Protein AF-A0A3D0Y9D5-F1 (afdb_monomer_lite)

pLDDT: mean 80.43, std 12.63, range [35.88, 97.75]

Structure (mmCIF, N/CA/C/O backbone):
data_AF-A0A3D0Y9D5-F1
#
_entry.id   AF-A0A3D0Y9D5-F1
#
loop_
_atom_site.group_PDB
_atom_site.id
_atom_site.type_symbol
_atom_site.label_atom_id
_atom_site.label_alt_id
_atom_site.label_comp_id
_atom_site.label_asym_id
_atom_site.label_entity_id
_atom_site.label_seq_id
_atom_site.pdbx_PDB_ins_code
_atom_site.Cartn_x
_atom_site.Cartn_y
_atom_site.Cartn_z
_atom_site.occupancy
_atom_site.B_iso_or_equiv
_atom_site.auth_seq_id
_atom_site.auth_comp_id
_atom_site.auth_asym_id
_atom_site.auth_atom_id
_atom_site.pdbx_PDB_model_num
ATOM 1 N N . MET A 1 1 ? -2.405 -14.821 7.554 1.00 61.19 1 MET A N 1
ATOM 2 C CA . MET A 1 1 ? -2.633 -13.452 8.042 1.00 61.19 1 MET A CA 1
ATOM 3 C C . MET A 1 1 ? -1.833 -12.542 7.145 1.00 61.19 1 MET A C 1
ATOM 5 O O . MET A 1 1 ? -0.647 -12.807 6.952 1.00 61.19 1 MET A O 1
ATOM 9 N N . ASN A 1 2 ? -2.494 -11.563 6.541 1.00 72.38 2 ASN A N 1
ATOM 10 C CA . ASN A 1 2 ? -1.853 -10.652 5.603 1.00 72.38 2 ASN A CA 1
ATOM 11 C C . ASN A 1 2 ? -0.729 -9.841 6.253 1.00 72.38 2 ASN A C 1
ATOM 13 O O . ASN A 1 2 ? -0.790 -9.491 7.434 1.00 72.38 2 ASN A O 1
ATOM 17 N N . LYS A 1 3 ? 0.293 -9.534 5.451 1.00 83.44 3 LYS A N 1
ATOM 18 C CA . LYS A 1 3 ? 1.450 -8.750 5.887 1.00 83.44 3 LYS A CA 1
ATOM 19 C C . LYS A 1 3 ? 1.113 -7.270 5.871 1.00 83.44 3 LYS A C 1
ATOM 21 O O . LYS A 1 3 ? 0.382 -6.814 4.993 1.00 83.44 3 LYS A O 1
ATOM 26 N N . ILE A 1 4 ? 1.690 -6.511 6.795 1.00 84.00 4 ILE A N 1
ATOM 27 C CA . ILE A 1 4 ? 1.497 -5.061 6.862 1.00 84.00 4 ILE A CA 1
ATOM 28 C C . ILE A 1 4 ? 2.842 -4.362 6.732 1.00 84.00 4 ILE A C 1
ATOM 30 O O . ILE A 1 4 ? 3.836 -4.794 7.312 1.00 84.00 4 ILE A O 1
ATOM 34 N N . SER A 1 5 ? 2.875 -3.271 5.983 1.00 83.88 5 SER A N 1
ATOM 35 C CA . SER A 1 5 ? 4.024 -2.382 5.890 1.00 83.88 5 SER A CA 1
ATOM 36 C C . SER A 1 5 ? 3.621 -0.932 6.063 1.00 83.88 5 SER A C 1
ATOM 38 O O . SER A 1 5 ? 2.440 -0.583 6.149 1.00 83.88 5 SER A O 1
ATOM 40 N N . ILE A 1 6 ? 4.642 -0.090 6.102 1.00 75.69 6 ILE A N 1
ATOM 41 C CA . ILE A 1 6 ? 4.500 1.347 6.158 1.00 75.69 6 ILE A CA 1
ATOM 42 C C . ILE A 1 6 ? 5.331 1.997 5.056 1.00 75.69 6 ILE A C 1
ATOM 44 O O . ILE A 1 6 ? 6.464 1.590 4.779 1.00 75.69 6 ILE A O 1
ATOM 48 N N . ASP A 1 7 ? 4.766 3.037 4.452 1.00 73.75 7 ASP A N 1
ATOM 49 C CA . ASP A 1 7 ? 5.549 3.974 3.669 1.00 73.75 7 ASP A CA 1
ATOM 50 C C . ASP A 1 7 ? 6.234 4.975 4.594 1.00 73.75 7 ASP A C 1
ATOM 52 O O . ASP A 1 7 ? 5.586 5.856 5.162 1.00 73.75 7 ASP A O 1
ATOM 56 N N . LEU A 1 8 ? 7.540 4.811 4.771 1.00 64.62 8 LEU A N 1
ATOM 57 C CA . LEU A 1 8 ? 8.370 5.766 5.485 1.00 64.62 8 LEU A CA 1
ATOM 58 C C . LEU A 1 8 ? 9.284 6.424 4.474 1.00 64.62 8 LEU A C 1
ATOM 60 O O . LEU A 1 8 ? 10.188 5.791 3.938 1.00 64.62 8 LEU A O 1
ATOM 64 N N . ASP A 1 9 ? 9.055 7.710 4.233 1.00 63.91 9 ASP A N 1
ATOM 65 C CA . ASP A 1 9 ? 10.006 8.505 3.471 1.00 63.91 9 ASP A CA 1
ATOM 66 C C . ASP A 1 9 ? 11.384 8.392 4.143 1.00 63.91 9 ASP A C 1
ATOM 68 O O . ASP A 1 9 ? 11.515 8.633 5.348 1.00 63.91 9 ASP A O 1
ATOM 72 N N . ALA A 1 10 ? 12.407 8.021 3.366 1.00 59.31 10 ALA A N 1
ATOM 73 C CA . ALA A 1 10 ? 13.776 7.833 3.844 1.00 59.31 10 ALA A CA 1
ATOM 74 C C . ALA A 1 10 ? 14.308 9.072 4.589 1.00 59.31 10 ALA A C 1
ATOM 76 O O . ALA A 1 10 ? 15.161 8.942 5.467 1.00 59.31 10 ALA A O 1
ATOM 77 N N . VAL A 1 11 ? 13.738 10.251 4.303 1.00 65.44 11 VAL A N 1
ATOM 78 C CA . VAL A 1 11 ? 13.968 11.506 5.033 1.00 65.44 11 VAL A CA 1
ATOM 79 C C . VAL A 1 11 ? 13.821 11.352 6.552 1.00 65.44 11 VAL A C 1
ATOM 81 O O . VAL A 1 11 ? 14.583 11.977 7.286 1.00 65.44 11 VAL A O 1
ATOM 84 N N . ARG A 1 12 ? 12.913 10.494 7.046 1.00 75.81 12 ARG A N 1
ATOM 85 C CA . ARG A 1 12 ? 12.735 10.222 8.487 1.00 75.81 12 ARG A CA 1
ATOM 86 C C . ARG A 1 12 ? 14.034 9.787 9.160 1.00 75.81 12 ARG A C 1
ATOM 88 O O . ARG A 1 12 ? 14.280 10.149 10.307 1.00 75.81 12 ARG A O 1
ATOM 95 N N . PHE A 1 13 ? 14.827 8.987 8.457 1.00 81.94 13 PHE A N 1
ATOM 96 C CA . PHE A 1 13 ? 16.034 8.373 8.994 1.00 81.94 13 PHE A CA 1
ATOM 97 C C . PHE A 1 13 ? 17.273 9.252 8.793 1.00 81.94 13 PHE A C 1
ATOM 99 O O . PHE A 1 13 ? 18.352 8.927 9.289 1.00 81.94 13 PHE A O 1
ATOM 106 N N . TYR A 1 14 ? 17.157 10.375 8.079 1.00 80.25 14 TYR A N 1
ATOM 107 C CA . TYR A 1 14 ? 18.282 11.284 7.901 1.00 80.25 14 TYR A CA 1
ATOM 108 C C . TYR A 1 14 ? 18.743 11.836 9.251 1.00 80.25 14 TYR A C 1
ATOM 110 O O . TYR A 1 14 ? 17.948 12.281 10.076 1.00 80.25 14 TYR A O 1
ATOM 118 N N . ASN A 1 15 ? 20.061 11.827 9.456 1.00 82.19 15 ASN A N 1
ATOM 119 C CA . ASN A 1 15 ? 20.746 12.243 10.685 1.00 82.19 15 ASN A CA 1
ATOM 120 C C . ASN A 1 15 ? 20.554 11.333 11.911 1.00 82.19 15 ASN A C 1
ATOM 122 O O . ASN A 1 15 ? 21.072 11.670 12.975 1.00 82.19 15 ASN A O 1
ATOM 126 N N . MET A 1 16 ? 19.876 10.187 11.788 1.00 89.19 16 MET A N 1
ATOM 127 C CA . MET A 1 16 ? 19.892 9.174 12.846 1.00 89.19 16 MET A CA 1
ATOM 128 C C . MET A 1 16 ? 21.245 8.453 12.893 1.00 89.19 16 MET A C 1
ATOM 130 O O . MET A 1 16 ? 21.864 8.197 11.855 1.00 89.19 16 MET A O 1
ATOM 134 N N . THR A 1 17 ? 21.702 8.091 14.092 1.00 90.31 17 THR A N 1
ATOM 135 C CA . THR A 1 17 ? 22.794 7.117 14.237 1.00 90.31 17 THR A CA 1
ATOM 136 C C . THR A 1 17 ? 22.298 5.709 13.902 1.00 90.31 17 THR A C 1
ATOM 138 O O . THR A 1 17 ? 21.092 5.461 13.845 1.00 90.31 17 THR A O 1
ATOM 141 N N . LEU A 1 18 ? 23.220 4.765 13.694 1.00 91.50 18 LEU A N 1
ATOM 142 C CA . LEU A 1 18 ? 22.857 3.368 13.446 1.00 91.50 18 LEU A CA 1
ATOM 143 C C . LEU A 1 18 ? 22.045 2.779 14.610 1.00 91.50 18 LEU A C 1
ATOM 145 O O . LEU A 1 18 ? 21.086 2.053 14.377 1.00 91.50 18 LEU A O 1
ATOM 149 N N . GLU A 1 19 ? 22.396 3.122 15.851 1.00 92.94 19 GLU A N 1
ATOM 150 C CA . GLU A 1 19 ? 21.678 2.672 17.047 1.00 92.94 19 GLU A CA 1
ATOM 151 C C . GLU A 1 19 ? 20.239 3.198 17.068 1.00 92.94 19 GLU A C 1
ATOM 153 O O . GLU A 1 19 ? 19.315 2.432 17.316 1.00 92.94 19 GLU A O 1
ATOM 158 N N . GLN A 1 20 ? 20.041 4.478 16.733 1.00 92.69 20 GLN A N 1
ATOM 159 C CA . GLN A 1 20 ? 18.707 5.081 16.660 1.00 92.69 20 GLN A CA 1
ATOM 160 C C . GLN A 1 20 ? 17.857 4.460 15.546 1.00 92.69 20 GLN A C 1
ATOM 162 O O . GLN A 1 20 ? 16.670 4.216 15.743 1.00 92.69 20 GLN A O 1
ATOM 167 N N . MET A 1 21 ? 18.456 4.181 14.382 1.00 91.88 21 MET A N 1
ATOM 168 C CA . MET A 1 21 ? 17.764 3.474 13.300 1.00 91.88 21 MET A CA 1
ATOM 169 C C . MET A 1 21 ? 17.385 2.049 13.717 1.00 91.88 21 MET A C 1
ATOM 171 O O . MET A 1 21 ? 16.284 1.601 13.421 1.00 91.88 21 MET A O 1
ATOM 175 N N . ASP A 1 22 ? 18.273 1.325 14.401 1.00 92.62 22 ASP A N 1
ATOM 176 C CA . ASP A 1 22 ? 17.994 -0.041 14.847 1.00 92.62 22 ASP A CA 1
ATOM 177 C C . ASP A 1 22 ? 16.881 -0.100 15.904 1.00 92.62 22 ASP A C 1
ATOM 179 O O . ASP A 1 22 ? 16.018 -0.971 15.820 1.00 92.62 22 ASP A O 1
ATOM 183 N N . GLU A 1 23 ? 16.850 0.837 16.858 1.00 91.94 23 GLU A N 1
ATOM 184 C CA . GLU A 1 23 ? 15.741 0.976 17.817 1.00 91.94 23 GLU A CA 1
ATOM 185 C C . GLU A 1 23 ? 14.406 1.234 17.104 1.00 91.94 23 GLU A C 1
ATOM 187 O O . GLU A 1 23 ? 13.425 0.537 17.346 1.00 91.94 23 GLU A O 1
ATOM 192 N N . GLU A 1 24 ? 14.388 2.156 16.144 1.00 88.44 24 GLU A N 1
ATOM 193 C CA . GLU A 1 24 ? 13.197 2.489 15.359 1.00 88.44 24 GLU A CA 1
ATOM 194 C C . GLU A 1 24 ? 12.692 1.280 14.534 1.00 88.44 24 GLU A C 1
ATOM 196 O O . GLU A 1 24 ? 11.493 1.007 14.474 1.00 88.44 24 GLU A O 1
ATOM 201 N N . PHE A 1 25 ? 13.595 0.481 13.955 1.00 90.06 25 PHE A N 1
ATOM 202 C CA . PHE A 1 25 ? 13.233 -0.756 13.248 1.00 90.06 25 PHE A CA 1
ATOM 203 C C . PHE A 1 25 ? 12.709 -1.854 14.188 1.00 90.06 25 PHE A C 1
ATOM 205 O O . PHE A 1 25 ? 11.802 -2.604 13.806 1.00 90.06 25 PHE A O 1
ATOM 212 N N . LYS A 1 26 ? 13.254 -1.959 15.407 1.00 90.38 26 LYS A N 1
ATOM 213 C CA . LYS A 1 26 ? 12.746 -2.876 16.439 1.00 90.38 26 LYS A CA 1
ATOM 214 C C . LYS A 1 26 ? 11.330 -2.503 16.845 1.00 90.38 26 LYS A C 1
ATOM 216 O O . LYS A 1 26 ? 10.463 -3.374 16.816 1.00 90.38 26 LYS A O 1
ATOM 221 N N . ASP A 1 27 ? 11.077 -1.224 17.109 1.00 86.81 27 ASP A N 1
ATOM 222 C CA . ASP A 1 27 ? 9.739 -0.725 17.430 1.00 86.81 27 ASP A CA 1
ATOM 223 C C . ASP A 1 27 ? 8.761 -1.070 16.299 1.00 86.81 27 ASP A C 1
ATOM 225 O O . ASP A 1 27 ? 7.722 -1.693 16.527 1.00 86.81 27 ASP A O 1
ATOM 229 N N . MET A 1 28 ? 9.118 -0.790 15.041 1.00 86.81 28 MET A N 1
ATOM 230 C CA . MET A 1 28 ? 8.295 -1.172 13.885 1.00 86.81 28 MET A CA 1
ATOM 231 C C . MET A 1 28 ? 7.966 -2.668 13.862 1.00 86.81 28 MET A C 1
ATOM 233 O O . MET A 1 28 ? 6.814 -3.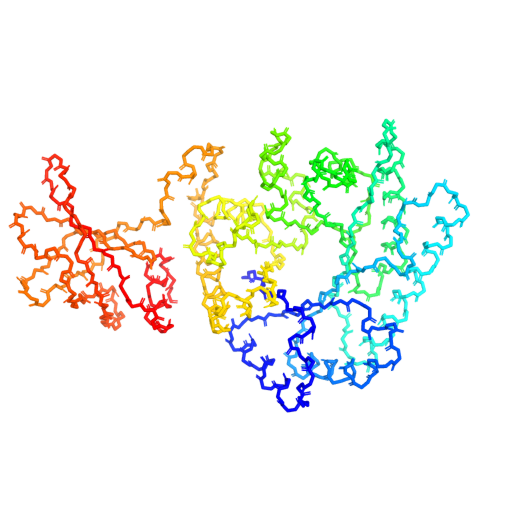051 13.621 1.00 86.81 28 MET A O 1
ATOM 237 N N . LYS A 1 29 ? 8.952 -3.527 14.144 1.00 87.06 29 LYS A N 1
ATOM 238 C CA . LYS A 1 29 ? 8.751 -4.976 14.239 1.00 87.06 29 LYS A CA 1
ATOM 239 C C . LYS A 1 29 ? 7.830 -5.377 15.384 1.00 87.06 29 LYS A C 1
ATOM 241 O O . LYS A 1 29 ? 6.987 -6.248 15.174 1.00 87.06 29 LYS A O 1
ATOM 246 N N . GLU A 1 30 ? 7.936 -4.750 16.551 1.00 85.88 30 GLU A N 1
ATOM 247 C CA . GLU A 1 30 ? 7.027 -4.986 17.681 1.00 85.88 30 GLU A CA 1
ATOM 248 C C . GLU A 1 30 ? 5.582 -4.606 17.332 1.00 85.88 30 GLU A C 1
ATOM 250 O O . GLU A 1 30 ? 4.637 -5.332 17.650 1.00 85.88 30 GLU A O 1
ATOM 255 N N . TYR A 1 31 ? 5.403 -3.539 16.551 1.00 80.94 31 TYR A N 1
ATOM 256 C CA . TYR A 1 31 ? 4.114 -3.166 15.968 1.00 80.94 31 TYR A CA 1
ATOM 257 C C . TYR A 1 31 ? 3.710 -4.031 14.764 1.00 80.94 31 TYR A C 1
ATOM 259 O O . TYR A 1 31 ? 2.635 -3.836 14.195 1.00 80.94 31 TYR A O 1
ATOM 267 N N . GLY A 1 32 ? 4.496 -5.057 14.419 1.00 83.12 32 GLY A N 1
ATOM 268 C CA . GLY A 1 32 ? 4.284 -6.036 13.349 1.00 83.12 32 GLY A CA 1
ATOM 269 C C . GLY A 1 32 ? 4.258 -5.443 11.947 1.00 83.12 32 GLY A C 1
ATOM 270 O O . GLY A 1 32 ? 3.496 -5.907 11.103 1.00 83.12 32 GLY A O 1
ATOM 271 N N . ILE A 1 33 ? 5.067 -4.413 11.723 1.00 87.06 33 ILE A N 1
ATOM 272 C CA . ILE A 1 33 ? 5.428 -3.931 10.395 1.00 87.06 33 ILE A CA 1
ATOM 273 C C . ILE A 1 33 ? 6.462 -4.904 9.820 1.00 87.06 33 ILE A C 1
ATOM 275 O O . ILE A 1 33 ? 7.449 -5.248 10.468 1.00 87.06 33 ILE A O 1
ATOM 279 N N . GLU A 1 34 ? 6.242 -5.380 8.599 1.00 88.38 34 GLU A N 1
ATOM 280 C CA . GLU A 1 34 ? 7.064 -6.419 7.976 1.00 88.38 34 GLU A CA 1
ATOM 281 C C . GLU A 1 34 ? 7.972 -5.914 6.860 1.00 88.38 34 GLU A C 1
ATOM 283 O O . GLU A 1 34 ? 8.940 -6.602 6.534 1.00 88.38 34 GLU A O 1
ATOM 288 N N . ALA A 1 35 ? 7.703 -4.732 6.302 1.00 88.81 35 ALA A N 1
ATOM 289 C CA . ALA A 1 35 ? 8.523 -4.127 5.260 1.00 88.81 35 ALA A CA 1
ATOM 290 C C . ALA A 1 35 ? 8.686 -2.625 5.440 1.00 88.81 35 ALA A C 1
ATOM 292 O O . ALA A 1 35 ? 7.814 -1.963 6.007 1.00 88.81 35 ALA A O 1
ATOM 293 N N . ILE A 1 36 ? 9.778 -2.116 4.876 1.00 85.06 36 ILE A N 1
ATOM 294 C CA . ILE A 1 36 ? 10.056 -0.688 4.751 1.00 85.06 36 ILE A CA 1
ATOM 295 C C . ILE A 1 36 ? 9.993 -0.301 3.280 1.00 85.06 36 ILE A C 1
ATOM 297 O O . ILE A 1 36 ? 10.557 -0.988 2.419 1.00 85.06 36 ILE A O 1
ATOM 301 N N . ASN A 1 37 ? 9.311 0.806 3.008 1.00 85.62 37 ASN A N 1
ATOM 302 C CA . ASN A 1 37 ? 9.331 1.460 1.711 1.00 85.62 37 ASN A CA 1
ATOM 303 C C . ASN A 1 37 ? 10.470 2.483 1.652 1.00 85.62 37 ASN A C 1
ATOM 305 O O . ASN A 1 37 ? 10.699 3.194 2.624 1.00 85.62 37 ASN A O 1
ATOM 309 N N . MET A 1 38 ? 11.202 2.542 0.544 1.00 84.25 38 MET A N 1
ATOM 310 C CA . MET A 1 38 ? 12.313 3.473 0.366 1.00 84.25 38 MET A CA 1
ATOM 311 C C . MET A 1 38 ? 12.394 3.965 -1.072 1.00 84.25 38 MET A C 1
ATOM 313 O O . MET A 1 38 ? 12.057 3.259 -2.021 1.00 84.25 38 MET A O 1
ATOM 317 N N . GLU A 1 39 ? 12.927 5.167 -1.247 1.00 83.94 39 GLU A N 1
ATOM 318 C CA . GLU A 1 39 ? 13.279 5.689 -2.562 1.00 83.94 39 GLU A CA 1
ATOM 319 C C . GLU A 1 39 ? 14.531 4.982 -3.075 1.00 83.94 39 GLU A C 1
ATOM 321 O O . GLU A 1 39 ? 15.591 5.016 -2.448 1.00 83.94 39 GLU A O 1
ATOM 326 N N . TYR A 1 40 ? 14.455 4.385 -4.260 1.00 82.94 40 TYR A N 1
ATOM 327 C CA . TYR A 1 40 ? 15.586 3.638 -4.811 1.00 82.94 40 TYR A CA 1
ATOM 328 C C . TYR A 1 40 ? 16.805 4.517 -5.183 1.00 82.94 40 TYR A C 1
ATOM 330 O O . TYR A 1 40 ? 17.883 3.993 -5.459 1.00 82.94 40 TYR A O 1
ATOM 338 N N . ASN A 1 41 ? 16.666 5.851 -5.132 1.00 79.38 41 ASN A N 1
ATOM 339 C CA . ASN A 1 41 ? 17.735 6.815 -5.398 1.00 79.38 41 ASN A CA 1
ATOM 340 C C . ASN A 1 41 ? 18.874 6.701 -4.380 1.00 79.38 41 ASN A C 1
ATOM 342 O O . ASN A 1 41 ? 20.018 6.992 -4.714 1.00 79.38 41 ASN A O 1
ATOM 346 N N . MET A 1 42 ? 18.592 6.195 -3.175 1.00 84.00 42 MET A N 1
ATOM 347 C CA . MET A 1 42 ? 19.625 5.904 -2.177 1.00 84.00 42 MET A CA 1
ATOM 348 C C . MET A 1 42 ? 20.656 4.861 -2.645 1.00 84.00 42 MET A C 1
ATOM 350 O O . MET A 1 42 ? 21.715 4.734 -2.044 1.00 84.00 42 MET A O 1
ATOM 354 N N . PHE A 1 43 ? 20.346 4.091 -3.695 1.00 85.00 43 PHE A N 1
ATOM 355 C CA . PHE A 1 43 ? 21.256 3.113 -4.301 1.00 85.00 43 PHE A CA 1
ATOM 356 C C . PHE A 1 43 ? 22.049 3.683 -5.487 1.00 85.00 43 PHE A C 1
ATOM 358 O O . PHE A 1 43 ? 22.854 2.962 -6.075 1.00 85.00 43 PHE A O 1
ATOM 365 N N . LEU A 1 44 ? 21.798 4.938 -5.861 1.00 81.50 44 LEU A N 1
ATOM 366 C CA . LEU A 1 44 ? 22.451 5.631 -6.973 1.00 81.50 44 LEU A CA 1
ATOM 367 C C . LEU A 1 44 ? 23.417 6.710 -6.494 1.00 81.50 44 LEU A C 1
ATOM 369 O O . LEU A 1 44 ? 24.400 6.986 -7.173 1.00 81.50 44 LEU A O 1
ATOM 373 N N . ASP A 1 45 ? 23.093 7.346 -5.371 1.00 82.62 45 ASP A N 1
ATOM 374 C CA . ASP A 1 45 ? 23.826 8.488 -4.845 1.00 82.62 45 ASP A CA 1
ATOM 375 C C . ASP A 1 45 ? 24.999 8.036 -3.963 1.00 82.62 45 ASP A C 1
ATOM 377 O O . ASP A 1 45 ? 24.803 7.437 -2.902 1.00 82.62 45 ASP A O 1
ATOM 381 N N . GLU A 1 46 ? 26.223 8.332 -4.402 1.00 84.00 46 GLU A N 1
ATOM 382 C CA . GLU A 1 46 ? 27.449 8.018 -3.661 1.00 84.00 46 GLU A CA 1
ATOM 383 C C . GLU A 1 46 ? 27.532 8.782 -2.328 1.00 84.00 46 GLU A C 1
ATOM 385 O O . GLU A 1 46 ? 28.125 8.281 -1.370 1.00 84.00 46 GLU A O 1
ATOM 390 N N . GLU A 1 47 ? 26.898 9.956 -2.213 1.00 86.69 47 GLU A N 1
ATOM 391 C CA . GLU A 1 47 ? 26.859 10.719 -0.958 1.00 86.69 47 GLU A CA 1
ATOM 392 C C . GLU A 1 47 ? 26.018 10.009 0.115 1.00 86.69 47 GLU A C 1
ATOM 394 O O . GLU A 1 47 ? 26.234 10.196 1.316 1.00 86.69 47 GLU A O 1
ATOM 399 N N . LEU A 1 48 ? 25.100 9.130 -0.303 1.00 86.12 48 LEU A N 1
ATOM 400 C CA . LEU A 1 48 ? 24.243 8.343 0.580 1.00 86.12 48 LEU A CA 1
ATOM 401 C C . LEU A 1 48 ? 24.827 6.965 0.923 1.00 86.12 48 LEU A C 1
ATOM 403 O O . LEU A 1 48 ? 24.155 6.178 1.586 1.00 86.12 48 LEU A O 1
ATOM 407 N N . GLU A 1 49 ? 26.075 6.659 0.552 1.00 89.00 49 GLU A N 1
ATOM 408 C CA . GLU A 1 49 ? 26.67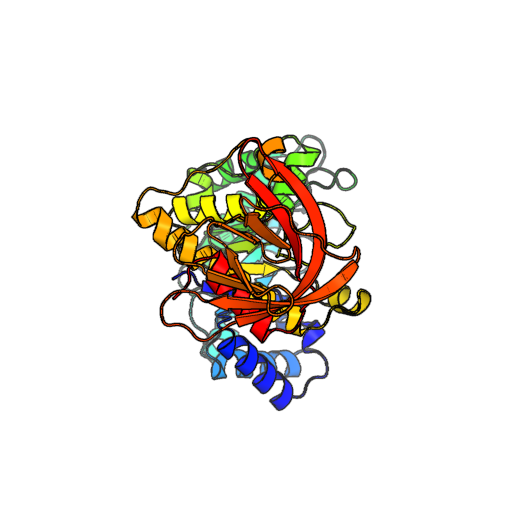2 5.326 0.732 1.00 89.00 49 GLU A CA 1
ATOM 409 C C . GLU A 1 49 ? 26.639 4.843 2.193 1.00 89.00 49 GLU A C 1
ATOM 411 O O . GLU A 1 49 ? 26.231 3.716 2.483 1.00 89.00 49 GLU A O 1
ATOM 416 N N . MET A 1 50 ? 27.023 5.706 3.140 1.00 88.69 50 MET A N 1
ATOM 417 C CA . MET A 1 50 ? 26.998 5.374 4.570 1.00 88.69 50 MET A CA 1
ATOM 418 C C . MET A 1 50 ? 25.564 5.164 5.075 1.00 88.69 50 MET A C 1
ATOM 420 O O . MET A 1 50 ? 25.295 4.207 5.799 1.00 88.69 50 MET A O 1
ATOM 424 N N . PHE A 1 51 ? 24.636 6.025 4.657 1.00 89.06 51 PHE A N 1
ATOM 425 C CA . PHE A 1 51 ? 23.221 5.928 5.010 1.00 89.06 51 PHE A CA 1
ATOM 426 C C . PHE A 1 51 ? 22.593 4.633 4.479 1.00 89.06 51 PHE A C 1
ATOM 428 O O . PHE A 1 51 ? 21.957 3.891 5.229 1.00 89.06 51 PHE A O 1
ATOM 435 N N . LYS A 1 52 ? 22.852 4.313 3.207 1.00 90.56 52 LYS A N 1
ATOM 436 C CA . LYS A 1 52 ? 22.453 3.065 2.555 1.00 90.56 52 LYS A CA 1
ATOM 437 C C . LYS A 1 52 ? 22.951 1.854 3.337 1.00 90.56 52 LYS A C 1
ATOM 439 O O . LYS A 1 52 ? 22.168 0.954 3.626 1.00 90.56 52 LYS A O 1
ATOM 444 N N . ASN A 1 53 ? 24.228 1.837 3.714 1.00 90.62 53 ASN A N 1
ATOM 445 C CA . ASN A 1 53 ? 24.808 0.720 4.457 1.00 90.62 53 ASN A CA 1
ATOM 446 C C . ASN A 1 53 ? 24.179 0.555 5.850 1.00 90.62 53 ASN A C 1
ATOM 448 O O . ASN A 1 53 ? 23.879 -0.575 6.237 1.00 90.62 53 ASN A O 1
ATOM 452 N N . ASN A 1 54 ? 23.906 1.650 6.565 1.00 91.62 54 ASN A N 1
ATOM 453 C CA . ASN A 1 54 ? 23.225 1.598 7.863 1.00 91.62 54 ASN A CA 1
ATOM 454 C C . ASN A 1 54 ? 21.806 1.026 7.738 1.00 91.62 54 ASN A C 1
ATOM 456 O O . ASN A 1 54 ? 21.454 0.083 8.445 1.00 91.62 54 ASN A O 1
ATOM 460 N N . ILE A 1 55 ? 21.016 1.522 6.782 1.00 90.75 55 ILE A N 1
ATOM 461 C CA . ILE A 1 55 ? 19.655 1.027 6.549 1.00 90.75 55 ILE A CA 1
ATOM 462 C C . ILE A 1 55 ? 19.647 -0.456 6.161 1.00 90.75 55 ILE A C 1
ATOM 464 O O . ILE A 1 55 ? 18.850 -1.226 6.695 1.00 90.75 55 ILE A O 1
ATOM 468 N N . LEU A 1 56 ? 20.542 -0.891 5.268 1.00 91.25 56 LEU A N 1
ATOM 469 C CA . LEU A 1 56 ? 20.631 -2.301 4.871 1.00 91.25 56 LEU A CA 1
ATOM 470 C C . LEU A 1 56 ? 20.987 -3.210 6.056 1.00 91.25 56 LEU A C 1
ATOM 472 O O . LEU A 1 56 ? 20.472 -4.327 6.142 1.00 91.25 56 LEU A O 1
ATOM 476 N N . GLN A 1 57 ? 21.815 -2.734 6.992 1.00 91.50 57 GLN A N 1
ATOM 477 C CA . GLN A 1 57 ? 22.088 -3.449 8.238 1.00 91.50 57 GLN A CA 1
ATOM 478 C C . GLN A 1 57 ? 20.842 -3.549 9.123 1.00 91.50 57 GLN A C 1
ATOM 480 O O . GLN A 1 57 ? 20.511 -4.654 9.549 1.00 91.50 57 GLN A O 1
ATOM 485 N N . CYS A 1 58 ? 20.115 -2.450 9.345 1.00 92.38 58 CYS A N 1
ATOM 486 C CA . CYS A 1 58 ? 18.874 -2.460 10.126 1.00 92.38 58 CYS A CA 1
ATOM 487 C C . CYS A 1 58 ? 17.822 -3.399 9.516 1.00 92.38 58 CYS A C 1
ATOM 489 O O . CYS A 1 58 ? 17.240 -4.213 10.234 1.00 92.38 58 CYS A O 1
ATOM 491 N N . ILE A 1 59 ? 17.639 -3.369 8.190 1.00 90.69 59 ILE A N 1
ATOM 492 C CA . ILE A 1 59 ? 16.744 -4.282 7.457 1.00 90.69 59 ILE A CA 1
ATOM 493 C C . ILE A 1 59 ? 17.137 -5.739 7.702 1.00 90.69 59 ILE A C 1
ATOM 495 O O . ILE A 1 59 ? 16.281 -6.576 7.998 1.00 90.69 59 ILE A O 1
ATOM 499 N N . LYS A 1 60 ? 18.433 -6.049 7.589 1.00 90.50 60 LYS A N 1
ATOM 500 C CA . LYS A 1 60 ? 18.967 -7.399 7.780 1.00 90.50 60 LYS A CA 1
ATOM 501 C C . LYS A 1 60 ? 18.777 -7.887 9.214 1.00 90.50 60 LYS A C 1
ATOM 503 O O . LYS A 1 60 ? 18.279 -8.993 9.407 1.00 90.50 60 LYS A O 1
ATOM 508 N N . TYR A 1 61 ? 19.177 -7.093 10.208 1.00 90.62 61 TYR A N 1
ATOM 509 C CA . TYR A 1 61 ? 19.103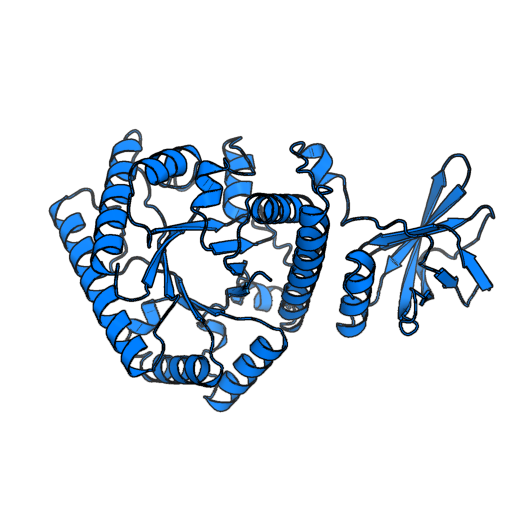 -7.481 11.619 1.00 90.62 61 TYR A CA 1
ATOM 510 C C . TYR A 1 61 ? 17.667 -7.654 12.095 1.00 90.62 61 TYR A C 1
ATOM 512 O O . TYR A 1 61 ? 17.382 -8.583 12.847 1.00 90.62 61 TYR A O 1
ATOM 520 N N . ASN A 1 62 ? 16.760 -6.822 11.588 1.00 89.38 62 ASN A N 1
ATOM 521 C CA . ASN A 1 62 ? 15.351 -6.889 11.936 1.00 89.38 62 ASN A CA 1
ATOM 522 C C . ASN A 1 62 ? 14.551 -7.797 10.992 1.00 89.38 62 ASN A C 1
ATOM 524 O O . ASN A 1 62 ? 13.359 -7.957 11.200 1.00 89.38 62 ASN A O 1
ATOM 528 N N . ASN A 1 63 ? 15.157 -8.440 9.985 1.00 88.69 63 ASN A N 1
ATOM 529 C CA . ASN A 1 63 ? 14.474 -9.320 9.024 1.00 88.69 63 ASN A CA 1
ATOM 530 C C . ASN A 1 63 ? 13.212 -8.672 8.410 1.00 88.69 63 ASN A C 1
ATOM 532 O O . ASN A 1 63 ? 12.101 -9.218 8.471 1.00 88.69 63 ASN A O 1
ATOM 536 N N . MET A 1 64 ? 13.369 -7.455 7.886 1.00 88.19 64 MET A N 1
ATOM 537 C CA . MET A 1 64 ? 12.305 -6.725 7.189 1.00 88.19 64 MET A CA 1
ATOM 538 C C . MET A 1 64 ? 12.403 -6.930 5.674 1.00 88.19 64 MET A C 1
ATOM 540 O O . MET A 1 64 ? 13.488 -7.094 5.118 1.00 88.19 64 MET A O 1
ATOM 544 N N . GLN A 1 65 ? 11.257 -6.938 4.996 1.00 89.56 65 GLN A N 1
ATOM 545 C CA . GLN A 1 65 ? 11.195 -6.910 3.537 1.00 89.56 65 GLN A CA 1
ATOM 546 C C . GLN A 1 65 ? 11.437 -5.487 3.017 1.00 89.56 65 GLN A C 1
ATOM 548 O O . GLN A 1 65 ? 11.345 -4.504 3.754 1.00 89.56 65 GLN A O 1
ATOM 553 N N . VAL A 1 66 ? 11.741 -5.387 1.725 1.00 89.00 66 VAL A N 1
ATOM 554 C CA . VAL A 1 66 ? 12.073 -4.122 1.071 1.00 89.00 66 VAL A CA 1
ATOM 555 C C . VAL A 1 66 ? 11.072 -3.835 -0.036 1.00 89.00 66 VAL A C 1
ATOM 557 O O . VAL A 1 66 ? 10.879 -4.649 -0.942 1.00 89.00 66 VAL A O 1
ATOM 560 N N . ILE A 1 67 ? 10.472 -2.651 0.027 1.00 91.44 67 ILE A N 1
ATOM 561 C CA . ILE A 1 67 ? 9.698 -2.056 -1.056 1.00 91.44 67 ILE A CA 1
ATOM 562 C C . ILE A 1 67 ? 10.482 -0.842 -1.547 1.00 91.44 67 ILE A C 1
ATOM 564 O O . ILE A 1 67 ? 10.928 -0.021 -0.753 1.00 91.44 67 ILE A O 1
ATOM 568 N N . LEU A 1 68 ? 10.671 -0.730 -2.854 1.00 90.19 68 LEU A N 1
ATOM 569 C CA . LEU A 1 68 ? 11.388 0.373 -3.472 1.00 90.19 68 LEU A CA 1
ATOM 570 C C . LEU A 1 68 ? 10.449 1.155 -4.372 1.00 90.19 68 LEU A C 1
ATOM 572 O O . LEU A 1 68 ? 9.899 0.604 -5.324 1.00 90.19 68 LEU A O 1
ATOM 576 N N . ARG A 1 69 ? 10.309 2.451 -4.117 1.00 87.00 69 ARG A N 1
ATOM 577 C CA . ARG A 1 69 ? 9.708 3.386 -5.064 1.00 87.00 69 ARG A CA 1
ATOM 578 C C . ARG A 1 69 ? 10.781 3.838 -6.036 1.00 87.00 69 ARG A C 1
ATOM 580 O O . ARG A 1 69 ? 11.832 4.344 -5.639 1.00 87.00 69 ARG A O 1
ATOM 587 N N . SER A 1 70 ? 10.528 3.614 -7.319 1.00 82.75 70 SER A N 1
ATOM 588 C CA . SER A 1 70 ? 11.349 4.222 -8.353 1.00 82.75 70 SER A CA 1
ATOM 589 C C . SER A 1 70 ? 10.965 5.693 -8.523 1.00 82.75 70 SER A C 1
ATOM 591 O O . SER A 1 70 ? 9.794 6.056 -8.435 1.00 82.75 70 SER A O 1
ATOM 593 N N . ARG A 1 71 ? 11.955 6.518 -8.851 1.00 70.06 71 ARG A N 1
ATOM 594 C CA . ARG A 1 71 ? 11.835 7.847 -9.472 1.00 70.06 71 ARG A CA 1
ATOM 595 C C . ARG A 1 71 ? 12.638 7.850 -10.754 1.00 70.06 71 ARG A C 1
ATOM 597 O O . ARG A 1 71 ? 13.761 7.386 -10.708 1.00 70.06 71 ARG A O 1
ATOM 604 N N . PRO A 1 72 ? 12.179 8.386 -11.879 1.00 63.56 72 PRO A N 1
ATOM 605 C CA . PRO A 1 72 ? 12.861 8.135 -13.142 1.00 63.56 72 PRO A CA 1
ATOM 606 C C . PRO A 1 72 ? 14.357 8.516 -13.087 1.00 63.56 72 PRO A C 1
ATOM 608 O O . PRO A 1 72 ? 14.676 9.659 -12.762 1.00 63.56 72 PRO A O 1
ATOM 611 N N . LEU A 1 73 ? 15.257 7.566 -13.402 1.00 58.41 73 LEU A N 1
ATOM 612 C CA . LEU A 1 73 ? 16.723 7.720 -13.264 1.00 58.41 73 LEU A CA 1
ATOM 613 C C . LEU A 1 73 ? 17.282 8.928 -14.036 1.00 58.41 73 LEU A C 1
ATOM 615 O O . LEU A 1 73 ? 18.273 9.519 -13.627 1.00 58.41 73 LEU A O 1
ATOM 619 N N . ASP A 1 74 ? 16.618 9.303 -15.133 1.00 54.16 74 ASP A N 1
ATOM 620 C CA . ASP A 1 74 ? 16.977 10.436 -15.992 1.00 54.16 74 ASP A CA 1
ATOM 621 C C . ASP A 1 74 ? 15.786 11.396 -16.216 1.00 54.16 74 ASP A C 1
ATOM 623 O O . ASP A 1 74 ? 15.721 12.093 -17.228 1.00 54.16 74 ASP A O 1
ATOM 627 N N . GLY A 1 75 ? 14.797 11.396 -15.314 1.00 51.81 75 GLY A N 1
ATOM 628 C CA . GLY A 1 75 ? 13.593 12.233 -15.423 1.00 51.81 75 GLY A CA 1
ATOM 629 C C . GLY A 1 75 ? 12.445 11.664 -16.270 1.00 51.81 75 GLY A C 1
ATOM 630 O O . GLY A 1 75 ? 11.367 12.246 -16.248 1.00 51.81 75 GLY A O 1
ATOM 631 N N . TYR A 1 76 ? 12.618 10.516 -16.945 1.00 56.75 76 TYR A N 1
ATOM 632 C CA . TYR A 1 76 ? 11.601 9.913 -17.819 1.00 56.75 76 TYR A CA 1
ATOM 633 C C . TYR A 1 76 ? 11.610 8.364 -17.762 1.00 56.75 76 TYR A C 1
ATOM 635 O O . TYR A 1 76 ? 12.665 7.750 -17.912 1.00 56.75 76 TYR A O 1
ATOM 643 N N . TYR A 1 77 ? 10.452 7.706 -17.567 1.00 63.81 77 TYR A N 1
ATOM 644 C CA . TYR A 1 77 ? 10.332 6.229 -17.638 1.00 63.81 77 TYR A CA 1
ATOM 645 C C . TYR A 1 77 ? 10.065 5.756 -19.068 1.00 63.81 77 TYR A C 1
ATOM 647 O O . TYR A 1 77 ? 10.889 5.080 -19.684 1.00 63.81 77 TYR A O 1
ATOM 655 N N . THR A 1 78 ? 8.908 6.161 -19.602 1.00 57.03 78 THR A N 1
ATOM 656 C CA . THR A 1 78 ? 8.444 5.854 -20.962 1.00 57.03 78 THR A CA 1
ATOM 657 C C . THR A 1 78 ? 8.027 7.116 -21.732 1.00 57.03 78 THR A C 1
ATOM 659 O O . THR A 1 78 ? 7.483 7.026 -22.826 1.00 57.03 78 THR A O 1
ATOM 662 N N . GLU A 1 79 ? 8.329 8.303 -21.191 1.00 60.97 79 GLU A N 1
ATOM 663 C CA . GLU A 1 79 ? 7.996 9.613 -21.783 1.00 60.97 79 GLU A CA 1
ATOM 664 C C . GLU A 1 79 ? 8.872 9.984 -22.996 1.00 60.97 79 GLU A C 1
ATOM 666 O O . GLU A 1 79 ? 8.666 11.022 -23.618 1.00 60.97 79 GLU A O 1
ATOM 671 N N . TYR A 1 80 ? 9.834 9.136 -23.373 1.00 61.00 80 TYR A N 1
ATOM 672 C CA . TYR A 1 80 ? 10.663 9.357 -24.553 1.00 61.00 80 TYR A CA 1
ATOM 673 C C . TYR A 1 80 ? 9.855 9.185 -25.846 1.00 61.00 80 TYR A C 1
ATOM 675 O O . TYR A 1 80 ? 9.360 8.097 -26.166 1.00 61.00 80 TYR A O 1
ATOM 683 N N . ILE A 1 81 ? 9.766 10.275 -26.611 1.00 55.06 81 ILE A N 1
ATOM 684 C CA . ILE A 1 81 ? 9.204 10.297 -27.968 1.00 55.06 81 ILE A CA 1
ATOM 685 C C . ILE A 1 81 ? 10.107 9.499 -28.926 1.00 55.06 81 ILE A C 1
ATOM 687 O O . ILE A 1 81 ? 9.592 8.797 -29.793 1.00 55.06 81 ILE A O 1
ATOM 691 N N . ASP A 1 82 ? 11.429 9.552 -28.725 1.00 69.38 82 ASP A N 1
ATOM 692 C CA . ASP A 1 82 ? 12.433 8.825 -29.510 1.00 69.38 82 ASP A CA 1
ATOM 693 C C . ASP A 1 82 ? 12.635 7.383 -29.008 1.00 69.38 82 ASP A C 1
ATOM 695 O O . ASP A 1 82 ? 12.896 7.138 -27.823 1.00 69.38 82 ASP A O 1
ATOM 699 N N . ASP A 1 83 ? 12.546 6.425 -29.930 1.00 78.38 83 ASP A N 1
ATOM 700 C CA . ASP A 1 83 ? 12.706 5.001 -29.647 1.00 78.38 83 ASP A CA 1
ATOM 701 C C . ASP A 1 83 ? 14.126 4.669 -29.168 1.00 78.38 83 ASP A C 1
ATOM 703 O O . ASP A 1 83 ? 14.290 3.798 -28.316 1.00 78.38 83 ASP A O 1
ATOM 707 N N . GLU A 1 84 ? 15.163 5.382 -29.627 1.00 82.00 84 GLU A N 1
ATOM 708 C CA . GLU A 1 84 ? 16.537 5.136 -29.168 1.00 82.00 84 GLU A CA 1
ATOM 709 C C . GLU A 1 84 ? 16.702 5.471 -27.677 1.00 82.00 84 GLU A C 1
ATOM 711 O O . GLU A 1 84 ? 17.277 4.694 -26.906 1.00 82.00 84 GLU A O 1
ATOM 716 N N . GLN A 1 85 ? 16.165 6.614 -27.244 1.00 78.06 85 GLN A N 1
ATOM 717 C CA . GLN A 1 85 ? 16.183 7.027 -25.838 1.00 78.06 85 GLN A CA 1
ATOM 718 C C . GLN A 1 85 ? 15.356 6.086 -24.959 1.00 78.06 85 GLN A C 1
ATOM 720 O O . GLN A 1 85 ? 15.789 5.720 -23.864 1.00 78.06 85 GLN A O 1
ATOM 725 N N . TYR A 1 86 ? 14.213 5.622 -25.462 1.00 84.19 86 TYR A N 1
ATOM 726 C CA . TYR A 1 86 ? 13.391 4.627 -24.783 1.00 84.19 86 TYR A CA 1
ATOM 727 C C . TYR A 1 86 ? 14.132 3.292 -24.580 1.00 84.19 86 TYR A C 1
ATOM 729 O O . TYR A 1 86 ? 14.160 2.752 -23.470 1.00 84.19 86 TYR A O 1
ATOM 737 N N . GLN A 1 87 ? 14.825 2.796 -25.610 1.00 86.62 87 GLN A N 1
ATOM 738 C CA . GLN A 1 87 ? 15.661 1.596 -25.505 1.00 86.62 87 GLN A CA 1
ATOM 739 C C . GLN A 1 87 ? 16.811 1.783 -24.504 1.00 86.62 87 GLN A C 1
ATOM 741 O O . GLN A 1 87 ? 17.053 0.917 -23.657 1.00 86.62 87 GLN A O 1
ATOM 746 N N . LYS A 1 88 ? 17.492 2.937 -24.545 1.00 86.00 88 LYS A N 1
ATOM 747 C CA . LYS A 1 88 ? 18.546 3.293 -23.579 1.00 86.00 88 LYS A CA 1
ATOM 748 C C . LYS A 1 88 ? 18.021 3.316 -22.142 1.00 86.00 88 LYS A C 1
ATOM 750 O O . LYS A 1 88 ? 18.688 2.779 -21.257 1.00 86.00 88 LYS A O 1
ATOM 755 N N . SER A 1 89 ? 16.829 3.870 -21.914 1.00 85.06 89 SER A N 1
ATOM 756 C CA . SER A 1 89 ? 16.170 3.872 -20.601 1.00 85.06 89 SER A CA 1
ATOM 757 C C . SER A 1 89 ? 15.972 2.453 -20.070 1.00 85.06 89 SER A C 1
ATOM 759 O O . SER A 1 89 ? 16.330 2.154 -18.929 1.00 85.06 89 SER A O 1
ATOM 761 N N . ILE A 1 90 ? 15.489 1.533 -20.905 1.00 88.88 90 ILE A N 1
ATOM 762 C CA . ILE A 1 90 ? 15.263 0.144 -20.491 1.00 88.88 90 ILE A CA 1
ATOM 763 C C . ILE A 1 90 ? 16.567 -0.574 -20.161 1.00 88.88 90 ILE A C 1
ATOM 765 O O . ILE A 1 90 ? 16.635 -1.280 -19.154 1.00 88.88 90 ILE A O 1
ATOM 769 N N . VAL A 1 91 ? 17.626 -0.362 -20.946 1.00 90.12 91 VAL A N 1
ATOM 770 C CA . VAL A 1 91 ? 18.955 -0.912 -20.632 1.00 90.12 91 VAL A CA 1
ATOM 771 C C . VAL A 1 91 ? 19.459 -0.396 -19.281 1.00 90.12 91 VAL A C 1
ATOM 773 O O . VAL A 1 91 ? 19.910 -1.201 -18.465 1.00 90.12 91 VAL A O 1
ATOM 776 N N . LYS A 1 92 ? 19.331 0.909 -19.007 1.00 87.31 92 LYS A N 1
ATOM 777 C CA . LYS A 1 92 ? 19.738 1.503 -17.724 1.00 87.31 92 LYS A CA 1
ATOM 778 C C . LYS A 1 92 ? 18.983 0.900 -16.541 1.00 87.31 92 LYS A C 1
ATOM 780 O O . LYS A 1 92 ? 19.606 0.495 -15.564 1.00 87.31 92 LYS A O 1
ATOM 785 N N . HIS A 1 93 ? 17.661 0.765 -16.638 1.00 90.44 93 HIS A N 1
ATOM 786 C CA . HIS A 1 93 ? 16.857 0.181 -15.562 1.00 90.44 93 HIS A CA 1
ATOM 787 C C . HIS A 1 93 ? 17.178 -1.304 -15.335 1.00 90.44 93 HIS A C 1
ATOM 789 O O . HIS A 1 93 ? 17.269 -1.738 -14.190 1.00 90.44 93 HIS A O 1
ATOM 795 N N . LYS A 1 94 ? 17.438 -2.080 -16.396 1.00 92.94 94 LYS A N 1
ATOM 796 C CA . LYS A 1 94 ? 17.909 -3.472 -16.268 1.00 92.94 94 LYS A CA 1
ATOM 797 C C . LYS A 1 94 ? 19.260 -3.556 -15.550 1.00 92.94 94 LYS A C 1
ATOM 799 O O . LYS A 1 94 ? 19.437 -4.397 -14.671 1.00 92.94 94 LYS A O 1
ATOM 804 N N . GLN A 1 95 ? 20.206 -2.684 -15.902 1.00 91.12 95 GLN A N 1
ATOM 805 C CA . GLN A 1 95 ? 21.513 -2.611 -15.238 1.00 91.12 95 GLN A CA 1
ATOM 806 C C . GLN A 1 95 ? 21.373 -2.226 -13.764 1.00 91.12 95 GLN A C 1
ATOM 808 O O . GLN A 1 95 ? 21.984 -2.864 -12.907 1.00 91.12 95 GLN A O 1
ATOM 813 N N . PHE A 1 96 ? 20.529 -1.236 -13.464 1.00 90.56 96 PHE A N 1
ATOM 814 C CA . PHE A 1 96 ? 20.222 -0.839 -12.096 1.00 90.56 96 PHE A CA 1
ATOM 815 C C . PHE A 1 96 ? 19.654 -2.006 -11.284 1.00 90.56 96 PHE A C 1
ATOM 817 O O . PHE A 1 96 ? 20.191 -2.324 -10.229 1.00 90.56 96 PHE A O 1
ATOM 824 N N . LEU A 1 97 ? 18.624 -2.691 -11.790 1.00 92.62 97 LEU A N 1
ATOM 825 C CA . LEU A 1 97 ? 18.002 -3.820 -11.095 1.00 92.62 97 LEU A CA 1
ATOM 826 C C . LEU A 1 97 ? 18.995 -4.959 -10.828 1.00 92.62 97 LEU A C 1
ATOM 828 O O . LEU A 1 97 ? 18.961 -5.572 -9.762 1.00 92.62 97 LEU A O 1
ATOM 832 N N . TYR A 1 98 ? 19.915 -5.218 -11.759 1.00 93.62 98 TYR A N 1
ATOM 833 C CA . TYR A 1 98 ? 20.973 -6.206 -11.561 1.00 93.62 98 TYR A CA 1
ATOM 834 C C . TYR A 1 98 ? 21.986 -5.787 -10.484 1.00 93.62 98 TYR A C 1
ATOM 836 O O . TYR A 1 98 ? 22.404 -6.613 -9.671 1.00 93.62 98 TYR A O 1
ATOM 844 N N . ASN A 1 99 ? 22.371 -4.510 -10.447 1.00 91.75 99 ASN A N 1
ATOM 845 C CA . ASN A 1 99 ? 23.256 -3.982 -9.407 1.00 91.75 99 ASN A CA 1
ATOM 846 C C . ASN A 1 99 ? 22.570 -3.986 -8.037 1.00 91.75 99 ASN A C 1
ATOM 848 O O . ASN A 1 99 ? 23.163 -4.437 -7.059 1.00 91.75 99 ASN A O 1
ATOM 852 N N . LEU A 1 100 ? 21.304 -3.573 -7.981 1.00 91.81 100 LEU A N 1
ATOM 853 C CA . LEU A 1 100 ? 20.466 -3.657 -6.792 1.00 91.81 100 LEU A CA 1
ATOM 854 C C . LEU A 1 100 ? 20.406 -5.098 -6.270 1.00 91.81 100 LEU A C 1
ATOM 856 O O . LEU A 1 100 ? 20.663 -5.334 -5.094 1.00 91.81 100 LEU A O 1
ATOM 860 N N . TYR A 1 101 ? 20.136 -6.071 -7.146 1.00 93.00 101 TYR A N 1
ATOM 861 C CA . TYR A 1 101 ? 20.132 -7.489 -6.787 1.00 93.00 101 TYR A CA 1
ATOM 862 C C . TYR A 1 101 ? 21.448 -7.929 -6.129 1.00 93.00 101 TYR A C 1
ATOM 864 O O . TYR A 1 101 ? 21.413 -8.615 -5.108 1.00 93.00 101 TYR A O 1
ATOM 872 N N . LYS A 1 102 ? 22.604 -7.514 -6.666 1.00 92.94 102 LYS A N 1
ATOM 873 C CA . LYS A 1 102 ? 23.914 -7.820 -6.067 1.00 92.94 102 LYS A CA 1
ATOM 874 C C . LYS A 1 102 ? 24.073 -7.212 -4.677 1.00 92.94 102 LYS A C 1
ATOM 876 O O . LYS A 1 102 ? 24.413 -7.939 -3.750 1.00 92.94 102 LYS A O 1
ATOM 881 N N . ILE A 1 103 ? 23.770 -5.922 -4.528 1.00 92.06 103 ILE A N 1
ATOM 882 C CA . ILE A 1 103 ? 23.870 -5.212 -3.244 1.00 92.06 103 ILE A CA 1
ATOM 883 C C . ILE A 1 103 ? 22.996 -5.901 -2.189 1.00 92.06 103 ILE A C 1
ATOM 885 O O . ILE A 1 103 ? 23.445 -6.164 -1.073 1.00 92.06 103 ILE A O 1
ATOM 889 N N . LEU A 1 104 ? 21.755 -6.243 -2.539 1.00 91.12 104 LEU A N 1
ATOM 890 C CA . LEU A 1 104 ? 20.833 -6.924 -1.630 1.00 91.12 104 LEU A CA 1
ATOM 891 C C . LEU A 1 104 ? 21.317 -8.344 -1.286 1.00 91.12 104 LEU A C 1
ATOM 893 O O . LEU A 1 104 ? 21.328 -8.717 -0.112 1.00 91.12 104 LEU A O 1
ATOM 897 N N . GLN A 1 105 ? 21.806 -9.108 -2.270 1.00 90.12 105 GLN A N 1
ATOM 898 C CA . GLN A 1 105 ? 22.400 -10.438 -2.068 1.00 90.12 105 GLN A CA 1
ATOM 899 C C . GLN A 1 105 ? 23.597 -10.417 -1.112 1.00 90.12 105 GLN A C 1
ATOM 901 O O . GLN A 1 105 ? 23.658 -11.252 -0.207 1.00 90.12 105 GLN A O 1
ATOM 906 N N . GLU A 1 106 ? 24.521 -9.472 -1.294 1.00 90.94 106 GLU A N 1
ATOM 907 C CA . GLU A 1 106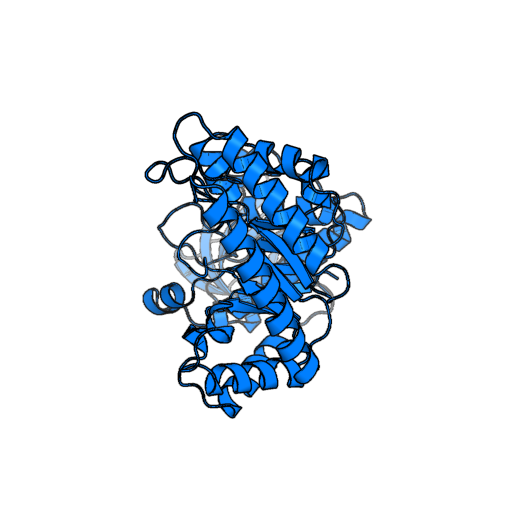 ? 25.698 -9.276 -0.436 1.00 90.94 106 GLU A CA 1
ATOM 908 C C . GLU A 1 106 ? 25.295 -8.962 1.011 1.00 90.94 106 GLU A C 1
ATOM 910 O O . GLU A 1 106 ? 25.928 -9.431 1.959 1.00 90.94 106 GLU A O 1
ATOM 915 N N . ASN A 1 107 ? 24.174 -8.260 1.190 1.00 88.75 107 ASN A N 1
ATOM 916 C CA . ASN A 1 107 ? 23.601 -7.952 2.498 1.00 88.75 107 ASN A CA 1
ATOM 917 C C . ASN A 1 107 ? 22.669 -9.051 3.044 1.00 88.75 107 ASN A C 1
ATOM 919 O O . ASN A 1 107 ? 22.167 -8.939 4.160 1.00 88.75 107 ASN A O 1
ATOM 923 N N . GLY A 1 108 ? 22.483 -10.160 2.320 1.00 86.75 108 GLY A N 1
ATOM 924 C CA . GLY A 1 108 ? 21.647 -11.285 2.750 1.00 86.75 108 GLY A CA 1
ATOM 925 C C . GLY A 1 108 ? 20.139 -11.074 2.569 1.00 86.75 108 GLY A C 1
ATOM 926 O O . GLY A 1 108 ? 19.359 -11.875 3.076 1.00 86.75 108 GLY A O 1
ATOM 927 N N . ILE A 1 109 ? 19.725 -10.051 1.822 1.00 86.25 109 ILE A N 1
ATOM 928 C CA . ILE A 1 109 ? 18.327 -9.727 1.511 1.00 86.25 109 ILE A CA 1
ATOM 929 C C . ILE A 1 109 ? 17.992 -10.369 0.158 1.00 86.25 109 ILE A C 1
ATOM 931 O O . ILE A 1 109 ? 18.463 -9.914 -0.881 1.00 86.25 109 ILE A O 1
ATOM 935 N N . LYS A 1 110 ? 17.246 -11.484 0.151 1.00 69.81 110 LYS A N 1
ATOM 936 C CA . LYS A 1 110 ? 17.176 -12.366 -1.037 1.00 69.81 110 LYS A CA 1
ATOM 937 C C . LYS A 1 110 ? 15.802 -12.552 -1.679 1.00 69.81 110 LYS A C 1
ATOM 939 O O . LYS A 1 110 ? 15.755 -13.139 -2.757 1.00 69.81 110 LYS A O 1
ATOM 944 N N . GLN A 1 111 ? 14.696 -12.140 -1.054 1.00 70.94 111 GLN A N 1
ATOM 945 C CA . GLN A 1 111 ? 13.358 -12.496 -1.549 1.00 70.94 111 GLN A CA 1
ATOM 946 C C . GLN A 1 111 ? 12.291 -11.445 -1.237 1.00 70.94 111 GLN A C 1
ATOM 948 O O . GLN A 1 111 ? 12.325 -10.807 -0.187 1.00 70.94 111 GLN A O 1
ATOM 953 N N . GLY A 1 112 ? 11.313 -11.335 -2.142 1.00 76.62 112 GLY A N 1
ATOM 954 C CA . GLY A 1 112 ? 10.121 -10.505 -1.962 1.00 76.62 112 GLY A CA 1
ATOM 955 C C . GLY A 1 112 ? 10.383 -9.007 -2.093 1.00 76.62 112 GLY A C 1
ATOM 956 O O . GLY A 1 112 ? 9.640 -8.220 -1.514 1.00 76.62 112 GLY A O 1
ATOM 957 N N . VAL A 1 113 ? 11.442 -8.617 -2.812 1.00 91.31 113 VAL A N 1
ATOM 958 C CA . VAL A 1 113 ? 11.760 -7.207 -3.058 1.00 91.31 113 VAL A CA 1
ATOM 959 C C . VAL A 1 113 ? 10.794 -6.682 -4.111 1.00 91.31 113 VAL A C 1
ATOM 961 O O . VAL A 1 113 ? 10.801 -7.155 -5.247 1.00 91.31 113 VAL A O 1
ATOM 964 N N . LYS A 1 114 ? 9.970 -5.707 -3.745 1.00 93.88 114 LYS A N 1
ATOM 965 C CA . LYS A 1 114 ? 8.996 -5.086 -4.650 1.00 93.88 114 LYS A CA 1
ATOM 966 C C . LYS A 1 114 ? 9.563 -3.770 -5.168 1.00 93.88 114 LYS A C 1
ATOM 968 O O . LYS A 1 114 ? 9.979 -2.943 -4.365 1.00 93.88 114 LYS A O 1
ATOM 973 N N . VAL A 1 115 ? 9.578 -3.553 -6.482 1.00 94.00 115 VAL A N 1
ATOM 974 C CA . VAL A 1 115 ? 10.004 -2.283 -7.096 1.00 94.00 115 VAL A CA 1
ATOM 975 C C . VAL A 1 115 ? 8.829 -1.665 -7.839 1.00 94.00 115 VAL A C 1
ATOM 977 O O . VAL A 1 115 ? 8.322 -2.241 -8.799 1.00 94.00 115 VAL A O 1
ATOM 980 N N . ILE A 1 116 ? 8.396 -0.497 -7.379 1.00 92.50 116 ILE A N 1
ATOM 981 C CA . ILE A 1 116 ? 7.216 0.218 -7.854 1.00 92.50 116 ILE A CA 1
ATOM 982 C C . ILE A 1 116 ? 7.630 1.251 -8.900 1.00 92.50 116 ILE A C 1
ATOM 984 O O . ILE A 1 116 ? 8.513 2.079 -8.667 1.00 92.50 116 ILE A O 1
ATOM 988 N N . TYR A 1 117 ? 6.950 1.237 -10.039 1.00 91.56 117 TYR A N 1
ATOM 989 C CA . TYR A 1 117 ? 7.116 2.182 -11.135 1.00 91.56 117 TYR A CA 1
ATOM 990 C C . TYR A 1 117 ? 5.802 2.892 -11.427 1.00 91.56 117 TYR A C 1
ATOM 992 O O . TYR A 1 117 ? 4.743 2.266 -11.471 1.00 91.56 117 TYR A O 1
ATOM 1000 N N . THR A 1 118 ? 5.875 4.195 -11.679 1.00 86.69 118 THR A N 1
ATOM 1001 C CA . THR A 1 118 ? 4.720 4.968 -12.139 1.00 86.69 118 THR A CA 1
ATOM 1002 C C . THR A 1 118 ? 4.579 4.859 -13.653 1.00 86.69 118 THR A C 1
ATOM 1004 O O . THR A 1 118 ? 5.578 4.781 -14.375 1.00 86.69 118 THR A O 1
ATOM 1007 N N . GLY A 1 119 ? 3.346 4.925 -14.151 1.00 82.44 119 GLY A N 1
ATOM 1008 C CA . GLY A 1 119 ? 3.103 5.117 -15.578 1.00 82.44 119 GLY A CA 1
ATOM 1009 C C . GLY A 1 119 ? 3.565 6.491 -16.071 1.00 82.44 119 GLY A C 1
ATOM 1010 O O . GLY A 1 119 ? 3.981 7.357 -15.299 1.00 82.44 119 GLY A O 1
ATOM 1011 N N . SER A 1 120 ? 3.536 6.688 -17.387 1.00 80.69 120 SER A N 1
ATOM 1012 C CA . SER A 1 120 ? 4.030 7.914 -18.028 1.00 80.69 120 SER A CA 1
ATOM 1013 C C . SER A 1 120 ? 2.915 8.815 -18.522 1.00 80.69 120 SER A C 1
ATOM 1015 O O . SER A 1 120 ? 1.825 8.348 -18.865 1.00 80.69 120 SER A O 1
ATOM 1017 N N . LYS A 1 121 ? 3.197 10.118 -18.576 1.00 83.69 121 LYS A N 1
ATOM 1018 C CA . LYS A 1 121 ? 2.263 11.093 -19.129 1.00 83.69 121 LYS A CA 1
ATOM 1019 C C . LYS A 1 121 ? 1.978 10.793 -20.602 1.00 83.69 121 LYS A C 1
ATOM 1021 O O . LYS A 1 121 ? 2.894 10.568 -21.387 1.00 83.69 121 LYS A O 1
ATOM 1026 N N . CYS A 1 122 ? 0.700 10.810 -20.965 1.00 81.81 122 CYS A N 1
ATOM 1027 C CA . CYS A 1 122 ? 0.257 10.646 -22.341 1.00 81.81 122 CYS A CA 1
ATOM 1028 C C . CYS A 1 122 ? 0.236 12.000 -23.052 1.00 81.81 122 CYS A C 1
ATOM 1030 O O . CYS A 1 122 ? -0.311 12.980 -22.533 1.00 81.81 122 CYS A O 1
ATOM 1032 N N . GLU A 1 123 ? 0.767 12.044 -24.270 1.00 79.12 123 GLU A N 1
ATOM 1033 C CA . GLU A 1 123 ? 0.479 13.141 -25.190 1.00 79.12 123 GLU A CA 1
ATOM 1034 C C . GLU A 1 123 ? -0.971 13.069 -25.687 1.00 79.12 123 GLU A C 1
ATOM 1036 O O . GLU A 1 123 ? -1.629 12.021 -25.662 1.00 79.12 123 GLU A O 1
ATOM 1041 N N . HIS A 1 124 ? -1.503 14.220 -26.102 1.00 74.00 124 HIS A N 1
ATOM 1042 C CA . HIS A 1 124 ? -2.895 14.332 -26.519 1.00 74.00 124 HIS A CA 1
ATOM 1043 C C . HIS A 1 124 ? -3.176 13.404 -27.713 1.00 74.00 124 HIS A C 1
ATOM 1045 O O . HIS A 1 124 ? -2.465 13.444 -28.710 1.00 74.00 124 HIS A O 1
ATOM 1051 N N . ASN A 1 125 ? -4.229 12.587 -27.610 1.00 76.31 125 ASN A N 1
ATOM 1052 C CA . ASN A 1 125 ? -4.649 11.588 -28.606 1.00 76.31 125 ASN A CA 1
ATOM 1053 C C . ASN A 1 125 ? -3.671 10.425 -28.878 1.00 76.31 125 ASN A C 1
ATOM 1055 O O . ASN A 1 125 ? -3.907 9.659 -29.807 1.00 76.31 125 ASN A O 1
ATOM 1059 N N . GLU A 1 126 ? -2.632 10.223 -28.059 1.00 82.62 126 GLU A N 1
ATOM 1060 C CA . GLU A 1 126 ? -1.675 9.112 -28.229 1.00 82.62 126 GLU A CA 1
ATOM 1061 C C . GLU A 1 126 ? -1.721 8.061 -27.103 1.00 82.62 126 GLU A C 1
ATOM 1063 O O . GLU A 1 126 ? -0.820 7.234 -26.989 1.00 82.62 126 GLU A O 1
ATOM 1068 N N . ALA A 1 127 ? -2.770 8.050 -26.275 1.00 86.31 127 ALA A N 1
ATOM 1069 C CA . ALA A 1 127 ? -2.904 7.174 -25.101 1.00 86.31 127 ALA A CA 1
ATOM 1070 C C . ALA A 1 127 ? -2.457 5.715 -25.340 1.00 86.31 127 ALA A C 1
ATOM 1072 O O . ALA A 1 127 ? -1.610 5.209 -24.605 1.00 86.31 127 ALA A O 1
ATOM 1073 N N . GLN A 1 128 ? -2.952 5.072 -26.404 1.00 88.88 128 GLN A N 1
ATOM 1074 C CA . GLN A 1 128 ? -2.641 3.671 -26.713 1.00 88.88 128 GLN A CA 1
ATOM 1075 C C . GLN A 1 128 ? -1.142 3.418 -26.920 1.00 88.88 128 GLN A C 1
ATOM 1077 O O . GLN A 1 128 ? -0.594 2.466 -26.375 1.00 88.88 128 GLN A O 1
ATOM 1082 N N . LYS A 1 129 ? -0.451 4.311 -27.635 1.00 88.00 129 LYS A N 1
ATOM 1083 C CA . LYS A 1 129 ? 0.995 4.208 -27.885 1.00 88.00 129 LYS A CA 1
ATOM 1084 C C . LYS A 1 129 ? 1.790 4.230 -26.578 1.00 88.00 129 LYS A C 1
ATOM 1086 O O . LYS A 1 129 ? 2.752 3.478 -26.429 1.00 88.00 129 LYS A O 1
ATOM 1091 N N . TYR A 1 130 ? 1.395 5.070 -25.620 1.00 87.94 130 TYR A N 1
ATOM 1092 C CA . TYR A 1 130 ? 2.040 5.115 -24.304 1.00 87.94 130 TYR A CA 1
ATOM 1093 C C . TYR A 1 130 ? 1.712 3.880 -23.462 1.00 87.94 130 TYR A C 1
ATOM 1095 O O . TYR A 1 130 ? 2.592 3.386 -22.756 1.00 87.94 130 TYR A O 1
ATOM 1103 N N . ILE A 1 131 ? 0.491 3.347 -23.553 1.00 90.38 131 ILE A N 1
ATOM 1104 C CA . ILE A 1 131 ? 0.117 2.092 -22.889 1.00 90.38 131 ILE A CA 1
ATOM 1105 C C . ILE A 1 131 ? 0.970 0.934 -23.431 1.00 90.38 131 ILE A C 1
ATOM 1107 O O . ILE A 1 131 ? 1.601 0.229 -22.644 1.00 90.38 131 ILE A O 1
ATOM 1111 N N . ASP A 1 132 ? 1.095 0.801 -24.754 1.00 91.50 132 ASP A N 1
ATOM 1112 C CA . ASP A 1 132 ? 1.916 -0.235 -25.398 1.00 91.50 132 ASP A CA 1
ATOM 1113 C C . ASP A 1 132 ? 3.402 -0.111 -25.006 1.00 91.50 132 ASP A C 1
ATOM 1115 O O . ASP A 1 132 ? 4.065 -1.112 -24.713 1.00 91.50 132 ASP A O 1
ATOM 1119 N N . LYS A 1 133 ? 3.928 1.122 -24.909 1.00 89.50 133 LYS A N 1
ATOM 1120 C CA . LYS A 1 133 ? 5.274 1.382 -24.367 1.00 89.50 133 LYS A CA 1
ATOM 1121 C C . LYS A 1 133 ? 5.390 0.980 -22.891 1.00 89.50 133 LYS A C 1
ATOM 1123 O O . LYS A 1 133 ? 6.401 0.408 -22.495 1.00 89.50 133 LYS A O 1
ATOM 1128 N N . ASN A 1 134 ? 4.395 1.229 -22.045 1.00 91.12 134 ASN A N 1
ATOM 1129 C CA . ASN A 1 134 ? 4.451 0.765 -20.652 1.00 91.12 134 ASN A CA 1
ATOM 1130 C C . ASN A 1 134 ? 4.443 -0.767 -20.581 1.00 91.12 134 ASN A C 1
ATOM 1132 O O . ASN A 1 134 ? 5.257 -1.356 -19.873 1.00 91.12 134 ASN A O 1
ATOM 1136 N N . ILE A 1 135 ? 3.610 -1.421 -21.390 1.00 94.12 135 ILE A N 1
ATOM 1137 C CA . ILE A 1 135 ? 3.559 -2.881 -21.493 1.00 94.12 135 ILE A CA 1
ATOM 1138 C C . ILE A 1 135 ? 4.920 -3.454 -21.894 1.00 94.12 135 ILE A C 1
ATOM 1140 O O . ILE A 1 135 ? 5.410 -4.374 -21.236 1.00 94.12 135 ILE A O 1
ATOM 1144 N N . TRP A 1 136 ? 5.561 -2.916 -22.937 1.00 93.75 136 TRP A N 1
ATOM 1145 C CA . TRP A 1 136 ? 6.882 -3.394 -23.356 1.00 93.75 136 TRP A CA 1
ATOM 1146 C C . TRP A 1 136 ? 7.943 -3.173 -22.273 1.00 93.75 136 TRP A C 1
ATOM 1148 O O . TRP A 1 136 ? 8.710 -4.088 -21.968 1.00 93.75 136 TRP A O 1
ATOM 1158 N N . PHE A 1 137 ? 7.934 -2.001 -21.634 1.00 92.75 137 PHE A N 1
ATOM 1159 C CA . PHE A 1 137 ? 8.832 -1.670 -20.529 1.00 92.75 137 PHE A CA 1
ATOM 1160 C C . PHE A 1 137 ? 8.714 -2.692 -19.390 1.00 92.75 137 PHE A C 1
ATOM 1162 O O . PHE A 1 137 ? 9.710 -3.309 -19.001 1.00 92.75 137 PHE A O 1
ATOM 1169 N N . PHE A 1 138 ? 7.497 -2.950 -18.906 1.00 95.31 138 PHE A N 1
ATOM 1170 C CA . PHE A 1 138 ? 7.264 -3.886 -17.808 1.00 95.31 138 PHE A CA 1
ATOM 1171 C C . PHE A 1 138 ? 7.555 -5.339 -18.186 1.00 95.31 138 PHE A C 1
ATOM 1173 O O . PHE A 1 138 ? 8.155 -6.051 -17.376 1.00 95.31 138 PHE A O 1
ATOM 1180 N N . LYS A 1 139 ? 7.225 -5.776 -19.411 1.00 96.50 139 LYS A N 1
ATOM 1181 C CA . LYS A 1 139 ? 7.618 -7.098 -19.939 1.00 96.50 139 LYS A CA 1
ATOM 1182 C C . LYS A 1 139 ? 9.133 -7.290 -19.872 1.00 96.50 139 LYS A C 1
ATOM 1184 O O . LYS A 1 139 ? 9.619 -8.305 -19.366 1.00 96.50 139 LYS A O 1
ATOM 1189 N N . GLU A 1 140 ? 9.883 -6.307 -20.359 1.00 96.38 140 GLU A N 1
ATOM 1190 C CA . GLU A 1 140 ? 11.336 -6.386 -20.466 1.00 96.38 140 GLU A CA 1
ATOM 1191 C C . GLU A 1 140 ? 12.044 -6.323 -19.110 1.00 96.38 140 GLU A C 1
ATOM 1193 O O . GLU A 1 140 ? 12.970 -7.107 -18.874 1.00 96.38 140 GLU A O 1
ATOM 1198 N N . LEU A 1 141 ? 11.604 -5.447 -18.201 1.00 95.06 141 LEU A N 1
ATOM 1199 C CA . LEU A 1 141 ? 12.144 -5.407 -16.840 1.00 95.06 141 LEU A CA 1
ATOM 1200 C C . LEU A 1 141 ? 11.835 -6.702 -16.090 1.00 95.06 141 LEU A C 1
ATOM 1202 O O . LEU A 1 141 ? 12.751 -7.343 -15.574 1.00 95.06 141 LEU A O 1
ATOM 1206 N N . SER A 1 142 ? 10.577 -7.144 -16.103 1.00 96.81 142 SER A N 1
ATOM 1207 C CA . SER A 1 142 ? 10.145 -8.344 -15.381 1.00 96.81 142 SER A CA 1
ATOM 1208 C C . SER A 1 142 ? 10.868 -9.594 -15.878 1.00 96.81 142 SER A C 1
ATOM 1210 O O . SER A 1 142 ? 11.340 -10.395 -15.071 1.00 96.81 142 SER A O 1
ATOM 1212 N N . ARG A 1 143 ? 11.052 -9.736 -17.201 1.00 97.00 143 ARG A N 1
ATOM 1213 C CA . ARG A 1 143 ? 11.847 -10.827 -17.791 1.00 97.00 143 ARG A CA 1
ATOM 1214 C C . ARG A 1 143 ? 13.295 -10.804 -17.303 1.00 97.00 143 ARG A C 1
ATOM 1216 O O . ARG A 1 143 ? 13.852 -11.866 -17.039 1.00 97.00 143 ARG A O 1
ATOM 1223 N N . SER A 1 144 ? 13.901 -9.623 -17.181 1.00 96.44 144 SER A N 1
ATOM 1224 C CA . SER A 1 144 ? 15.309 -9.499 -16.788 1.00 96.44 144 SER A CA 1
ATOM 1225 C C . SER A 1 144 ? 15.588 -9.910 -15.337 1.00 96.44 144 SER A C 1
ATOM 1227 O O . SER A 1 144 ? 16.702 -10.336 -15.044 1.00 96.44 144 SER A O 1
ATOM 1229 N N . VAL A 1 145 ? 14.580 -9.852 -14.456 1.00 94.94 145 VAL A N 1
ATOM 1230 C CA . VAL A 1 145 ? 14.725 -10.138 -13.016 1.00 94.94 145 VAL A CA 1
ATOM 1231 C C . VAL A 1 145 ? 13.936 -11.357 -12.525 1.00 94.94 145 VAL A C 1
ATOM 1233 O O . VAL A 1 145 ? 13.836 -11.576 -11.319 1.00 94.94 145 VAL A O 1
ATOM 1236 N N . LEU A 1 146 ? 13.405 -12.185 -13.432 1.00 92.44 146 LEU A N 1
ATOM 1237 C CA . LEU A 1 146 ? 12.488 -13.290 -13.104 1.00 92.44 146 LEU A CA 1
ATOM 1238 C C . LEU A 1 146 ? 13.014 -14.241 -12.011 1.00 92.44 146 LEU A C 1
ATOM 1240 O O . LEU A 1 146 ? 12.250 -14.686 -11.162 1.00 92.44 146 LEU A O 1
ATOM 1244 N N . ASN A 1 147 ? 14.323 -14.507 -12.000 1.00 90.19 147 ASN A N 1
ATOM 1245 C CA . ASN A 1 147 ? 14.975 -15.413 -11.045 1.00 90.19 147 ASN A CA 1
ATOM 1246 C C . ASN A 1 147 ? 15.767 -14.678 -9.948 1.00 90.19 147 ASN A C 1
ATOM 1248 O O . ASN A 1 147 ? 16.586 -15.290 -9.266 1.00 90.19 147 ASN A O 1
ATOM 1252 N N . MET A 1 148 ? 15.569 -13.367 -9.796 1.00 92.75 148 MET A N 1
ATOM 1253 C CA . MET A 1 148 ? 16.316 -12.527 -8.850 1.00 92.75 148 MET A CA 1
ATOM 1254 C C . MET A 1 148 ? 15.551 -12.261 -7.546 1.00 92.75 148 MET A C 1
ATOM 1256 O O . MET A 1 148 ? 16.050 -11.544 -6.685 1.00 92.75 148 MET A O 1
ATOM 1260 N N . GLY A 1 149 ? 14.342 -12.817 -7.389 1.00 89.44 149 GLY A N 1
ATOM 1261 C CA . GLY A 1 149 ? 13.494 -12.557 -6.218 1.00 89.44 149 GLY A CA 1
ATOM 1262 C C . GLY A 1 149 ? 12.937 -11.128 -6.165 1.00 89.44 149 GLY A C 1
ATOM 1263 O O . GLY A 1 149 ? 12.572 -10.666 -5.083 1.00 89.44 149 GLY A O 1
ATOM 1264 N N . ILE A 1 150 ? 12.894 -10.449 -7.320 1.00 94.38 150 ILE A N 1
ATOM 1265 C CA . ILE A 1 150 ? 12.393 -9.084 -7.497 1.00 94.38 150 ILE A CA 1
ATOM 1266 C C . ILE A 1 150 ? 11.053 -9.118 -8.236 1.00 94.38 150 ILE A C 1
ATOM 1268 O O . ILE A 1 150 ? 10.921 -9.747 -9.293 1.00 94.38 150 ILE A O 1
ATOM 1272 N N . GLU A 1 151 ? 10.085 -8.389 -7.694 1.00 95.62 151 GLU A N 1
ATOM 1273 C CA . GLU A 1 151 ? 8.781 -8.141 -8.296 1.00 95.62 151 GLU A CA 1
ATOM 1274 C C . GLU A 1 151 ? 8.722 -6.725 -8.870 1.00 95.62 151 GLU A C 1
ATOM 1276 O O . GLU A 1 151 ? 9.096 -5.760 -8.202 1.00 95.62 151 GLU A O 1
ATOM 1281 N N . ILE A 1 152 ? 8.241 -6.599 -10.105 1.00 96.19 152 ILE A N 1
ATOM 1282 C CA . ILE A 1 152 ? 8.069 -5.313 -10.785 1.00 96.19 152 ILE A CA 1
ATOM 1283 C C . ILE A 1 152 ? 6.601 -4.923 -10.698 1.00 96.19 152 ILE A C 1
ATOM 1285 O O . ILE A 1 152 ? 5.742 -5.623 -11.233 1.00 96.19 152 ILE A O 1
ATOM 1289 N N . LEU A 1 153 ? 6.311 -3.815 -10.025 1.00 96.44 153 LEU A N 1
ATOM 1290 C CA . LEU A 1 153 ? 4.949 -3.350 -9.801 1.00 96.44 153 LEU A CA 1
ATOM 1291 C C . LEU A 1 153 ? 4.676 -2.068 -10.581 1.00 96.44 153 LEU A C 1
ATOM 1293 O O . LEU A 1 153 ? 5.479 -1.136 -10.550 1.00 96.44 153 LEU A O 1
ATOM 1297 N N . THR A 1 154 ? 3.521 -2.006 -11.234 1.00 94.81 154 THR A N 1
ATOM 1298 C CA . THR A 1 154 ? 2.998 -0.771 -11.830 1.00 94.81 154 THR A CA 1
ATOM 1299 C C . THR A 1 154 ? 2.036 -0.112 -10.845 1.00 94.81 154 THR A C 1
ATOM 1301 O O . THR A 1 154 ? 1.101 -0.757 -10.374 1.00 94.81 154 THR A O 1
ATOM 1304 N N . ASP A 1 155 ? 2.270 1.154 -10.509 1.00 92.06 155 ASP A N 1
ATOM 1305 C CA . ASP A 1 155 ? 1.445 1.917 -9.568 1.00 92.06 155 ASP A CA 1
ATOM 1306 C C . ASP A 1 155 ? 0.201 2.510 -10.236 1.00 92.06 155 ASP A C 1
ATOM 1308 O O . ASP A 1 155 ? 0.311 3.173 -11.272 1.00 92.06 155 ASP A O 1
ATOM 1312 N N . VAL A 1 156 ? -0.963 2.331 -9.605 1.00 92.75 156 VAL A N 1
ATOM 1313 C CA . VAL A 1 156 ? -2.208 3.023 -9.976 1.00 92.75 156 VAL A CA 1
ATOM 1314 C C . VAL A 1 156 ? -2.004 4.521 -9.807 1.00 92.75 156 VAL A C 1
ATOM 1316 O O . VAL A 1 156 ? -1.785 4.997 -8.695 1.00 92.75 156 VAL A O 1
ATOM 1319 N N . GLN A 1 157 ? -2.075 5.272 -10.903 1.00 88.75 157 GLN A N 1
ATOM 1320 C CA . GLN A 1 157 ? -1.887 6.719 -10.918 1.00 88.75 157 GLN A CA 1
ATOM 1321 C C . GLN A 1 157 ? -3.201 7.441 -10.624 1.00 88.75 157 GLN A C 1
ATOM 1323 O O . GLN A 1 157 ? -4.276 6.999 -11.016 1.00 88.75 157 GLN A O 1
ATOM 1328 N N . GLY A 1 158 ? -3.115 8.557 -9.903 1.00 84.25 158 GLY A N 1
ATOM 1329 C CA . GLY A 1 158 ? -4.267 9.414 -9.632 1.00 84.25 158 GLY A CA 1
ATOM 1330 C C . GLY A 1 158 ? -4.480 10.433 -10.748 1.00 84.25 158 GLY A C 1
ATOM 1331 O O . GLY A 1 158 ? -3.511 10.996 -11.271 1.00 84.25 158 GLY A O 1
ATOM 1332 N N . ALA A 1 159 ? -5.744 10.713 -11.045 1.00 78.19 159 ALA A N 1
ATOM 1333 C CA . ALA A 1 159 ? -6.201 11.712 -11.988 1.00 78.19 159 ALA A CA 1
ATOM 1334 C C . ALA A 1 159 ? -5.600 13.076 -11.642 1.00 78.19 159 ALA A C 1
ATOM 1336 O O . ALA A 1 159 ? -5.652 13.552 -10.504 1.00 78.19 159 ALA A O 1
ATOM 1337 N N . LYS A 1 160 ? -4.994 13.722 -12.640 1.00 73.31 160 LYS A N 1
ATOM 1338 C CA . LYS A 1 160 ? -4.415 15.065 -12.502 1.00 73.31 160 LYS A CA 1
ATOM 1339 C C . LYS A 1 160 ? -4.916 15.933 -13.651 1.00 73.31 160 LYS A C 1
ATOM 1341 O O . LYS A 1 160 ? -4.195 16.084 -14.641 1.00 73.31 160 LYS A O 1
ATOM 1346 N N . PRO A 1 161 ? -6.104 16.557 -13.521 1.00 66.62 161 PRO A N 1
ATOM 1347 C CA . PRO A 1 161 ? -6.720 17.343 -14.594 1.00 66.62 161 PRO A CA 1
ATOM 1348 C C . PRO A 1 161 ? -5.781 18.401 -15.191 1.00 66.62 161 PRO A C 1
ATOM 1350 O O . PRO A 1 161 ? -5.777 18.639 -16.394 1.00 66.62 161 PRO A O 1
ATOM 1353 N N . THR A 1 162 ? -4.915 18.989 -14.361 1.00 65.06 162 THR A N 1
ATOM 1354 C CA . THR A 1 162 ? -3.938 20.005 -14.779 1.00 65.06 162 THR A CA 1
ATOM 1355 C C . THR A 1 162 ? -2.697 19.442 -15.471 1.00 65.06 162 THR A C 1
ATOM 1357 O O . THR A 1 162 ? -2.041 20.164 -16.220 1.00 65.06 162 THR A O 1
ATOM 1360 N N . ARG A 1 163 ? -2.333 18.174 -15.229 1.00 65.31 163 ARG A N 1
ATOM 1361 C CA . ARG A 1 163 ? -1.141 17.544 -15.822 1.00 65.31 163 ARG A CA 1
ATOM 1362 C C . ARG A 1 163 ? -1.455 16.716 -17.066 1.00 65.31 163 ARG A C 1
ATOM 1364 O O . ARG A 1 163 ? -0.516 16.445 -17.814 1.00 65.31 163 ARG A O 1
ATOM 1371 N N . GLY A 1 164 ? -2.725 16.410 -17.321 1.00 76.25 164 GLY A N 1
ATOM 1372 C CA . GLY A 1 164 ? -3.173 15.548 -18.414 1.00 76.25 164 GLY A CA 1
ATOM 1373 C C . GLY A 1 164 ? -3.203 14.071 -18.016 1.00 76.25 164 GLY A C 1
ATOM 1374 O O . GLY A 1 164 ? -2.821 13.718 -16.902 1.00 76.25 164 GLY A O 1
ATOM 1375 N N . ARG A 1 165 ? -3.667 13.226 -18.942 1.00 83.94 165 ARG A N 1
ATOM 1376 C CA . ARG A 1 165 ? -3.779 11.770 -18.771 1.00 83.94 165 ARG A CA 1
ATOM 1377 C C . ARG A 1 165 ? -2.411 11.125 -18.539 1.00 83.94 165 ARG A C 1
ATOM 1379 O O . ARG A 1 165 ? -1.431 11.497 -19.191 1.00 83.94 165 ARG A O 1
ATOM 1386 N N . VAL A 1 166 ? -2.351 10.125 -17.670 1.00 87.19 166 VAL A N 1
ATOM 1387 C CA . VAL A 1 166 ? -1.157 9.321 -17.374 1.00 87.19 166 VAL A CA 1
ATOM 1388 C C . VAL A 1 166 ? -1.517 7.850 -17.539 1.00 87.19 166 VAL A C 1
ATOM 1390 O O . VAL A 1 166 ? -2.595 7.437 -17.153 1.00 87.19 166 VAL A O 1
ATOM 1393 N N . VAL A 1 167 ? -0.631 7.032 -18.103 1.00 89.00 167 VAL A N 1
ATOM 1394 C CA . VAL A 1 167 ? -0.890 5.586 -18.178 1.00 89.00 167 VAL A CA 1
ATOM 1395 C C . VAL A 1 167 ? -1.090 5.010 -16.771 1.00 89.00 167 VAL A C 1
ATOM 1397 O O . VAL A 1 167 ? -0.263 5.242 -15.888 1.00 89.00 167 VAL A O 1
ATOM 1400 N N . GLY A 1 168 ? -2.160 4.241 -16.576 1.00 90.12 168 GLY A N 1
ATOM 1401 C CA . GLY A 1 168 ? -2.516 3.662 -15.279 1.00 90.12 168 GLY A CA 1
ATOM 1402 C C . GLY A 1 168 ? -3.366 4.582 -14.398 1.00 90.12 168 GLY A C 1
ATOM 1403 O O . GLY A 1 168 ? -3.445 4.346 -13.195 1.00 90.12 168 GLY A O 1
ATOM 1404 N N . ASP A 1 169 ? -3.986 5.622 -14.963 1.00 90.06 169 ASP A N 1
ATOM 1405 C CA . ASP A 1 169 ? -4.999 6.451 -14.289 1.00 90.06 169 ASP A CA 1
ATOM 1406 C C . ASP A 1 169 ? -6.447 5.966 -14.501 1.00 90.06 169 ASP A C 1
ATOM 1408 O O . ASP A 1 169 ? -7.387 6.584 -14.005 1.00 90.06 169 ASP A O 1
ATOM 1412 N N . THR A 1 170 ? -6.633 4.841 -15.198 1.00 91.31 170 THR A N 1
ATOM 1413 C CA . THR A 1 170 ? -7.937 4.194 -15.416 1.00 91.31 170 THR A CA 1
ATOM 1414 C C . THR A 1 170 ? -7.826 2.682 -15.276 1.00 91.31 170 THR A C 1
ATOM 1416 O O . THR A 1 170 ? -6.777 2.099 -15.568 1.00 91.31 170 THR A O 1
ATOM 1419 N N . TRP A 1 171 ? -8.915 2.015 -14.888 1.00 93.56 171 TRP A N 1
ATOM 1420 C CA . TRP A 1 171 ? -8.915 0.550 -14.824 1.00 93.56 171 TRP A CA 1
ATOM 1421 C C . TRP A 1 171 ? -8.771 -0.125 -16.185 1.00 93.56 171 TRP A C 1
ATOM 1423 O O . TRP A 1 171 ? -8.133 -1.171 -16.268 1.00 93.56 171 TRP A O 1
ATOM 1433 N N . ALA A 1 172 ? -9.266 0.497 -17.258 1.00 93.06 172 ALA A N 1
ATOM 1434 C CA . ALA A 1 172 ? -9.127 -0.022 -18.620 1.00 93.06 172 ALA A CA 1
ATOM 1435 C C . ALA A 1 172 ? -7.653 -0.206 -19.039 1.00 93.06 172 ALA A C 1
ATOM 1437 O O . ALA A 1 172 ? -7.316 -1.205 -19.678 1.00 93.06 172 ALA A O 1
ATOM 1438 N N . ASP A 1 173 ? -6.760 0.705 -18.629 1.00 94.12 173 ASP A N 1
ATOM 1439 C CA . ASP A 1 173 ? -5.317 0.556 -18.860 1.00 94.12 173 ASP A CA 1
ATOM 1440 C C . ASP A 1 173 ? -4.788 -0.721 -18.200 1.00 94.12 173 ASP A C 1
ATOM 1442 O O . ASP A 1 173 ? -4.044 -1.488 -18.816 1.00 94.12 173 ASP A O 1
ATOM 1446 N N . PHE A 1 174 ? -5.197 -0.973 -16.955 1.00 96.31 174 PHE A N 1
ATOM 1447 C CA . PHE A 1 174 ? -4.790 -2.164 -16.219 1.00 96.31 174 PHE A CA 1
ATOM 1448 C C . PHE A 1 174 ? -5.399 -3.437 -16.791 1.00 96.31 174 PHE A C 1
ATOM 1450 O O . PHE A 1 174 ? -4.688 -4.432 -16.872 1.00 96.31 174 PHE A O 1
ATOM 1457 N N . GLU A 1 175 ? -6.656 -3.434 -17.241 1.00 96.12 175 GLU A N 1
ATOM 1458 C CA . GLU A 1 175 ? -7.246 -4.613 -17.888 1.00 96.12 175 GLU A CA 1
ATOM 1459 C C . GLU A 1 175 ? -6.434 -5.055 -19.104 1.00 96.12 175 GLU A C 1
ATOM 1461 O O . GLU A 1 175 ? -6.160 -6.249 -19.252 1.00 96.12 175 GLU A O 1
ATOM 1466 N N . TYR A 1 176 ? -5.999 -4.091 -19.918 1.00 96.25 176 TYR A N 1
ATOM 1467 C CA . TYR A 1 176 ? -5.165 -4.352 -21.083 1.00 96.25 176 TYR A CA 1
ATOM 1468 C C . TYR A 1 176 ? -3.745 -4.790 -20.691 1.00 96.25 176 TYR A C 1
ATOM 1470 O O . TYR A 1 176 ? -3.221 -5.757 -21.240 1.00 96.25 176 TYR A O 1
ATOM 1478 N N . MET A 1 177 ? -3.127 -4.162 -19.682 1.00 96.62 177 MET A N 1
ATOM 1479 C CA . MET A 1 177 ? -1.827 -4.609 -19.156 1.00 96.62 177 MET A CA 1
ATOM 1480 C C . MET A 1 177 ? -1.870 -6.036 -18.597 1.00 96.62 177 MET A C 1
ATOM 1482 O O . MET A 1 177 ? -0.918 -6.791 -18.794 1.00 96.62 177 MET A O 1
ATOM 1486 N N . VAL A 1 178 ? -2.953 -6.410 -17.909 1.00 97.38 178 VAL A N 1
ATOM 1487 C CA . VAL A 1 178 ? -3.144 -7.751 -17.335 1.00 97.38 178 VAL A CA 1
ATOM 1488 C C . VAL A 1 178 ? -3.195 -8.817 -18.430 1.00 97.38 178 VAL A C 1
ATOM 1490 O O . VAL A 1 178 ? -2.627 -9.893 -18.238 1.00 97.38 178 VAL A O 1
ATOM 1493 N N . ASP A 1 179 ? -3.843 -8.522 -19.559 1.00 96.62 179 ASP A N 1
ATOM 1494 C CA . ASP A 1 179 ? -3.880 -9.423 -20.718 1.00 96.62 179 ASP A CA 1
ATOM 1495 C C . ASP A 1 179 ? -2.524 -9.529 -21.401 1.00 96.62 179 ASP A C 1
ATOM 1497 O O . ASP A 1 179 ? -2.101 -10.608 -21.821 1.00 96.62 179 ASP A O 1
ATOM 1501 N N . GLU A 1 180 ? -1.830 -8.401 -21.498 1.00 97.75 180 GLU A N 1
ATOM 1502 C CA . GLU A 1 180 ? -0.646 -8.321 -22.323 1.00 97.75 180 GLU A CA 1
ATOM 1503 C C . GLU A 1 180 ? 0.620 -8.769 -21.607 1.00 97.75 180 GLU A C 1
ATOM 1505 O O . GLU A 1 180 ? 1.480 -9.337 -22.271 1.00 97.75 180 GLU A O 1
ATOM 1510 N N . ILE A 1 181 ? 0.792 -8.537 -20.302 1.00 97.25 181 ILE A N 1
ATOM 1511 C CA . ILE A 1 181 ? 2.040 -8.817 -19.571 1.00 97.25 181 ILE A CA 1
ATOM 1512 C C . ILE A 1 181 ? 1.988 -10.226 -18.940 1.00 97.25 181 ILE A C 1
ATOM 1514 O O . ILE A 1 181 ? 1.398 -10.412 -17.875 1.00 97.25 181 ILE A O 1
ATOM 1518 N N . PRO A 1 182 ? 2.661 -11.244 -19.523 1.00 95.25 182 PRO A N 1
ATOM 1519 C CA . PRO A 1 182 ? 2.546 -12.630 -19.057 1.00 95.25 182 PRO A CA 1
ATOM 1520 C C . PRO A 1 182 ? 3.442 -12.944 -17.846 1.00 95.25 182 PRO A C 1
ATOM 1522 O O . PRO A 1 182 ? 3.405 -14.051 -17.309 1.00 95.25 182 PRO A O 1
ATOM 1525 N N . ASN A 1 183 ? 4.317 -12.017 -17.451 1.00 96.69 183 ASN A N 1
ATOM 1526 C CA . ASN A 1 183 ? 5.346 -12.251 -16.444 1.00 96.69 183 ASN A CA 1
ATOM 1527 C C . ASN A 1 183 ? 4.737 -12.437 -15.045 1.00 96.69 183 ASN A C 1
ATOM 1529 O O . ASN A 1 183 ? 4.094 -11.540 -14.513 1.00 96.69 183 ASN A O 1
ATOM 1533 N N . VAL A 1 184 ? 5.010 -13.574 -14.401 1.00 94.88 184 VAL A N 1
ATOM 1534 C CA . VAL A 1 184 ? 4.491 -13.886 -13.052 1.00 94.88 184 VAL A CA 1
ATOM 1535 C C . VAL A 1 184 ? 5.064 -12.997 -11.946 1.00 94.88 184 VAL A C 1
ATOM 1537 O O . VAL A 1 184 ? 4.449 -12.843 -10.895 1.00 94.88 184 VAL A O 1
ATOM 1540 N N . ASN A 1 185 ? 6.243 -12.410 -12.161 1.00 95.62 185 ASN A N 1
ATOM 1541 C CA . ASN A 1 185 ? 6.873 -11.468 -11.236 1.00 95.62 185 ASN A CA 1
ATOM 1542 C C . ASN A 1 185 ? 6.480 -10.006 -11.508 1.00 95.62 185 ASN A C 1
ATOM 1544 O O . ASN A 1 185 ? 6.980 -9.119 -10.824 1.00 95.62 185 ASN A O 1
ATOM 1548 N N . TRP A 1 186 ? 5.580 -9.756 -12.461 1.00 97.50 186 TRP A N 1
ATOM 1549 C CA . TRP A 1 186 ? 4.907 -8.469 -12.607 1.00 97.50 186 TRP A CA 1
ATOM 1550 C C . TRP A 1 186 ? 3.611 -8.440 -11.783 1.00 97.50 186 TRP A C 1
ATOM 1552 O O . TRP A 1 186 ? 2.995 -9.484 -11.552 1.00 97.50 186 TRP A O 1
ATOM 1562 N N . GLY A 1 187 ? 3.198 -7.257 -11.336 1.00 97.31 187 GLY A N 1
ATOM 1563 C CA . GLY A 1 187 ? 1.904 -7.046 -10.695 1.00 97.31 187 GLY A CA 1
ATOM 1564 C C . GLY A 1 187 ? 1.538 -5.573 -10.557 1.00 97.31 187 GLY A C 1
ATOM 1565 O O . GLY A 1 187 ? 2.210 -4.687 -11.086 1.00 97.31 187 GLY A O 1
ATOM 1566 N N . ILE A 1 188 ? 0.463 -5.319 -9.821 1.00 97.75 188 ILE A N 1
ATOM 1567 C CA . ILE A 1 188 ? -0.101 -3.985 -9.614 1.00 97.75 188 ILE A CA 1
ATOM 1568 C C . ILE A 1 188 ? 0.148 -3.550 -8.169 1.00 97.75 188 ILE A C 1
ATOM 1570 O O . ILE A 1 188 ? -0.070 -4.313 -7.222 1.00 97.75 188 ILE A O 1
ATOM 1574 N N . CYS A 1 189 ? 0.610 -2.312 -8.014 1.00 95.69 189 CYS A N 1
ATOM 1575 C CA . CYS A 1 189 ? 0.579 -1.576 -6.760 1.00 95.69 189 CYS A CA 1
ATOM 1576 C C . CYS A 1 189 ? -0.701 -0.734 -6.755 1.00 95.69 189 CYS A C 1
ATOM 1578 O O . CYS A 1 189 ? -0.795 0.281 -7.446 1.00 95.69 189 CYS A O 1
ATOM 1580 N N . TRP A 1 190 ? -1.721 -1.190 -6.028 1.00 94.94 190 TRP A N 1
ATOM 1581 C CA . TRP A 1 190 ? -2.996 -0.487 -5.962 1.00 94.94 190 TRP A CA 1
ATOM 1582 C C . TRP A 1 190 ? -2.944 0.597 -4.890 1.00 94.94 190 TRP A C 1
ATOM 1584 O O . TRP A 1 190 ? -3.019 0.310 -3.700 1.00 94.94 190 TRP A O 1
ATOM 1594 N N . SER A 1 191 ? -2.842 1.854 -5.321 1.00 89.88 191 SER A N 1
ATOM 1595 C CA . SER A 1 191 ? -3.067 3.023 -4.470 1.00 89.88 191 SER A CA 1
ATOM 1596 C C . SER A 1 191 ? -4.557 3.345 -4.371 1.00 89.88 191 SER A C 1
ATOM 1598 O O . SER A 1 191 ? -5.163 3.808 -5.341 1.00 89.88 191 SER A O 1
ATOM 1600 N N . THR A 1 192 ? -5.146 3.131 -3.192 1.00 87.50 192 THR A N 1
ATOM 1601 C CA . THR A 1 192 ? -6.579 3.376 -2.977 1.00 87.50 192 THR A CA 1
ATOM 1602 C C . THR A 1 192 ? -6.944 4.857 -3.042 1.00 87.50 192 THR A C 1
ATOM 1604 O O . THR A 1 192 ? -8.001 5.234 -3.540 1.00 87.50 192 THR A O 1
ATOM 1607 N N . ALA A 1 193 ? -6.041 5.740 -2.611 1.00 83.31 193 ALA A N 1
ATOM 1608 C CA . ALA A 1 193 ? -6.230 7.181 -2.760 1.00 83.31 193 ALA A CA 1
ATOM 1609 C C . ALA A 1 193 ? -6.309 7.597 -4.238 1.00 83.31 193 ALA A C 1
ATOM 1611 O O . ALA A 1 193 ? -7.149 8.418 -4.605 1.00 83.31 193 ALA A O 1
ATOM 1612 N N . ASN A 1 194 ? -5.468 7.005 -5.092 1.00 86.50 194 ASN A N 1
ATOM 1613 C CA . ASN A 1 194 ? -5.463 7.305 -6.521 1.00 86.50 194 ASN A CA 1
ATOM 1614 C C . ASN A 1 194 ? -6.716 6.766 -7.221 1.00 86.50 194 ASN A C 1
ATOM 1616 O O . ASN A 1 194 ? -7.332 7.510 -7.978 1.00 86.50 194 ASN A O 1
ATOM 1620 N N . SER A 1 195 ? -7.163 5.541 -6.921 1.00 87.69 195 SER A N 1
ATOM 1621 C CA . SER A 1 195 ? -8.413 5.021 -7.497 1.00 87.69 195 SER A CA 1
ATOM 1622 C C . SER A 1 195 ? -9.638 5.831 -7.071 1.00 87.69 195 SER A C 1
ATOM 1624 O O . SER A 1 195 ? -10.520 6.076 -7.888 1.00 87.69 195 SER A O 1
ATOM 1626 N N . ARG A 1 196 ? -9.682 6.331 -5.830 1.00 83.88 196 ARG A N 1
ATOM 1627 C CA . ARG A 1 196 ? -10.747 7.250 -5.395 1.00 83.88 196 ARG A CA 1
ATOM 1628 C C . ARG A 1 196 ? -10.705 8.597 -6.121 1.00 83.88 196 ARG A C 1
ATOM 1630 O O . ARG A 1 196 ? -11.759 9.136 -6.442 1.00 83.88 196 ARG A O 1
ATOM 1637 N N . LEU A 1 197 ? -9.516 9.147 -6.383 1.00 82.50 197 LEU A N 1
ATOM 1638 C CA . LEU A 1 197 ? -9.372 10.353 -7.212 1.00 82.50 197 LEU A CA 1
ATOM 1639 C C . LEU A 1 197 ? -9.906 10.105 -8.626 1.00 82.50 197 LEU A C 1
ATOM 1641 O O . LEU A 1 197 ? -10.662 10.922 -9.139 1.00 82.50 197 LEU A O 1
ATOM 1645 N N . ASN A 1 198 ? -9.577 8.959 -9.224 1.00 84.94 198 ASN A N 1
ATOM 1646 C CA . ASN A 1 198 ? -10.056 8.577 -10.556 1.00 84.94 198 ASN A CA 1
ATOM 1647 C C . ASN A 1 198 ? -11.578 8.388 -10.571 1.00 84.94 198 ASN A C 1
ATOM 1649 O O . ASN A 1 198 ? -12.243 8.845 -11.499 1.00 84.94 198 ASN A O 1
ATOM 1653 N N . PHE A 1 199 ? -12.137 7.789 -9.515 1.00 84.44 199 PHE A N 1
ATOM 1654 C CA . PHE A 1 199 ? -13.580 7.685 -9.317 1.00 84.44 199 PHE A CA 1
ATOM 1655 C C . PHE A 1 199 ? -14.244 9.073 -9.345 1.00 84.44 199 PHE A C 1
ATOM 1657 O O . PHE A 1 199 ? -15.216 9.279 -10.062 1.00 84.44 199 PHE A O 1
ATOM 1664 N N . VAL A 1 200 ? -13.710 10.051 -8.607 1.00 81.50 200 VAL A N 1
ATOM 1665 C CA . VAL A 1 200 ? -14.289 11.406 -8.548 1.00 81.50 200 VAL A CA 1
ATOM 1666 C C . VAL A 1 200 ? -14.118 12.167 -9.865 1.00 81.50 200 VAL A C 1
ATOM 1668 O O . VAL A 1 200 ? -15.060 12.804 -10.330 1.00 81.50 200 VAL A O 1
ATOM 1671 N N . GLU A 1 201 ? -12.927 12.121 -10.460 1.00 81.50 201 GLU A N 1
ATOM 1672 C CA . GLU A 1 201 ? -12.579 12.943 -11.626 1.00 81.50 201 GLU A CA 1
ATOM 1673 C C . GLU A 1 201 ? -13.116 12.371 -12.944 1.00 81.50 201 GLU A C 1
ATOM 1675 O O . GLU A 1 201 ? -13.523 13.125 -13.829 1.00 81.50 201 GLU A O 1
ATOM 1680 N N . TYR A 1 202 ? -13.118 11.045 -13.093 1.00 81.38 202 TYR A N 1
ATOM 1681 C CA . TYR A 1 202 ? -13.487 10.365 -14.338 1.00 81.38 202 TYR A CA 1
ATOM 1682 C C . TYR A 1 202 ? -14.786 9.568 -14.239 1.00 81.38 202 TYR A C 1
ATOM 1684 O O . TYR A 1 202 ? -15.236 9.040 -15.256 1.00 81.38 202 TYR A O 1
ATOM 1692 N N . ASN A 1 203 ? -15.404 9.487 -13.053 1.00 80.25 203 ASN A N 1
ATOM 1693 C CA . ASN A 1 203 ? -16.513 8.566 -12.789 1.00 80.25 203 ASN A CA 1
ATOM 1694 C C . ASN A 1 203 ? -16.141 7.114 -13.157 1.00 80.25 203 ASN A C 1
ATOM 1696 O O . ASN A 1 203 ? -16.968 6.362 -13.677 1.00 80.25 203 ASN A O 1
ATOM 1700 N N . ASP A 1 204 ? -14.868 6.755 -12.937 1.00 80.62 204 ASP A N 1
ATOM 1701 C CA . ASP A 1 204 ? -14.369 5.382 -13.072 1.00 80.62 204 ASP A CA 1
ATOM 1702 C C . ASP A 1 204 ? -14.944 4.499 -11.948 1.00 80.62 204 ASP A C 1
ATOM 1704 O O . ASP A 1 204 ? -15.587 5.000 -11.030 1.00 80.62 204 ASP A O 1
ATOM 1708 N N . GLN A 1 205 ? -14.739 3.185 -11.984 1.00 86.25 205 GLN A N 1
ATOM 1709 C CA . GLN A 1 205 ? -15.109 2.302 -10.876 1.00 86.25 205 GLN A CA 1
ATOM 1710 C C . GLN A 1 205 ? -14.167 2.506 -9.681 1.00 86.25 205 GLN A C 1
ATOM 1712 O O . GLN A 1 205 ? -12.970 2.722 -9.843 1.00 86.25 205 GLN A O 1
ATOM 1717 N N . LEU A 1 206 ? -14.683 2.431 -8.453 1.00 85.69 206 LEU A N 1
ATOM 1718 C CA . LEU A 1 206 ? -13.843 2.553 -7.257 1.00 85.69 206 LEU A CA 1
ATOM 1719 C C . LEU A 1 206 ? -13.017 1.280 -7.016 1.00 85.69 206 LEU A C 1
ATOM 1721 O O . LEU A 1 206 ? -11.810 1.341 -6.781 1.00 85.69 206 LEU A O 1
ATOM 1725 N N . ILE A 1 207 ? -13.701 0.137 -7.046 1.00 89.75 207 ILE A N 1
ATOM 1726 C CA . ILE A 1 207 ? -13.130 -1.191 -6.836 1.00 89.75 207 ILE A CA 1
ATOM 1727 C C . ILE A 1 207 ? -12.918 -1.813 -8.222 1.00 89.75 207 ILE A C 1
ATOM 1729 O O . ILE A 1 207 ? -13.869 -1.842 -9.006 1.00 89.75 207 ILE A O 1
ATOM 1733 N N . PRO A 1 208 ? -11.703 -2.286 -8.547 1.00 92.12 208 PRO A N 1
ATOM 1734 C CA . PRO A 1 208 ? -11.421 -2.869 -9.849 1.00 92.12 208 PRO A CA 1
ATOM 1735 C C . PRO A 1 208 ? -12.030 -4.269 -10.003 1.00 92.12 208 PRO A C 1
ATOM 1737 O O . PRO A 1 208 ? -12.426 -4.911 -9.029 1.00 92.12 208 PRO A O 1
ATOM 1740 N N . SER A 1 209 ? -12.051 -4.776 -11.237 1.00 93.75 209 SER A N 1
ATOM 1741 C CA . SER A 1 209 ? -12.527 -6.129 -11.540 1.00 93.75 209 SER A CA 1
ATOM 1742 C C . SER A 1 209 ? -11.673 -7.218 -10.868 1.00 93.75 209 SER A C 1
ATOM 1744 O O . SER A 1 209 ? -10.480 -7.031 -10.617 1.00 93.75 209 SER A O 1
ATOM 1746 N N . GLU A 1 210 ? -12.252 -8.403 -10.630 1.00 93.62 210 GLU A N 1
ATOM 1747 C CA . GLU A 1 210 ? -11.536 -9.563 -10.058 1.00 93.62 210 GLU A CA 1
ATOM 1748 C C . GLU A 1 210 ? -10.256 -9.907 -10.835 1.00 93.62 210 GLU A C 1
ATOM 1750 O O . GLU A 1 210 ? -9.233 -10.279 -10.258 1.00 93.62 210 GLU A O 1
ATOM 1755 N N . LYS A 1 211 ? -10.293 -9.719 -12.158 1.00 95.38 211 LYS A N 1
ATOM 1756 C CA . LYS A 1 211 ? -9.147 -9.896 -13.050 1.00 95.38 211 LYS A CA 1
ATOM 1757 C C . LYS A 1 211 ? -7.972 -9.002 -12.644 1.00 95.38 211 LYS A C 1
ATOM 1759 O O . LYS A 1 211 ? -6.849 -9.494 -12.549 1.00 95.38 211 LYS A O 1
ATOM 1764 N N . ILE A 1 212 ? -8.221 -7.720 -12.379 1.00 96.69 212 ILE A N 1
ATOM 1765 C CA . ILE A 1 212 ? -7.201 -6.776 -11.902 1.00 96.69 212 ILE A CA 1
ATOM 1766 C C . ILE A 1 212 ? -6.790 -7.121 -10.467 1.00 96.69 212 ILE A C 1
ATOM 1768 O O . ILE A 1 212 ? -5.592 -7.183 -10.190 1.00 96.69 212 ILE A O 1
ATOM 1772 N N . LEU A 1 213 ? -7.751 -7.400 -9.573 1.00 95.75 213 LEU A N 1
ATOM 1773 C CA . LEU A 1 213 ? -7.476 -7.765 -8.173 1.00 95.75 213 LEU A CA 1
ATOM 1774 C C . LEU A 1 213 ? -6.519 -8.961 -8.070 1.00 95.75 213 LEU A C 1
ATOM 1776 O O . LEU A 1 213 ? -5.582 -8.923 -7.280 1.00 95.75 213 LEU A O 1
ATOM 1780 N N . SER A 1 214 ? -6.665 -9.961 -8.946 1.00 94.81 214 SER A N 1
ATOM 1781 C CA . SER A 1 214 ? -5.778 -11.135 -9.005 1.00 94.81 214 SER A CA 1
ATOM 1782 C C . SER A 1 214 ? -4.313 -10.822 -9.356 1.00 94.81 214 SER A C 1
ATOM 1784 O O . SER A 1 214 ? -3.438 -11.678 -9.207 1.00 94.81 214 SER A O 1
ATOM 1786 N N . LYS A 1 215 ? -4.028 -9.610 -9.850 1.00 96.62 215 LYS A N 1
ATOM 1787 C CA . LYS A 1 215 ? -2.678 -9.119 -10.164 1.00 96.62 215 LYS A CA 1
ATOM 1788 C C . LYS A 1 215 ? -2.155 -8.104 -9.154 1.00 96.62 215 LYS A C 1
ATOM 1790 O O . LYS A 1 215 ? -0.998 -7.693 -9.277 1.00 96.62 215 LYS A O 1
ATOM 1795 N N . VAL A 1 216 ? -2.956 -7.690 -8.174 1.00 97.19 216 VAL A N 1
ATOM 1796 C CA . VAL A 1 216 ? -2.486 -6.815 -7.098 1.00 97.19 216 VAL A CA 1
ATOM 1797 C C . VAL A 1 216 ? -1.493 -7.594 -6.242 1.00 97.19 216 VAL A C 1
ATOM 1799 O O . VAL A 1 216 ? -1.778 -8.702 -5.800 1.00 97.19 216 VAL A O 1
ATOM 1802 N N . LYS A 1 217 ? -0.315 -7.007 -6.021 1.00 94.94 217 LYS A N 1
ATOM 1803 C CA . LYS A 1 217 ? 0.752 -7.562 -5.166 1.00 94.94 217 LYS A CA 1
ATOM 1804 C C . LYS A 1 217 ? 1.142 -6.634 -4.021 1.00 94.94 217 LYS A C 1
ATOM 1806 O O . LYS A 1 217 ? 1.898 -7.012 -3.131 1.00 94.94 217 LYS A O 1
ATOM 1811 N N . LEU A 1 218 ? 0.684 -5.389 -4.077 1.00 94.75 218 LEU A N 1
ATOM 1812 C CA . LEU A 1 218 ? 0.855 -4.404 -3.024 1.00 94.75 218 LEU A CA 1
ATOM 1813 C C . LEU A 1 218 ? -0.389 -3.521 -2.990 1.00 94.75 218 LEU A C 1
ATOM 1815 O O . LEU A 1 218 ? -0.776 -2.968 -4.019 1.00 94.75 218 LEU A O 1
ATOM 1819 N N . ALA A 1 219 ? -0.992 -3.371 -1.817 1.00 94.12 219 ALA A N 1
ATOM 1820 C CA . ALA A 1 219 ? -2.136 -2.496 -1.605 1.00 94.12 219 ALA A CA 1
ATOM 1821 C C . ALA A 1 219 ? -1.695 -1.292 -0.771 1.00 94.12 219 ALA A C 1
ATOM 1823 O O . ALA A 1 219 ? -1.482 -1.415 0.433 1.00 94.12 219 ALA A O 1
ATOM 1824 N N . ASN A 1 220 ? -1.540 -0.137 -1.411 1.00 90.00 220 ASN A N 1
ATOM 1825 C CA . ASN A 1 220 ? -1.253 1.135 -0.760 1.00 90.00 220 ASN A CA 1
ATOM 1826 C C . ASN A 1 220 ? -2.559 1.737 -0.235 1.00 90.00 220 ASN A C 1
ATOM 1828 O O . ASN A 1 220 ? -3.342 2.331 -0.977 1.00 90.00 220 ASN A O 1
ATOM 1832 N N . ILE A 1 221 ? -2.780 1.575 1.065 1.00 86.25 221 ILE A N 1
ATOM 1833 C CA . ILE A 1 221 ? -3.965 2.043 1.767 1.00 86.25 221 ILE A CA 1
ATOM 1834 C C . ILE A 1 221 ? -3.714 3.456 2.291 1.00 86.25 221 ILE A C 1
ATOM 1836 O O . ILE A 1 221 ? -2.844 3.681 3.136 1.00 86.25 221 ILE A O 1
ATOM 1840 N N . ARG A 1 222 ? -4.511 4.414 1.809 1.00 77.81 222 ARG A N 1
ATOM 1841 C CA . ARG A 1 222 ? -4.439 5.819 2.226 1.00 77.81 222 ARG A CA 1
ATOM 1842 C C . ARG A 1 222 ? -5.818 6.457 2.284 1.00 77.81 222 ARG A C 1
ATOM 1844 O O . ARG A 1 222 ? -6.673 6.188 1.449 1.00 77.81 222 ARG A O 1
ATOM 1851 N N . ASN A 1 223 ? -6.039 7.344 3.252 1.00 65.25 223 ASN A N 1
ATOM 1852 C CA . ASN A 1 223 ? -7.372 7.893 3.503 1.00 65.25 223 ASN A CA 1
ATOM 1853 C C . ASN A 1 223 ? -7.841 8.949 2.470 1.00 65.25 223 ASN A C 1
ATOM 1855 O O . ASN A 1 223 ? -9.039 9.078 2.241 1.00 65.25 223 ASN A O 1
ATOM 1859 N N . ASN A 1 224 ? -6.960 9.696 1.792 1.00 62.12 224 ASN A N 1
ATOM 1860 C CA . ASN A 1 224 ? -7.390 10.993 1.249 1.00 62.12 224 ASN A CA 1
ATOM 1861 C C . ASN A 1 224 ? -7.514 11.140 -0.279 1.00 62.12 224 ASN A C 1
ATOM 1863 O O . ASN A 1 224 ? -6.619 10.754 -1.024 1.00 62.12 224 ASN A O 1
ATOM 1867 N N . VAL A 1 225 ? -8.603 11.814 -0.683 1.00 46.53 225 VAL A N 1
ATOM 1868 C CA . VAL A 1 225 ? -9.000 12.203 -2.059 1.00 46.53 225 VAL A CA 1
ATOM 1869 C C . VAL A 1 225 ? -8.890 13.727 -2.267 1.00 46.53 225 VAL A C 1
ATOM 1871 O O . VAL A 1 225 ? -9.069 14.233 -3.365 1.00 46.53 225 VAL A O 1
ATOM 1874 N N . SER A 1 226 ? -8.561 14.507 -1.230 1.00 42.41 226 SER A N 1
ATOM 1875 C CA . SER A 1 226 ? -8.333 15.954 -1.354 1.00 42.41 226 SER A CA 1
ATOM 1876 C C . SER A 1 226 ? -7.006 16.368 -0.718 1.00 42.41 226 SER A C 1
ATOM 1878 O O . SER A 1 226 ? -6.517 15.728 0.212 1.00 42.41 226 SER A O 1
ATOM 1880 N N . GLN A 1 227 ? -6.417 17.459 -1.214 1.00 39.22 227 GLN A N 1
ATOM 1881 C CA . GLN A 1 227 ? -5.169 18.043 -0.699 1.00 39.22 227 GLN A CA 1
ATOM 1882 C C . GLN A 1 227 ? -5.279 18.567 0.751 1.00 39.22 227 GLN A C 1
ATOM 1884 O O . GLN A 1 227 ? -4.272 18.984 1.314 1.00 39.22 227 GLN A O 1
ATOM 1889 N N . ASN A 1 228 ? -6.468 18.527 1.368 1.00 35.88 228 ASN A N 1
ATOM 1890 C CA . ASN A 1 228 ? -6.672 18.862 2.774 1.00 35.88 228 ASN A CA 1
ATOM 1891 C C . ASN A 1 228 ? -6.621 17.586 3.619 1.00 35.88 228 ASN A C 1
ATOM 1893 O O . ASN A 1 228 ? -7.539 16.770 3.604 1.00 35.88 228 ASN A O 1
ATOM 1897 N N . PHE A 1 229 ? -5.494 17.416 4.303 1.00 44.59 229 PHE A N 1
ATOM 1898 C CA . PHE A 1 229 ? -5.057 16.225 5.027 1.00 44.59 229 PHE A CA 1
ATOM 1899 C C . PHE A 1 229 ? -5.995 15.794 6.162 1.00 44.59 229 PHE A C 1
ATOM 1901 O O . PHE A 1 229 ? -6.014 16.421 7.215 1.00 44.59 229 PHE A O 1
ATOM 1908 N N . ASP A 1 230 ? -6.690 14.667 5.980 1.00 40.81 230 ASP A N 1
ATOM 1909 C CA . ASP A 1 230 ? -7.220 13.864 7.081 1.00 40.81 230 ASP A CA 1
ATOM 1910 C C . ASP A 1 230 ? -6.345 12.606 7.207 1.00 40.81 230 ASP A C 1
ATOM 1912 O O . ASP A 1 230 ? -6.486 11.622 6.479 1.00 40.81 230 ASP A O 1
ATOM 1916 N N . ILE A 1 231 ? -5.331 12.700 8.069 1.00 48.84 231 ILE A N 1
ATOM 1917 C CA . ILE A 1 231 ? -4.294 11.670 8.284 1.00 48.84 231 ILE A CA 1
ATOM 1918 C C . ILE A 1 231 ? -4.831 10.504 9.130 1.00 48.84 231 ILE A C 1
ATOM 1920 O O . ILE A 1 231 ? -4.233 9.429 9.190 1.00 48.84 231 ILE A O 1
ATOM 1924 N N . SER A 1 232 ? -6.006 10.675 9.737 1.00 49.22 232 SER A N 1
ATOM 1925 C CA . SER A 1 232 ? -6.690 9.603 10.446 1.00 49.22 232 SER A CA 1
ATOM 1926 C C . SER A 1 232 ? -7.190 8.555 9.459 1.00 49.22 232 SER A C 1
ATOM 1928 O O . SER A 1 232 ? -8.272 8.705 8.909 1.00 49.22 232 SER A O 1
ATOM 1930 N N . ILE A 1 233 ? -6.480 7.434 9.306 1.00 51.00 233 ILE A N 1
ATOM 1931 C CA . ILE A 1 233 ? -7.023 6.239 8.628 1.00 51.00 233 ILE A CA 1
ATOM 1932 C C . IL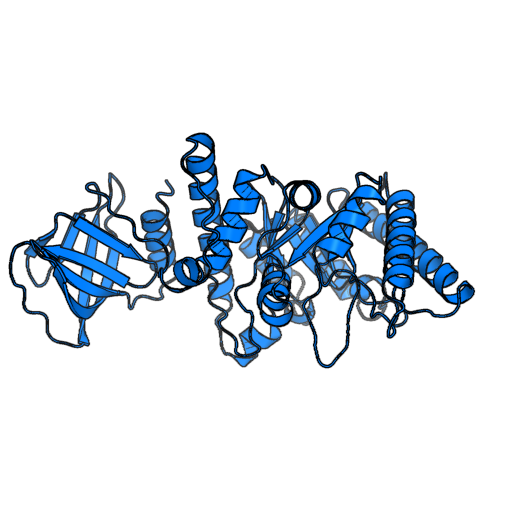E A 1 233 ? -8.308 5.702 9.296 1.00 51.00 233 ILE A C 1
ATOM 1934 O O . ILE A 1 233 ? -8.980 4.822 8.772 1.00 51.00 233 ILE A O 1
ATOM 1938 N N . TYR A 1 234 ? -8.640 6.243 10.467 1.00 52.66 234 TYR A N 1
ATOM 1939 C CA . TYR A 1 234 ? -9.662 5.804 11.405 1.00 52.66 234 TYR A CA 1
ATOM 1940 C C . TYR A 1 234 ? -11.095 6.147 11.010 1.00 52.66 234 TYR A C 1
ATOM 1942 O O . TYR A 1 234 ? -11.961 6.033 11.872 1.00 52.66 234 TYR A O 1
ATOM 1950 N N . LYS A 1 235 ? -11.353 6.661 9.796 1.00 55.84 235 LYS A N 1
ATOM 1951 C CA . LYS A 1 235 ? -12.646 7.279 9.451 1.00 55.84 235 LYS A CA 1
ATOM 1952 C C . LYS A 1 235 ? -13.109 7.105 8.011 1.00 55.84 235 LYS A C 1
ATOM 1954 O O . LYS A 1 235 ? -13.603 8.063 7.418 1.00 55.84 235 LYS A O 1
ATOM 1959 N N . ASN A 1 236 ? -12.967 5.917 7.430 1.00 68.25 236 ASN A N 1
ATOM 1960 C CA . ASN A 1 236 ? -13.394 5.769 6.046 1.00 68.25 236 ASN A CA 1
ATOM 1961 C C . ASN A 1 236 ? -13.966 4.389 5.715 1.00 68.25 236 ASN A C 1
ATOM 1963 O O . ASN A 1 236 ? -13.225 3.441 5.474 1.00 68.25 236 ASN A O 1
ATOM 1967 N N . GLU A 1 237 ? -15.297 4.304 5.643 1.00 74.12 237 GLU A N 1
ATOM 1968 C CA . GLU A 1 237 ? -15.994 3.107 5.163 1.00 74.12 237 GLU A CA 1
ATOM 1969 C C . GLU A 1 237 ? -15.578 2.773 3.723 1.00 74.12 237 GLU A C 1
ATOM 1971 O O . GLU A 1 237 ? -15.414 1.602 3.410 1.00 74.12 237 GLU A O 1
ATOM 1976 N N . VAL A 1 238 ? -15.311 3.768 2.863 1.00 78.88 238 VAL A N 1
ATOM 1977 C CA . VAL A 1 238 ? -14.798 3.540 1.496 1.00 78.88 238 VAL A CA 1
ATOM 1978 C C . VAL A 1 238 ? -13.481 2.760 1.545 1.00 78.88 238 VAL A C 1
ATOM 1980 O O . VAL A 1 238 ? -13.298 1.800 0.801 1.00 78.88 238 VAL A O 1
ATOM 1983 N N . GLN A 1 239 ? -12.593 3.111 2.480 1.00 81.25 239 GLN A N 1
ATOM 1984 C CA . GLN A 1 239 ? -11.346 2.381 2.703 1.00 81.25 239 GLN A CA 1
ATOM 1985 C C . GLN A 1 239 ? -11.590 0.952 3.186 1.00 81.25 239 GLN A C 1
ATOM 1987 O O . GLN A 1 239 ? -10.942 0.021 2.716 1.00 81.25 239 GLN A O 1
ATOM 1992 N N . GLU A 1 240 ? -12.523 0.762 4.119 1.00 83.19 240 GLU A N 1
ATOM 1993 C CA . GLU A 1 240 ? -12.907 -0.577 4.557 1.00 83.19 240 GLU A CA 1
ATOM 1994 C C . GLU A 1 240 ? -13.491 -1.410 3.411 1.00 83.19 240 GLU A C 1
ATOM 1996 O O . GLU A 1 240 ? -13.193 -2.597 3.340 1.00 83.19 240 GLU A O 1
ATOM 2001 N N . GLN A 1 241 ? -14.267 -0.825 2.492 1.00 85.00 241 GLN A N 1
ATOM 2002 C CA . GLN A 1 241 ? -14.792 -1.527 1.313 1.00 85.00 241 GLN A CA 1
ATOM 2003 C C . GLN A 1 241 ? -13.678 -1.984 0.361 1.00 85.00 241 GLN A C 1
ATOM 2005 O O . GLN A 1 241 ? -13.715 -3.113 -0.122 1.00 85.00 241 GLN A O 1
ATOM 2010 N N . GLU A 1 242 ? -12.649 -1.167 0.138 1.00 89.00 242 GLU A N 1
ATOM 2011 C CA . GLU A 1 242 ? -11.483 -1.567 -0.665 1.00 89.00 242 GLU A CA 1
ATOM 2012 C C . GLU A 1 242 ? -10.684 -2.691 0.012 1.00 89.00 242 GLU A C 1
ATOM 2014 O O . GLU A 1 242 ? -10.271 -3.647 -0.646 1.00 89.00 242 GLU A O 1
ATOM 2019 N N . ILE A 1 243 ? -10.519 -2.634 1.341 1.00 90.12 243 ILE A N 1
ATOM 2020 C CA . ILE A 1 243 ? -9.890 -3.721 2.107 1.00 90.12 243 ILE A CA 1
ATOM 2021 C C . ILE A 1 243 ? -10.757 -4.992 2.037 1.00 90.12 243 ILE A C 1
ATOM 2023 O O . ILE A 1 243 ? -10.217 -6.077 1.821 1.00 90.12 243 ILE A O 1
ATOM 2027 N N . LYS A 1 244 ? -12.091 -4.885 2.163 1.00 90.19 244 LYS A N 1
ATOM 2028 C CA . LYS A 1 244 ? -13.025 -6.016 1.988 1.00 90.19 244 LYS A CA 1
ATOM 2029 C C . LYS A 1 244 ? -12.871 -6.636 0.604 1.00 90.19 244 LYS A C 1
ATOM 2031 O O . LYS A 1 244 ? -12.795 -7.856 0.519 1.00 90.19 244 LYS A O 1
ATOM 2036 N N . ALA A 1 245 ? -12.789 -5.827 -0.453 1.00 92.00 245 ALA A N 1
ATOM 2037 C CA . ALA A 1 245 ? -12.613 -6.313 -1.820 1.00 92.00 245 ALA A CA 1
ATOM 2038 C C . ALA A 1 245 ? -11.328 -7.135 -1.980 1.00 92.00 245 ALA A C 1
ATOM 2040 O O . ALA A 1 245 ? -11.364 -8.234 -2.532 1.00 92.00 245 ALA A O 1
ATOM 2041 N N . LEU A 1 246 ? -10.214 -6.655 -1.417 1.00 93.88 246 LEU A N 1
ATOM 2042 C CA . LEU A 1 246 ? -8.954 -7.400 -1.388 1.00 93.88 246 LEU A CA 1
ATOM 2043 C C . LEU A 1 246 ? -9.105 -8.731 -0.636 1.00 93.88 246 LEU A C 1
ATOM 2045 O O . LEU A 1 246 ? -8.766 -9.781 -1.182 1.00 93.88 246 LEU A O 1
ATOM 2049 N N . VAL A 1 247 ? -9.683 -8.720 0.568 1.00 92.94 247 VAL A N 1
ATOM 2050 C CA . VAL A 1 247 ? -9.891 -9.941 1.370 1.00 92.94 247 VAL A CA 1
ATOM 2051 C C . VAL A 1 247 ? -10.796 -10.951 0.652 1.00 92.94 247 VAL A C 1
ATOM 2053 O O . VAL A 1 247 ? -10.477 -12.138 0.613 1.00 92.94 247 VAL A O 1
ATOM 2056 N N . ILE A 1 248 ? -11.901 -10.497 0.054 1.00 92.38 248 ILE A N 1
ATOM 2057 C CA . ILE A 1 248 ? -12.836 -11.348 -0.700 1.00 92.38 248 ILE A CA 1
ATOM 2058 C C . ILE A 1 248 ? -12.144 -11.970 -1.917 1.00 92.38 248 ILE A C 1
ATOM 2060 O O . ILE A 1 248 ? -12.351 -13.149 -2.191 1.00 92.38 248 ILE A O 1
ATOM 2064 N N . SER A 1 249 ? -11.271 -11.219 -2.598 1.00 92.12 249 SER A N 1
ATOM 2065 C CA . SER A 1 249 ? -10.506 -11.718 -3.750 1.00 92.12 249 SER A CA 1
ATOM 2066 C C . SER A 1 249 ? -9.430 -12.757 -3.400 1.00 92.12 249 SER A C 1
ATOM 2068 O O . SER A 1 249 ? -8.802 -13.310 -4.301 1.00 92.12 249 SER A O 1
ATOM 2070 N N . GLY A 1 250 ? -9.202 -13.032 -2.109 1.00 91.06 250 GLY A N 1
ATOM 2071 C CA . GLY A 1 250 ? -8.136 -13.927 -1.655 1.00 91.06 250 GLY A CA 1
ATOM 2072 C C . GLY A 1 250 ? -6.744 -13.299 -1.742 1.00 91.06 250 GLY A C 1
ATOM 2073 O O . GLY A 1 250 ? -5.757 -14.016 -1.877 1.00 91.06 250 GLY A O 1
ATOM 2074 N N . TYR A 1 251 ? -6.648 -11.968 -1.692 1.00 93.94 251 TYR A N 1
ATOM 2075 C CA . TYR A 1 251 ? -5.369 -11.268 -1.628 1.00 93.94 251 TYR A CA 1
ATOM 2076 C C . TYR A 1 251 ? -4.637 -11.627 -0.327 1.00 93.94 251 TYR A C 1
ATOM 2078 O O . TYR A 1 251 ? -5.137 -11.331 0.755 1.00 93.94 251 TYR A O 1
ATOM 2086 N N . GLU A 1 252 ? -3.447 -12.225 -0.423 1.00 89.38 252 GLU A N 1
ATOM 2087 C CA . GLU A 1 252 ? -2.611 -12.643 0.726 1.00 89.38 252 GLU A CA 1
ATOM 2088 C C . GLU A 1 252 ? -1.298 -11.844 0.847 1.00 89.38 252 GLU A C 1
ATOM 2090 O O . GLU A 1 252 ? -0.486 -12.071 1.748 1.00 89.38 252 GLU A O 1
ATOM 2095 N N . ASP A 1 253 ? -1.083 -10.901 -0.070 1.00 91.44 253 ASP A N 1
ATOM 2096 C CA . ASP A 1 253 ? 0.110 -10.062 -0.137 1.00 91.44 253 ASP A CA 1
ATOM 2097 C C . ASP A 1 253 ? 0.031 -8.897 0.883 1.00 91.44 253 ASP A C 1
ATOM 2099 O O . ASP A 1 253 ? -0.732 -8.911 1.858 1.00 91.44 253 ASP A O 1
ATOM 2103 N N . MET A 1 254 ? 0.884 -7.890 0.709 1.00 91.06 254 MET A N 1
ATOM 2104 C CA . MET A 1 254 ? 1.135 -6.846 1.701 1.00 91.06 254 MET A CA 1
ATOM 2105 C C . MET A 1 254 ? 0.167 -5.659 1.618 1.00 91.06 254 MET A C 1
ATOM 2107 O O . MET A 1 254 ? -0.032 -5.078 0.550 1.00 91.06 254 MET A O 1
ATOM 2111 N N . PHE A 1 255 ? -0.381 -5.240 2.757 1.00 92.00 255 PHE A N 1
ATOM 2112 C CA . PHE A 1 255 ? -1.065 -3.956 2.903 1.00 92.00 255 PHE A CA 1
ATOM 2113 C C . PHE A 1 255 ? -0.087 -2.905 3.417 1.00 92.00 255 PHE A C 1
ATOM 2115 O O . PHE A 1 255 ? 0.442 -3.021 4.519 1.00 92.00 255 PHE A O 1
ATOM 2122 N N . ASN A 1 256 ? 0.141 -1.864 2.632 1.00 88.81 256 ASN A N 1
ATOM 2123 C CA . ASN A 1 256 ? 1.047 -0.779 2.959 1.00 88.81 256 ASN A CA 1
ATOM 2124 C C . ASN A 1 256 ? 0.259 0.463 3.373 1.00 88.81 256 ASN A C 1
ATOM 2126 O O . ASN A 1 256 ? -0.501 1.001 2.569 1.00 88.81 256 ASN A O 1
ATOM 2130 N N . LEU A 1 257 ? 0.444 0.941 4.604 1.00 84.00 257 LEU A N 1
ATOM 2131 C CA . LEU A 1 257 ? -0.102 2.234 5.014 1.00 84.00 257 LEU A CA 1
ATOM 2132 C C . LEU A 1 257 ? 0.786 3.359 4.483 1.00 84.00 257 LEU A C 1
ATOM 2134 O O . LEU A 1 257 ? 1.946 3.479 4.878 1.00 84.00 257 LEU A O 1
ATOM 2138 N N . GLU A 1 258 ? 0.243 4.188 3.594 1.00 77.12 258 GLU A N 1
ATOM 2139 C CA . GLU A 1 258 ? 0.985 5.314 3.025 1.00 77.12 258 GLU A CA 1
ATOM 2140 C C . GLU A 1 258 ? 0.818 6.580 3.878 1.00 77.12 258 GLU A C 1
ATOM 2142 O O . GLU A 1 258 ? -0.265 7.172 3.933 1.00 77.12 258 GLU A O 1
ATOM 2147 N N . TYR A 1 259 ? 1.919 7.030 4.487 1.00 73.12 259 TYR A N 1
ATOM 2148 C CA . TYR A 1 259 ? 2.023 8.317 5.171 1.00 73.12 259 TYR A CA 1
ATOM 2149 C C . TYR A 1 259 ? 3.061 9.196 4.473 1.00 73.12 259 TYR A C 1
ATOM 2151 O O . TYR A 1 259 ? 4.141 8.743 4.114 1.00 73.12 259 TYR A O 1
ATOM 2159 N N . ILE A 1 260 ? 2.770 10.489 4.325 1.00 70.38 260 ILE A N 1
ATOM 2160 C CA . ILE A 1 260 ? 3.770 11.456 3.863 1.00 70.38 260 ILE A CA 1
ATOM 2161 C C . ILE A 1 260 ? 4.389 12.091 5.105 1.00 70.38 260 ILE A C 1
ATOM 2163 O O . ILE A 1 260 ? 3.784 12.961 5.731 1.00 70.38 260 ILE A O 1
ATOM 2167 N N . TYR A 1 261 ? 5.591 11.650 5.471 1.00 69.00 261 TYR A N 1
ATOM 2168 C CA . TYR A 1 261 ? 6.216 12.003 6.749 1.00 69.00 261 TYR A CA 1
ATOM 2169 C C . TYR A 1 261 ? 6.378 13.516 6.958 1.00 69.00 261 TYR A C 1
ATOM 2171 O O . TYR A 1 261 ? 5.980 14.048 7.990 1.00 69.00 261 TYR A O 1
ATOM 2179 N N . VAL A 1 262 ? 6.841 14.234 5.933 1.00 67.00 262 VAL A N 1
ATOM 2180 C CA . VAL A 1 262 ? 6.956 15.702 5.958 1.00 67.00 262 VAL A CA 1
ATOM 2181 C C . VAL A 1 262 ? 5.618 16.371 6.316 1.00 67.00 262 VAL A C 1
ATOM 2183 O O . VAL A 1 262 ? 5.579 17.391 6.998 1.00 67.00 262 VAL A O 1
ATOM 2186 N N . GLN A 1 263 ? 4.490 15.784 5.907 1.00 68.69 263 GLN A N 1
ATOM 2187 C CA . GLN A 1 263 ? 3.165 16.295 6.257 1.00 68.69 263 GLN A CA 1
ATOM 2188 C C . GLN A 1 263 ? 2.748 15.928 7.682 1.00 68.69 263 GLN A C 1
ATOM 2190 O O . GLN A 1 263 ? 2.028 16.714 8.293 1.00 68.69 263 GLN A O 1
ATOM 2195 N N . LEU A 1 264 ? 3.187 14.789 8.229 1.00 70.75 264 LEU A N 1
ATOM 2196 C CA . LEU A 1 264 ? 2.998 14.484 9.653 1.00 70.75 264 LEU A CA 1
ATOM 2197 C C . LEU A 1 264 ? 3.664 15.564 10.512 1.00 70.75 264 LEU A C 1
ATOM 2199 O O . LEU A 1 264 ? 3.014 16.129 11.392 1.00 70.75 264 LEU A O 1
ATOM 2203 N N . GLU A 1 265 ? 4.912 15.916 10.187 1.00 69.81 265 GLU A N 1
ATOM 2204 C CA . GLU A 1 265 ? 5.664 16.965 10.884 1.00 69.81 265 GLU A CA 1
ATOM 2205 C C . GLU A 1 265 ? 4.999 18.338 10.744 1.00 69.81 265 GLU A C 1
ATOM 2207 O O . GLU A 1 265 ? 4.728 18.990 11.752 1.00 69.81 265 GLU A O 1
ATOM 2212 N N . TYR A 1 266 ? 4.656 18.763 9.519 1.00 71.38 266 TYR A N 1
ATOM 2213 C CA . TYR A 1 266 ? 3.995 20.058 9.297 1.00 71.38 266 TYR A CA 1
ATOM 2214 C C . TYR A 1 266 ? 2.669 20.200 10.051 1.00 71.38 266 TYR A C 1
ATOM 2216 O O . TYR A 1 266 ? 2.318 21.302 10.473 1.00 71.38 266 TYR A O 1
ATOM 2224 N N . ASN A 1 267 ? 1.930 19.102 10.222 1.00 67.94 267 ASN A N 1
ATOM 2225 C CA . ASN A 1 267 ? 0.645 19.102 10.917 1.00 67.94 267 ASN A CA 1
ATOM 2226 C C . ASN A 1 267 ? 0.767 18.800 12.422 1.00 67.94 267 ASN A C 1
ATOM 2228 O O . ASN A 1 267 ? -0.258 18.683 13.091 1.00 67.94 267 ASN A O 1
ATOM 2232 N N . ASN A 1 268 ? 1.988 18.704 12.968 1.00 70.25 268 ASN A N 1
ATOM 2233 C CA . ASN A 1 268 ? 2.260 18.322 14.360 1.00 70.25 268 ASN A CA 1
ATOM 2234 C C . ASN A 1 268 ? 1.560 17.019 14.778 1.00 70.25 268 ASN A C 1
ATOM 2236 O O . ASN A 1 268 ? 1.118 16.886 15.922 1.00 70.25 268 ASN A O 1
ATOM 2240 N N . ILE A 1 269 ? 1.428 16.072 13.849 1.00 70.06 269 ILE A N 1
ATOM 2241 C CA . ILE A 1 269 ? 0.846 14.770 14.154 1.00 70.06 269 ILE A CA 1
ATOM 2242 C C . ILE A 1 269 ? 1.916 13.923 14.830 1.00 70.06 269 ILE A C 1
ATOM 2244 O O . ILE A 1 269 ? 2.982 13.709 14.244 1.00 70.06 269 ILE A O 1
ATOM 2248 N N . PRO A 1 270 ? 1.670 13.449 16.062 1.00 69.50 270 PRO A N 1
ATOM 2249 C CA . PRO A 1 270 ? 2.636 12.629 16.760 1.00 69.50 270 PRO A CA 1
ATOM 2250 C C . PRO A 1 270 ? 2.931 11.347 15.986 1.00 69.50 270 PRO A C 1
ATOM 2252 O O . PRO A 1 270 ? 2.025 10.650 15.538 1.00 69.50 270 PRO A O 1
ATOM 2255 N N . TYR A 1 271 ? 4.210 10.996 15.903 1.00 71.62 271 TYR A N 1
ATOM 2256 C CA . TYR A 1 271 ? 4.652 9.797 15.198 1.00 71.62 271 TYR A CA 1
ATOM 2257 C C . TYR A 1 271 ? 3.973 8.513 15.706 1.00 71.62 271 TYR A C 1
ATOM 2259 O O . TYR A 1 271 ? 3.655 7.635 14.915 1.00 71.62 271 TYR A O 1
ATOM 2267 N N . HIS A 1 272 ? 3.643 8.423 16.998 1.00 71.75 272 HIS A N 1
ATOM 2268 C CA . HIS A 1 272 ? 2.947 7.252 17.534 1.00 71.75 272 HIS A CA 1
ATOM 2269 C C . HIS A 1 272 ? 1.549 7.020 16.935 1.00 71.75 272 HIS A C 1
ATOM 2271 O O . HIS A 1 272 ? 1.082 5.883 16.929 1.00 71.75 272 HIS A O 1
ATOM 2277 N N . GLU A 1 273 ? 0.897 8.049 16.377 1.00 70.62 273 GLU A N 1
ATOM 2278 C CA . GLU A 1 273 ? -0.389 7.881 15.687 1.00 70.62 273 GLU A CA 1
ATOM 2279 C C . GLU A 1 273 ? -0.260 7.026 14.415 1.00 70.62 273 GLU A C 1
ATOM 2281 O O . GLU A 1 273 ? -1.246 6.480 13.930 1.00 70.62 273 GLU A O 1
ATOM 2286 N N . VAL A 1 274 ? 0.948 6.858 13.876 1.00 73.94 274 VAL A N 1
ATOM 2287 C CA . VAL A 1 274 ? 1.227 5.920 12.783 1.00 73.94 274 VAL A CA 1
ATOM 2288 C C . VAL A 1 274 ? 1.042 4.471 13.247 1.00 73.94 274 VAL A C 1
ATOM 2290 O O . VAL A 1 274 ? 0.445 3.652 12.543 1.00 73.94 274 VAL A O 1
ATOM 2293 N N . PHE A 1 275 ? 1.515 4.149 14.452 1.00 76.94 275 PHE A N 1
ATOM 2294 C CA . PHE A 1 275 ? 1.415 2.807 15.022 1.00 76.94 275 PHE A CA 1
ATOM 2295 C C . PHE A 1 275 ? -0.024 2.426 15.378 1.00 76.94 275 PHE A C 1
ATOM 2297 O O . PHE A 1 275 ? -0.431 1.280 15.172 1.00 76.94 275 PHE A O 1
ATOM 2304 N N . ASP A 1 276 ? -0.817 3.391 15.845 1.00 73.69 276 ASP A N 1
ATOM 2305 C CA . ASP A 1 276 ? -2.261 3.219 16.028 1.00 73.69 276 ASP A CA 1
ATOM 2306 C C . ASP A 1 276 ? -2.944 2.867 14.696 1.00 73.69 276 ASP A C 1
ATOM 2308 O O . ASP A 1 276 ? -3.878 2.059 14.656 1.00 73.69 276 ASP A O 1
ATOM 2312 N N . GLY A 1 277 ? -2.423 3.397 13.587 1.00 77.19 277 GLY A N 1
ATOM 2313 C CA . GLY A 1 277 ? -2.909 3.102 12.253 1.00 77.19 277 GLY A CA 1
ATOM 2314 C C . GLY A 1 277 ? -2.642 1.657 11.827 1.00 77.19 277 GLY A C 1
ATOM 2315 O O . GLY A 1 277 ? -3.535 0.940 11.368 1.00 77.19 277 GLY A O 1
ATOM 2316 N N . ILE A 1 278 ? -1.417 1.187 12.055 1.00 80.69 278 ILE A N 1
ATOM 2317 C CA . ILE A 1 278 ? -1.039 -0.214 11.826 1.00 80.69 278 ILE A CA 1
ATOM 2318 C C . ILE A 1 278 ? -1.926 -1.148 12.654 1.00 80.69 278 ILE A C 1
ATOM 2320 O O . ILE A 1 278 ? -2.424 -2.157 12.150 1.00 80.69 278 ILE A O 1
ATOM 2324 N N . TYR A 1 279 ? -2.168 -0.795 13.915 1.00 78.88 279 TYR A N 1
ATOM 2325 C CA . TYR A 1 279 ? -3.014 -1.578 14.804 1.00 78.88 279 TYR A CA 1
ATOM 2326 C C . TYR A 1 279 ? -4.475 -1.639 14.338 1.00 78.88 279 TYR A C 1
ATOM 2328 O O . TYR A 1 279 ? -5.079 -2.714 14.325 1.00 78.88 279 TYR A O 1
ATOM 2336 N N . TYR A 1 280 ? -5.032 -0.505 13.908 1.00 79.69 280 TYR A N 1
ATOM 2337 C CA . TYR A 1 280 ? -6.358 -0.446 13.299 1.00 79.69 280 TYR A CA 1
ATOM 2338 C C . TYR A 1 280 ? -6.460 -1.386 12.096 1.00 79.69 280 TYR A C 1
ATOM 2340 O O . TYR A 1 280 ? -7.359 -2.225 12.049 1.00 79.69 280 TYR A O 1
ATOM 2348 N N . LEU A 1 281 ? -5.509 -1.302 11.159 1.00 82.69 281 LEU A N 1
ATOM 2349 C CA . LEU A 1 281 ? -5.516 -2.130 9.955 1.00 82.69 281 LEU A CA 1
ATOM 2350 C C . LEU A 1 281 ? -5.468 -3.626 10.299 1.00 82.69 281 LEU A C 1
ATOM 2352 O O . LEU A 1 281 ? -6.225 -4.404 9.723 1.00 82.69 281 LEU A O 1
ATOM 2356 N N . LYS A 1 282 ? -4.659 -4.035 11.288 1.00 84.19 282 LYS A N 1
ATOM 2357 C CA . LYS A 1 282 ? -4.657 -5.425 11.787 1.00 84.19 282 LYS A CA 1
ATOM 2358 C C . LYS A 1 282 ? -6.026 -5.869 12.280 1.00 84.19 282 LYS A C 1
ATOM 2360 O O . LYS A 1 282 ? -6.436 -6.994 12.003 1.00 84.19 282 LYS A O 1
ATOM 2365 N N . CYS A 1 283 ? -6.716 -5.006 13.022 1.00 80.75 283 CYS A N 1
ATOM 2366 C CA . CYS A 1 283 ? -8.027 -5.325 13.568 1.00 80.75 283 CYS A CA 1
ATOM 2367 C C . CYS A 1 283 ? -9.075 -5.480 12.460 1.00 80.75 283 CYS A C 1
ATOM 2369 O O . CYS A 1 283 ? -9.823 -6.459 12.454 1.00 80.75 283 CYS A O 1
ATOM 2371 N N . VAL A 1 284 ? -9.071 -4.560 11.491 1.00 83.69 284 VAL A N 1
ATOM 2372 C CA . VAL A 1 284 ? -9.921 -4.608 10.293 1.00 83.69 284 VAL A CA 1
ATOM 2373 C C . VAL A 1 284 ? -9.688 -5.903 9.513 1.00 83.69 284 VAL A C 1
ATOM 2375 O O . VAL A 1 284 ? -10.642 -6.627 9.229 1.00 83.69 284 VAL A O 1
ATOM 2378 N N . LEU A 1 285 ? -8.426 -6.229 9.218 1.00 87.75 285 LEU A N 1
ATOM 2379 C CA . LEU A 1 285 ? -8.054 -7.430 8.468 1.00 87.75 285 LEU A CA 1
ATOM 2380 C C . LEU A 1 285 ? -8.464 -8.710 9.196 1.00 87.75 285 LEU A C 1
ATOM 2382 O O . LEU A 1 285 ? -9.153 -9.535 8.607 1.00 87.75 285 LEU A O 1
ATOM 2386 N N . ASN A 1 286 ? -8.129 -8.852 10.484 1.00 85.94 286 ASN A N 1
ATOM 2387 C CA . ASN A 1 286 ? -8.510 -10.024 11.281 1.00 85.94 286 ASN A CA 1
ATOM 2388 C C . ASN A 1 286 ? -10.028 -10.249 11.253 1.00 85.94 286 ASN A C 1
ATOM 2390 O O . ASN A 1 286 ? -10.508 -11.366 11.049 1.00 85.94 286 ASN A O 1
ATOM 2394 N N . TYR A 1 287 ? -10.789 -9.168 11.420 1.00 84.56 287 TYR A N 1
ATOM 2395 C CA . TYR A 1 287 ? -12.237 -9.230 11.378 1.00 84.56 287 TYR A CA 1
ATOM 2396 C C . TYR A 1 287 ? -12.759 -9.646 9.995 1.00 84.56 287 TYR A C 1
ATOM 2398 O O . TYR A 1 287 ? -13.593 -10.553 9.909 1.00 84.56 287 TYR A O 1
ATOM 2406 N N . PHE A 1 288 ? -12.284 -9.012 8.919 1.00 88.06 288 PHE A N 1
ATOM 2407 C CA . PHE A 1 288 ? -12.723 -9.343 7.565 1.00 88.06 288 PHE A CA 1
ATOM 2408 C C . PHE A 1 288 ? -12.327 -10.766 7.178 1.00 88.06 288 PHE A C 1
ATOM 2410 O O . PHE A 1 288 ? -13.189 -11.507 6.722 1.00 88.06 288 PHE A O 1
ATOM 2417 N N . GLU A 1 289 ? -11.103 -11.211 7.451 1.00 88.81 289 GLU A N 1
ATOM 2418 C CA . GLU A 1 289 ? -10.679 -12.598 7.221 1.00 88.81 289 GLU A CA 1
ATOM 2419 C C . GLU A 1 289 ? -11.627 -13.595 7.922 1.00 88.81 289 GLU A C 1
ATOM 2421 O O . GLU A 1 289 ? -12.171 -14.501 7.284 1.00 88.81 289 GLU A O 1
ATOM 2426 N N . LYS A 1 290 ? -11.925 -13.385 9.216 1.00 86.81 290 LYS A N 1
ATOM 2427 C CA . LYS A 1 290 ? -12.865 -14.229 9.983 1.00 86.81 290 LYS A CA 1
ATOM 2428 C C . LYS A 1 290 ? -14.273 -14.247 9.377 1.00 86.81 290 LYS A C 1
ATOM 2430 O O . LYS A 1 290 ? -14.941 -15.282 9.408 1.00 86.81 290 LYS A O 1
ATOM 2435 N N . LYS A 1 291 ? -14.754 -13.110 8.872 1.00 85.94 291 LYS A N 1
ATOM 2436 C CA . LYS A 1 291 ? -16.085 -12.984 8.257 1.00 85.94 291 LYS A CA 1
ATOM 2437 C C . LYS A 1 291 ? -16.141 -13.571 6.854 1.00 85.94 291 LYS A C 1
ATOM 2439 O O . LYS A 1 291 ? -17.151 -14.179 6.506 1.00 85.94 291 LYS A O 1
ATOM 2444 N N . ASN A 1 292 ? -15.060 -13.453 6.088 1.00 89.25 292 ASN A N 1
ATOM 2445 C CA . ASN A 1 292 ? -14.949 -14.022 4.752 1.00 89.25 292 ASN A CA 1
ATOM 2446 C C . ASN A 1 292 ? -15.083 -15.547 4.801 1.00 89.25 292 ASN A C 1
ATOM 2448 O O . ASN A 1 292 ? -15.879 -16.126 4.072 1.00 89.25 292 ASN A O 1
ATOM 2452 N N . VAL A 1 293 ? -14.395 -16.189 5.756 1.00 88.06 293 VAL A N 1
ATOM 2453 C CA . VAL A 1 293 ? -14.483 -17.644 5.989 1.00 88.06 293 VAL A CA 1
ATOM 2454 C C . VAL A 1 293 ? -15.920 -18.102 6.279 1.00 88.06 293 VAL A C 1
ATOM 2456 O O . VAL A 1 293 ? -16.290 -19.225 5.947 1.00 88.06 293 VAL A O 1
ATOM 2459 N N . LYS A 1 294 ? -16.749 -17.240 6.877 1.00 87.50 294 LYS A N 1
ATOM 2460 C CA . LYS A 1 294 ? -18.161 -17.524 7.173 1.00 87.50 294 LYS A CA 1
ATOM 2461 C C . LYS A 1 294 ? -19.118 -17.160 6.029 1.00 87.50 294 LYS A C 1
ATOM 2463 O O . LYS A 1 294 ? -20.315 -17.393 6.166 1.00 87.50 294 LYS A O 1
ATOM 2468 N N . GLY A 1 295 ? -18.623 -16.588 4.928 1.00 84.31 295 GLY A N 1
ATOM 2469 C CA . GLY A 1 295 ? -19.454 -16.073 3.835 1.00 84.31 295 GLY A CA 1
ATOM 2470 C C . GLY A 1 295 ? -20.290 -14.848 4.228 1.00 84.31 295 GLY A C 1
ATOM 2471 O O . GLY A 1 295 ? -21.341 -14.608 3.646 1.00 84.31 295 GLY A O 1
ATOM 2472 N N . GLU A 1 296 ? -19.857 -14.098 5.246 1.00 83.62 296 GLU A N 1
ATOM 2473 C CA . GLU A 1 296 ? -20.619 -12.989 5.841 1.00 83.62 296 GLU A CA 1
ATOM 2474 C C . GLU A 1 296 ? -20.157 -11.600 5.359 1.00 83.62 296 GLU A C 1
ATOM 2476 O O . GLU A 1 296 ? -20.715 -10.589 5.790 1.00 83.62 296 GLU A O 1
ATOM 2481 N N . LEU A 1 297 ? -19.129 -11.518 4.506 1.00 83.62 297 LEU A N 1
ATOM 2482 C CA . LEU A 1 297 ? -18.696 -10.249 3.918 1.00 83.62 297 LEU A CA 1
ATOM 2483 C C . LEU A 1 297 ? -19.463 -9.937 2.639 1.00 83.62 297 LEU A C 1
ATOM 2485 O O . LEU A 1 297 ? -19.614 -10.787 1.768 1.00 83.62 297 LEU A O 1
ATOM 2489 N N . LEU A 1 298 ? -19.877 -8.679 2.513 1.00 82.00 298 LEU A N 1
ATOM 2490 C CA . LEU A 1 298 ? -20.483 -8.124 1.311 1.00 82.00 298 LEU A CA 1
ATOM 2491 C C . LEU A 1 298 ? -19.824 -6.781 1.003 1.00 82.00 298 LEU A C 1
ATOM 2493 O O . LEU A 1 298 ? -19.546 -6.002 1.922 1.00 82.00 298 LEU A O 1
ATOM 2497 N N . ILE A 1 299 ? -19.607 -6.520 -0.284 1.00 82.50 299 ILE A N 1
ATOM 2498 C CA . ILE A 1 299 ? -19.186 -5.210 -0.777 1.00 82.50 299 ILE A CA 1
ATOM 2499 C C . ILE A 1 299 ? -20.441 -4.360 -0.963 1.00 82.50 299 ILE A C 1
ATOM 2501 O O . ILE A 1 299 ? -21.418 -4.786 -1.579 1.00 82.50 299 ILE A O 1
ATOM 2505 N N . ILE A 1 300 ? -20.424 -3.156 -0.406 1.00 78.19 300 ILE A N 1
ATOM 2506 C CA . ILE A 1 300 ? -21.422 -2.130 -0.698 1.00 78.19 300 ILE A CA 1
ATOM 2507 C C . ILE A 1 300 ? -20.866 -1.327 -1.867 1.00 78.19 300 ILE A C 1
ATOM 2509 O O . ILE A 1 300 ? -19.779 -0.789 -1.732 1.00 78.19 300 ILE A O 1
ATOM 2513 N N . GLU A 1 301 ? -21.587 -1.232 -2.985 1.00 69.19 301 GLU A N 1
ATOM 2514 C CA . GLU A 1 301 ? -21.142 -0.480 -4.178 1.00 69.19 301 GLU A CA 1
ATOM 2515 C C . GLU A 1 301 ? -21.696 0.960 -4.231 1.00 69.19 301 GLU A C 1
ATOM 2517 O O . GLU A 1 301 ? -21.261 1.779 -5.035 1.00 69.19 301 GLU A O 1
ATOM 2522 N N . ASP A 1 302 ? -22.642 1.298 -3.350 1.00 71.75 302 ASP A N 1
ATOM 2523 C CA . ASP A 1 302 ? -23.278 2.617 -3.288 1.00 71.75 302 ASP A CA 1
ATOM 2524 C C . ASP A 1 302 ? -22.461 3.600 -2.435 1.00 71.75 302 ASP A C 1
ATOM 2526 O O . ASP A 1 302 ? -22.422 3.505 -1.206 1.00 71.75 302 ASP A O 1
ATOM 2530 N N . ILE A 1 303 ? -21.848 4.583 -3.093 1.00 65.44 303 ILE A N 1
ATOM 2531 C CA . ILE A 1 303 ? -20.951 5.566 -2.470 1.00 65.44 303 ILE A CA 1
ATOM 2532 C C . ILE A 1 303 ? -21.680 6.559 -1.565 1.00 65.44 303 ILE A C 1
ATOM 2534 O O . ILE A 1 303 ? -21.115 6.980 -0.553 1.00 65.44 303 ILE A O 1
ATOM 2538 N N . GLU A 1 304 ? -22.938 6.913 -1.853 1.00 63.62 304 GLU A N 1
ATOM 2539 C CA . GLU A 1 304 ? -23.713 7.721 -0.906 1.00 63.62 304 GLU A CA 1
ATOM 2540 C C . GLU A 1 304 ? -23.938 6.950 0.395 1.00 63.62 304 GLU A C 1
ATOM 2542 O O . GLU A 1 304 ? -23.894 7.535 1.480 1.00 63.62 304 GLU A O 1
ATOM 2547 N N . ARG A 1 305 ? -24.147 5.631 0.304 1.00 61.41 305 ARG A N 1
ATOM 2548 C CA . ARG A 1 305 ? -24.271 4.765 1.481 1.00 61.41 305 ARG A CA 1
ATOM 2549 C C . ARG A 1 305 ? -22.933 4.579 2.195 1.00 61.41 305 ARG A C 1
ATOM 2551 O O . ARG A 1 305 ? -22.935 4.651 3.422 1.00 61.41 305 ARG A O 1
ATOM 2558 N N . MET A 1 306 ? -21.816 4.442 1.472 1.00 67.25 306 MET A N 1
ATOM 2559 C CA . MET A 1 306 ? -20.471 4.393 2.071 1.00 67.25 306 MET A CA 1
ATOM 2560 C C . MET A 1 306 ? -20.149 5.677 2.854 1.00 67.25 306 MET A C 1
ATOM 2562 O O . MET A 1 306 ? -19.706 5.612 3.994 1.00 67.25 306 MET A O 1
ATOM 2566 N N . ASN A 1 307 ? -20.435 6.857 2.292 1.00 58.03 307 ASN A N 1
ATOM 2567 C CA . ASN A 1 307 ? -20.122 8.147 2.926 1.00 58.03 307 ASN A CA 1
ATOM 2568 C C . ASN A 1 307 ? -21.009 8.488 4.139 1.00 58.03 307 ASN A C 1
ATOM 2570 O O . ASN A 1 307 ? -20.659 9.361 4.934 1.00 58.03 307 ASN A O 1
ATOM 2574 N N . ARG A 1 308 ? -22.177 7.847 4.283 1.00 51.38 308 ARG A N 1
ATOM 2575 C CA . ARG A 1 308 ? -23.132 8.118 5.376 1.00 51.38 308 ARG A CA 1
ATOM 2576 C C . ARG A 1 308 ? -22.914 7.255 6.618 1.00 51.38 308 ARG A C 1
ATOM 2578 O O . ARG A 1 308 ? -23.498 7.563 7.657 1.00 51.38 308 ARG A O 1
ATOM 2585 N N . GLN A 1 309 ? -22.118 6.191 6.537 1.00 49.06 309 GLN A N 1
ATOM 2586 C CA . GLN A 1 309 ? -21.871 5.295 7.664 1.00 49.06 309 GLN A CA 1
ATOM 2587 C C . GLN A 1 309 ? -20.563 5.683 8.361 1.00 49.06 309 GLN A C 1
ATOM 2589 O O . GLN A 1 309 ? -19.474 5.563 7.810 1.00 49.06 309 GLN A O 1
ATOM 2594 N N . SER A 1 310 ? -20.678 6.204 9.586 1.00 49.38 310 SER A N 1
ATOM 2595 C CA . SER A 1 310 ? -19.534 6.341 10.488 1.00 49.38 310 SER A CA 1
ATOM 2596 C C . SER A 1 310 ? -19.017 4.956 10.861 1.00 49.38 310 SER A C 1
ATOM 2598 O O . SER A 1 310 ? -19.834 4.052 11.026 1.00 49.38 310 SER A O 1
ATOM 2600 N N . ILE A 1 311 ? -17.691 4.836 11.010 1.00 55.34 311 ILE A N 1
ATOM 2601 C CA . ILE A 1 311 ? -16.951 3.596 11.292 1.00 55.34 311 ILE A CA 1
ATOM 2602 C C . ILE A 1 311 ? -17.778 2.630 12.114 1.00 55.34 311 ILE A C 1
ATOM 2604 O O . ILE A 1 311 ? -18.121 2.913 13.261 1.00 55.34 311 ILE A O 1
ATOM 2608 N N . ARG A 1 312 ? -18.092 1.528 11.446 1.00 59.69 312 ARG A N 1
ATOM 2609 C CA . ARG A 1 312 ? -18.697 0.304 11.929 1.00 59.69 312 ARG A CA 1
ATOM 2610 C C . ARG A 1 312 ? -19.206 0.314 13.373 1.00 59.69 312 ARG A C 1
ATOM 2612 O O . ARG A 1 312 ? -18.460 0.183 14.337 1.00 59.69 312 ARG A O 1
ATOM 2619 N N . THR A 1 313 ? -20.524 0.304 13.474 1.00 57.00 313 THR A N 1
ATOM 2620 C CA . THR A 1 313 ? -21.296 0.015 14.677 1.00 57.00 313 THR A CA 1
ATOM 2621 C C . THR A 1 313 ? -21.282 -1.486 14.987 1.00 57.00 313 THR A C 1
ATOM 2623 O O . THR A 1 313 ? -21.722 -2.297 14.167 1.00 57.00 313 THR A O 1
ATOM 2626 N N . ILE A 1 314 ? -20.842 -1.881 16.183 1.00 60.88 314 ILE A N 1
ATOM 2627 C CA . ILE A 1 314 ? -21.151 -3.211 16.733 1.00 60.88 314 ILE A CA 1
ATOM 2628 C C . ILE A 1 314 ? -22.318 -3.105 17.692 1.00 60.88 314 ILE A C 1
ATOM 2630 O O . ILE A 1 314 ? -22.221 -2.331 18.630 1.00 60.88 314 ILE A O 1
ATOM 2634 N N . ILE A 1 315 ? -23.337 -3.947 17.496 1.00 61.12 315 ILE A N 1
ATOM 2635 C CA . ILE A 1 315 ? -24.387 -4.228 18.479 1.00 61.12 315 ILE A CA 1
ATOM 2636 C C . ILE A 1 315 ? -24.176 -5.660 18.974 1.00 61.12 315 ILE A C 1
ATOM 2638 O O . ILE A 1 315 ? -24.462 -6.616 18.252 1.00 61.12 315 ILE A O 1
ATOM 2642 N N . ASP A 1 316 ? -23.642 -5.814 20.187 1.00 64.38 316 ASP A N 1
ATOM 2643 C CA . ASP A 1 316 ? -23.405 -7.120 20.812 1.00 64.38 316 ASP A CA 1
ATOM 2644 C C . ASP A 1 316 ? -23.956 -7.137 22.244 1.00 64.38 316 ASP A C 1
ATOM 2646 O O . ASP A 1 316 ? -23.620 -6.288 23.069 1.00 64.38 316 ASP A O 1
ATOM 2650 N N . LYS A 1 317 ? -24.792 -8.138 22.546 1.00 65.12 317 LYS A N 1
ATOM 2651 C CA . LYS A 1 317 ? -25.406 -8.337 23.869 1.00 65.12 317 LYS A CA 1
ATOM 2652 C C . LYS A 1 317 ? -24.406 -8.798 24.938 1.00 65.12 317 LYS A C 1
ATOM 2654 O O . LYS A 1 317 ? -24.742 -8.804 26.118 1.00 65.12 317 LYS A O 1
ATOM 2659 N N . GLY A 1 318 ? -23.206 -9.220 24.541 1.00 68.19 318 GLY A N 1
ATOM 2660 C CA . GLY A 1 318 ? -22.103 -9.563 25.435 1.00 68.19 318 GLY A CA 1
ATOM 2661 C C . GLY A 1 318 ? -21.322 -8.353 25.956 1.00 68.19 318 GLY A C 1
ATOM 2662 O O . GLY A 1 318 ? -20.518 -8.515 26.874 1.00 68.19 318 GLY A O 1
ATOM 2663 N N . ILE A 1 319 ? -21.542 -7.157 25.396 1.00 73.12 319 ILE A N 1
ATOM 2664 C CA . ILE A 1 319 ? -20.928 -5.912 25.869 1.00 73.12 319 ILE A CA 1
ATOM 2665 C C . ILE A 1 319 ? -21.819 -5.312 26.955 1.00 73.12 319 ILE A C 1
ATOM 2667 O O . ILE A 1 319 ? -22.987 -5.009 26.722 1.00 73.12 319 ILE A O 1
ATOM 2671 N N . LYS A 1 320 ? -21.251 -5.098 28.141 1.00 75.69 320 LYS A N 1
ATOM 2672 C CA . LYS A 1 320 ? -21.920 -4.426 29.257 1.00 75.69 320 LYS A CA 1
ATOM 2673 C C . LYS A 1 320 ? -21.273 -3.084 29.523 1.00 75.69 320 LYS A C 1
ATOM 2675 O O . LYS A 1 320 ? -20.049 -2.966 29.535 1.00 75.69 320 LYS A O 1
ATOM 2680 N N . ILE A 1 321 ? -22.100 -2.084 29.794 1.00 75.94 321 ILE A N 1
ATOM 2681 C CA . ILE A 1 321 ? -21.639 -0.737 30.112 1.00 75.94 321 ILE A CA 1
ATOM 2682 C C . ILE A 1 321 ? -22.142 -0.328 31.476 1.00 75.94 321 ILE A C 1
ATOM 2684 O O . ILE A 1 321 ? -23.333 -0.435 31.752 1.00 75.94 321 ILE A O 1
ATOM 2688 N N . LYS A 1 322 ? -21.229 0.201 32.288 1.00 79.38 322 LYS A N 1
ATOM 2689 C CA . LYS A 1 322 ? -21.539 0.858 33.547 1.00 79.38 322 LYS A CA 1
ATOM 2690 C C . LYS A 1 322 ? -21.141 2.324 33.473 1.00 79.38 322 LYS A C 1
ATOM 2692 O O . LYS A 1 322 ? -19.983 2.654 33.228 1.00 79.38 322 LYS A O 1
ATOM 2697 N N . ILE A 1 323 ? -22.099 3.204 33.748 1.00 79.88 323 ILE A N 1
ATOM 2698 C CA . ILE A 1 323 ? -21.848 4.636 33.952 1.00 79.88 323 ILE A CA 1
ATOM 2699 C C . ILE A 1 323 ? -21.822 4.893 35.466 1.00 79.88 323 ILE A C 1
ATOM 2701 O O . ILE A 1 323 ? -22.890 4.900 36.087 1.00 79.88 323 ILE A O 1
ATOM 2705 N N . PRO A 1 324 ? -20.644 5.091 36.093 1.00 68.88 324 PRO A N 1
ATOM 2706 C CA . PRO A 1 324 ? -20.522 5.215 37.546 1.00 68.88 324 PRO A CA 1
ATOM 2707 C C . PRO A 1 324 ? -21.345 6.365 38.135 1.00 68.88 324 PRO A C 1
ATOM 2709 O O . PRO A 1 324 ? -21.884 6.219 39.227 1.00 68.88 324 PRO A O 1
ATOM 2712 N N . GLU A 1 325 ? -21.510 7.476 37.406 1.00 68.00 325 GLU A N 1
ATOM 2713 C CA . GLU A 1 325 ? -22.305 8.623 37.878 1.00 68.00 325 GLU A CA 1
ATOM 2714 C C . GLU A 1 325 ? -23.810 8.323 38.004 1.00 68.00 325 GLU A C 1
ATOM 2716 O O . GLU A 1 325 ? -24.523 9.054 38.693 1.00 68.00 325 GLU A O 1
ATOM 2721 N N . LYS A 1 326 ? -24.316 7.275 37.336 1.00 65.62 326 LYS A N 1
ATOM 2722 C CA . LYS A 1 326 ? -25.753 6.963 37.284 1.00 65.62 326 LYS A CA 1
ATOM 2723 C C . LYS A 1 326 ? -26.113 5.527 37.687 1.00 65.62 326 LYS A C 1
ATOM 2725 O O . LYS A 1 326 ? -27.298 5.264 37.832 1.00 65.62 326 LYS A O 1
ATOM 2730 N N . ASN A 1 327 ? -25.141 4.636 37.938 1.00 58.25 327 ASN A N 1
ATOM 2731 C CA . ASN A 1 327 ? -25.352 3.206 38.236 1.00 58.25 327 ASN A CA 1
ATOM 2732 C C . ASN A 1 327 ? -26.366 2.554 37.281 1.00 58.25 327 ASN A C 1
ATOM 2734 O O . ASN A 1 327 ? -27.436 2.113 37.690 1.00 58.25 327 ASN A O 1
ATOM 2738 N N . LEU A 1 328 ? -26.022 2.509 35.996 1.00 62.31 328 LEU A N 1
ATOM 2739 C CA . LEU A 1 328 ? -26.872 1.928 34.958 1.00 62.31 328 LEU A CA 1
ATOM 2740 C C . LEU A 1 328 ? -26.108 0.849 34.210 1.00 62.31 328 LEU A C 1
ATOM 2742 O O . LEU A 1 328 ? -24.949 1.065 33.856 1.00 62.31 328 LEU A O 1
ATOM 2746 N N . GLU A 1 329 ? -26.773 -0.285 34.001 1.00 60.75 329 GLU A N 1
ATOM 2747 C CA . GLU A 1 329 ? -26.339 -1.374 33.132 1.00 60.75 329 GLU A CA 1
ATOM 2748 C C . GLU A 1 329 ? -27.237 -1.343 31.895 1.00 60.75 329 GLU A C 1
ATOM 2750 O O . GLU A 1 329 ? -28.449 -1.526 31.993 1.00 60.75 329 GLU A O 1
ATOM 2755 N N . PHE A 1 330 ? -26.650 -1.036 30.744 1.00 62.28 330 PHE A N 1
ATOM 2756 C CA . PHE A 1 330 ? -27.391 -0.871 29.496 1.00 62.28 330 PHE A CA 1
ATOM 2757 C C . PHE A 1 330 ? -27.435 -2.172 28.692 1.00 62.28 330 PHE A C 1
ATOM 2759 O O . PHE A 1 330 ? -26.512 -2.983 28.774 1.00 62.28 330 PHE A O 1
ATOM 2766 N N . SER A 1 331 ? -28.508 -2.369 27.917 1.00 52.19 331 SER A N 1
ATOM 2767 C CA . SER A 1 331 ? -28.791 -3.638 27.228 1.00 52.19 331 SER A CA 1
ATOM 2768 C C . SER A 1 331 ? -28.271 -3.721 25.795 1.00 52.19 331 SER A C 1
ATOM 2770 O O . SER A 1 331 ? -28.047 -4.824 25.299 1.00 52.19 331 SER A O 1
ATOM 2772 N N . GLU A 1 332 ? -28.117 -2.581 25.120 1.00 56.88 332 GLU A N 1
ATOM 2773 C CA . GLU A 1 332 ? -27.594 -2.503 23.756 1.00 56.88 332 GLU A CA 1
ATOM 2774 C C . GLU A 1 332 ? -26.603 -1.349 23.656 1.00 56.88 332 GLU A C 1
ATOM 2776 O O . GLU A 1 332 ? -26.756 -0.301 24.294 1.00 56.88 332 GLU A O 1
ATOM 2781 N N . VAL A 1 333 ? -25.557 -1.573 22.869 1.00 61.00 333 VAL A N 1
ATOM 2782 C CA . VAL A 1 333 ? -24.394 -0.699 22.774 1.00 61.00 333 VAL A CA 1
ATOM 2783 C C . VAL A 1 333 ? -23.936 -0.675 21.333 1.00 61.00 333 VAL A C 1
ATOM 2785 O O . VAL A 1 333 ? -23.873 -1.721 20.706 1.00 61.00 333 VAL A O 1
ATOM 2788 N N . GLU A 1 334 ? -23.625 0.514 20.838 1.00 61.25 334 GLU A N 1
ATOM 2789 C CA . GLU A 1 334 ? -22.979 0.772 19.563 1.00 61.25 334 GLU A CA 1
ATOM 2790 C C . GLU A 1 334 ? -21.655 1.463 19.851 1.00 61.25 334 GLU A C 1
ATOM 2792 O O . GLU A 1 334 ? -21.614 2.585 20.354 1.00 61.25 334 GLU A O 1
ATOM 2797 N N . ILE A 1 335 ? -20.556 0.776 19.563 1.00 56.88 335 ILE A N 1
ATOM 2798 C CA . ILE A 1 335 ? -19.219 1.353 19.687 1.00 56.88 335 ILE A CA 1
ATOM 2799 C C . ILE A 1 335 ? -18.708 1.649 18.287 1.00 56.88 335 ILE A C 1
ATOM 2801 O O . ILE A 1 335 ? -18.614 0.745 17.461 1.00 56.88 335 ILE A O 1
ATOM 2805 N N . ALA A 1 336 ? -18.356 2.908 18.065 1.00 61.53 336 ALA A N 1
ATOM 2806 C CA . ALA A 1 336 ? -17.471 3.344 17.004 1.00 61.53 336 ALA A CA 1
ATOM 2807 C C . ALA A 1 336 ? -16.165 3.845 17.632 1.00 61.53 336 ALA A C 1
ATOM 2809 O O . ALA A 1 336 ? -16.082 4.159 18.820 1.00 61.53 336 ALA A O 1
ATOM 2810 N N . THR A 1 337 ? -15.134 3.988 16.812 1.00 61.56 337 THR A N 1
ATOM 2811 C CA . THR A 1 337 ? -13.768 4.351 17.230 1.00 61.56 337 THR A CA 1
ATOM 2812 C C . THR A 1 337 ? -13.682 5.653 18.039 1.00 61.56 337 THR A C 1
ATOM 2814 O O . THR A 1 337 ? -12.744 5.848 18.810 1.00 61.56 337 THR A O 1
ATOM 2817 N N . HIS A 1 338 ? -14.663 6.551 17.896 1.00 67.25 338 HIS A N 1
ATOM 2818 C CA . HIS A 1 338 ? -14.697 7.860 18.563 1.00 67.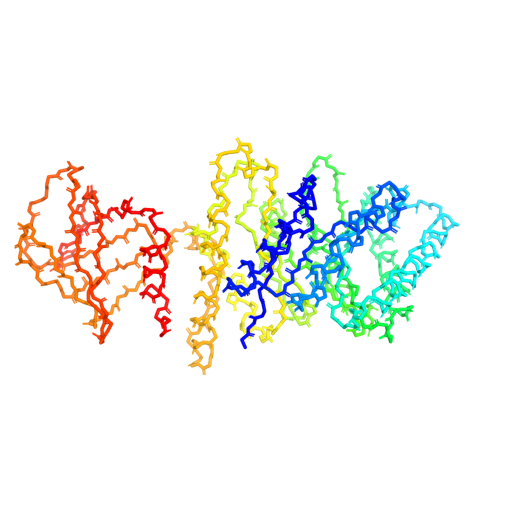25 338 HIS A CA 1
ATOM 2819 C C . HIS A 1 338 ? -16.030 8.193 19.228 1.00 67.25 338 HIS A C 1
ATOM 2821 O O . HIS A 1 338 ? -16.194 9.284 19.786 1.00 67.25 338 HIS A O 1
ATOM 2827 N N . SER A 1 339 ? -17.001 7.294 19.151 1.00 72.31 339 SER A N 1
ATOM 2828 C CA . SER A 1 339 ? -18.307 7.515 19.745 1.00 72.31 339 SER A CA 1
ATOM 2829 C C . SER A 1 339 ? -18.871 6.228 20.291 1.00 72.31 339 SER A C 1
ATOM 2831 O O . SER A 1 339 ? -18.700 5.158 19.724 1.00 72.31 339 SER A O 1
ATOM 2833 N N . LEU A 1 340 ? -19.591 6.373 21.383 1.00 76.81 340 LEU A N 1
ATOM 2834 C CA . LEU A 1 340 ? -20.319 5.314 22.032 1.00 76.81 340 LEU A CA 1
ATOM 2835 C C . LEU A 1 340 ? -21.788 5.725 22.020 1.00 76.81 340 LEU A C 1
ATOM 2837 O O . LEU A 1 340 ? -22.128 6.781 22.548 1.00 76.81 340 LEU A O 1
ATOM 2841 N N . LYS A 1 341 ? -22.655 4.915 21.427 1.00 79.00 341 LYS A N 1
ATOM 2842 C CA . LYS A 1 341 ? -24.103 5.056 21.541 1.00 79.00 341 LYS A CA 1
ATOM 2843 C C . LYS A 1 341 ? -24.623 3.946 22.443 1.00 79.00 341 LYS A C 1
ATOM 2845 O O . LYS A 1 341 ? -24.224 2.793 22.320 1.00 79.00 341 LYS A O 1
ATOM 2850 N N . VAL A 1 342 ? -25.478 4.305 23.386 1.00 78.19 342 VAL A N 1
ATOM 2851 C CA . VAL A 1 342 ? -26.025 3.368 24.367 1.00 78.19 342 VAL A CA 1
ATOM 2852 C C . VAL A 1 342 ? -27.530 3.538 24.409 1.00 78.19 342 VAL A C 1
ATOM 2854 O O . VAL A 1 342 ? -27.998 4.674 24.425 1.00 78.19 342 VAL A O 1
ATOM 2857 N N . TRP A 1 343 ? -28.287 2.444 24.424 1.00 76.44 343 TRP A N 1
ATOM 2858 C CA . TRP A 1 343 ? -29.747 2.509 24.457 1.00 76.44 343 TRP A CA 1
ATOM 2859 C C . TRP A 1 343 ? -30.305 2.147 25.830 1.00 76.44 343 TRP A C 1
ATOM 2861 O O . TRP A 1 343 ? -29.873 1.169 26.443 1.00 76.44 343 TRP A O 1
ATOM 2871 N N . ASP A 1 344 ? -31.297 2.916 26.281 1.00 74.62 344 ASP A N 1
ATOM 2872 C CA . ASP A 1 344 ? -32.081 2.616 27.482 1.00 74.62 344 ASP A CA 1
ATOM 2873 C C . ASP A 1 344 ? -33.580 2.846 27.266 1.00 74.62 344 ASP A C 1
ATOM 2875 O O . ASP A 1 344 ? -34.001 3.605 26.390 1.00 74.62 344 ASP A O 1
ATOM 2879 N N . LYS A 1 345 ? -34.388 2.189 28.102 1.00 72.88 345 LYS A N 1
ATOM 2880 C CA . LYS A 1 345 ? -35.842 2.393 28.170 1.00 72.88 345 LYS A CA 1
ATOM 2881 C C . LYS A 1 345 ? -36.226 3.594 29.037 1.00 72.88 345 LYS A C 1
ATOM 2883 O O . LYS A 1 345 ? -37.329 4.116 28.891 1.00 72.88 345 LYS A O 1
ATOM 2888 N N . GLY A 1 346 ? -35.366 3.990 29.975 1.00 70.69 346 GLY A N 1
ATOM 2889 C CA . GLY A 1 346 ? -35.567 5.143 30.842 1.00 70.69 346 GLY A CA 1
ATOM 2890 C C . GLY A 1 346 ? -35.026 6.434 30.232 1.00 70.69 346 GLY A C 1
ATOM 2891 O O . GLY A 1 346 ? -34.076 6.422 29.450 1.00 70.69 346 GLY A O 1
ATOM 2892 N N . TYR A 1 347 ? -35.621 7.562 30.631 1.00 72.00 347 TYR A N 1
ATOM 2893 C CA . TYR A 1 347 ? -35.082 8.888 30.333 1.00 72.00 347 TYR A CA 1
ATOM 2894 C C . TYR A 1 347 ? -33.969 9.243 31.317 1.00 72.00 347 TYR A C 1
ATOM 2896 O O . TYR A 1 347 ? -34.183 9.279 32.533 1.00 72.00 347 TYR A O 1
ATOM 2904 N N . LEU A 1 348 ? -32.787 9.552 30.793 1.00 75.19 348 LEU A N 1
ATOM 2905 C CA . LEU A 1 348 ? -31.599 9.904 31.556 1.00 75.19 348 LEU A CA 1
ATOM 2906 C C . LEU A 1 348 ? -31.180 11.331 31.230 1.00 75.19 348 LEU A C 1
ATOM 2908 O O . LEU A 1 348 ? -30.994 11.709 30.078 1.00 75.19 348 LEU A O 1
ATOM 2912 N N . SER A 1 349 ? -30.974 12.122 32.279 1.00 75.25 349 SER A N 1
ATOM 2913 C CA . SER A 1 349 ? -30.413 13.462 32.145 1.00 75.25 349 SER A CA 1
ATOM 2914 C C . SER A 1 349 ? -28.896 13.402 32.269 1.00 75.25 349 SER A C 1
ATOM 2916 O O . SER A 1 349 ? -28.370 13.040 33.330 1.00 75.25 349 SER A O 1
ATOM 2918 N N . PHE A 1 350 ? -28.219 13.826 31.208 1.00 79.94 350 PHE A N 1
ATOM 2919 C CA . PHE A 1 350 ? -26.795 14.140 31.192 1.00 79.94 350 PHE A CA 1
ATOM 2920 C C . PHE A 1 350 ? -26.623 15.651 31.060 1.00 79.94 350 PHE A C 1
ATOM 2922 O O . PHE A 1 350 ? -27.422 16.315 30.404 1.00 79.94 350 PHE A O 1
ATOM 2929 N N . GLU A 1 351 ? -25.603 16.202 31.709 1.00 78.31 351 GLU A N 1
ATOM 2930 C CA . GLU A 1 351 ? -25.222 17.592 31.474 1.00 78.31 351 GLU A CA 1
ATOM 2931 C C . GLU A 1 351 ? -24.484 17.691 30.139 1.00 78.31 351 GLU A C 1
ATOM 2933 O O . GLU A 1 351 ? -23.515 16.961 29.895 1.00 78.31 351 GLU A O 1
ATOM 2938 N N . ASP A 1 352 ? -24.936 18.607 29.282 1.00 73.50 352 ASP A N 1
ATOM 2939 C CA . ASP A 1 352 ? -24.297 18.865 27.999 1.00 73.50 352 ASP A CA 1
ATOM 2940 C C . ASP A 1 352 ? -22.824 19.188 28.195 1.00 73.50 352 ASP A C 1
ATOM 2942 O O . ASP A 1 352 ? -22.434 20.026 29.008 1.00 73.50 352 ASP A O 1
ATOM 2946 N N . ASN A 1 353 ? -21.991 18.539 27.389 1.00 70.38 353 ASN A N 1
ATOM 2947 C CA . ASN A 1 353 ? -20.551 18.725 27.381 1.00 70.38 353 ASN A CA 1
ATOM 2948 C C . ASN A 1 353 ? -19.795 18.326 28.661 1.00 70.38 353 ASN A C 1
ATOM 2950 O O . ASN A 1 353 ? -18.570 18.494 28.682 1.00 70.38 353 ASN A O 1
ATOM 2954 N N . LYS A 1 354 ? -20.455 17.762 29.679 1.00 80.69 354 LYS A N 1
ATOM 2955 C CA . LYS A 1 354 ? -19.770 17.241 30.864 1.00 80.69 354 LYS A CA 1
ATOM 2956 C C . LYS A 1 354 ? -18.942 16.010 30.494 1.00 80.69 354 LYS A C 1
ATOM 2958 O O . LYS A 1 354 ? -19.420 15.111 29.798 1.00 80.69 354 LYS A O 1
ATOM 2963 N N . GLN A 1 355 ? -17.695 15.987 30.959 1.00 83.50 355 GLN A N 1
ATOM 2964 C CA . GLN A 1 355 ? -16.825 14.820 30.853 1.00 83.50 355 GLN A CA 1
ATOM 2965 C C . GLN A 1 355 ? -17.021 13.903 32.054 1.00 83.50 355 GLN A C 1
ATOM 2967 O O . GLN A 1 355 ? -17.058 14.371 33.192 1.00 83.50 355 GLN A O 1
ATOM 2972 N N . PHE A 1 356 ? -17.118 12.605 31.798 1.00 85.75 356 PHE A N 1
ATOM 2973 C CA . PHE A 1 356 ? -17.162 11.580 32.835 1.00 85.75 356 PHE A CA 1
ATOM 2974 C C . PHE A 1 356 ? -16.646 10.249 32.289 1.00 85.75 356 PHE A C 1
ATOM 2976 O O . PHE A 1 356 ? -16.428 10.089 31.086 1.00 85.75 356 PHE A O 1
ATOM 2983 N N . GLN A 1 357 ? -16.426 9.298 33.192 1.00 88.25 357 GLN A N 1
ATOM 2984 C CA . GLN A 1 357 ? -15.916 7.977 32.848 1.00 88.25 357 GLN A CA 1
ATOM 2985 C C . GLN A 1 357 ? -17.045 6.978 32.626 1.00 88.25 357 GLN A C 1
ATOM 2987 O O . GLN A 1 357 ? -18.051 6.991 33.332 1.00 88.25 357 GLN A O 1
ATOM 2992 N N . ILE A 1 358 ? -16.845 6.085 31.667 1.00 86.25 358 ILE A N 1
ATOM 2993 C CA . ILE A 1 358 ? -17.679 4.920 31.406 1.00 86.25 358 ILE A CA 1
ATOM 2994 C C . ILE A 1 358 ? -16.799 3.679 31.508 1.00 86.25 358 ILE A C 1
ATOM 2996 O O . ILE A 1 358 ? -15.656 3.676 31.057 1.00 86.25 358 ILE A O 1
ATOM 3000 N N . GLU A 1 359 ? -17.328 2.627 32.119 1.00 87.50 359 GLU A N 1
ATOM 3001 C CA . GLU A 1 359 ? -16.681 1.323 32.196 1.00 87.50 359 GLU A CA 1
ATOM 3002 C C . GLU A 1 359 ? -17.363 0.366 31.211 1.00 87.50 359 GLU A C 1
ATOM 3004 O O . GLU A 1 359 ? -18.581 0.189 31.262 1.00 87.50 359 GLU A O 1
ATOM 3009 N N . ILE A 1 360 ? -16.581 -0.241 30.322 1.00 82.62 360 ILE A N 1
ATOM 3010 C CA . ILE A 1 360 ? -17.016 -1.235 29.341 1.00 82.62 360 ILE A CA 1
ATOM 3011 C C . ILE A 1 360 ? -16.439 -2.593 29.747 1.00 82.62 360 ILE A C 1
ATOM 3013 O O . ILE A 1 360 ? -15.248 -2.714 30.038 1.00 82.62 360 ILE A O 1
ATOM 3017 N N . TYR A 1 361 ? -17.295 -3.609 29.751 1.00 80.31 361 TYR A N 1
ATOM 3018 C CA . TYR A 1 361 ? -16.966 -4.995 30.065 1.00 80.31 361 TYR A CA 1
ATOM 3019 C C . TYR A 1 361 ? -17.363 -5.872 28.875 1.00 80.31 361 TYR A C 1
ATOM 3021 O O . TYR A 1 361 ? -18.489 -5.766 28.385 1.00 80.31 361 TYR A O 1
ATOM 3029 N N . TYR A 1 362 ? -16.464 -6.738 28.412 1.00 74.25 362 TYR A N 1
ATOM 3030 C CA . TYR A 1 362 ? -16.724 -7.646 27.296 1.00 74.25 362 TYR A CA 1
ATOM 3031 C C . TYR A 1 362 ? -16.068 -9.007 27.555 1.00 74.25 362 TYR A C 1
ATOM 3033 O O . TYR A 1 362 ? -14.853 -9.095 27.700 1.00 74.25 362 TYR A O 1
ATOM 3041 N N . LYS A 1 363 ? -16.886 -10.070 27.604 1.00 71.06 363 LYS A N 1
ATOM 3042 C CA . LYS A 1 363 ? -16.461 -11.446 27.947 1.00 71.06 363 LYS A CA 1
ATOM 3043 C C . LYS A 1 363 ? -15.600 -11.494 29.234 1.00 71.06 363 LYS A C 1
ATOM 3045 O O . LYS A 1 363 ? -15.940 -10.820 30.202 1.00 71.06 363 LYS A O 1
ATOM 3050 N N . ASP A 1 364 ? -14.541 -12.312 29.239 1.00 62.34 364 ASP A N 1
ATOM 3051 C CA . ASP A 1 364 ? -13.590 -12.517 30.343 1.00 62.34 364 ASP A CA 1
ATOM 3052 C C . ASP A 1 364 ? -12.439 -11.484 30.355 1.00 62.34 364 ASP A C 1
ATOM 3054 O O . ASP A 1 364 ? -11.505 -11.623 31.143 1.00 62.34 364 ASP A O 1
ATOM 3058 N N . GLU A 1 365 ? -12.455 -10.475 29.472 1.00 60.94 365 GLU A N 1
ATOM 3059 C CA . GLU A 1 365 ? -11.407 -9.449 29.442 1.00 60.94 365 GLU A CA 1
ATOM 3060 C C . GLU A 1 365 ? -11.546 -8.424 30.581 1.00 60.94 365 GLU A C 1
ATOM 3062 O O . GLU A 1 365 ? -12.630 -8.163 31.113 1.00 60.94 365 GLU A O 1
ATOM 3067 N N . ASP A 1 366 ? -10.413 -7.799 30.921 1.00 65.31 366 ASP A N 1
ATOM 3068 C CA . ASP A 1 366 ? -10.335 -6.704 31.883 1.00 65.31 366 ASP A CA 1
ATOM 3069 C C . ASP A 1 366 ? -11.261 -5.534 31.522 1.00 65.31 366 ASP A C 1
ATOM 3071 O O . ASP A 1 366 ? -11.425 -5.143 30.365 1.00 65.31 366 ASP A O 1
ATOM 3075 N N . LYS A 1 367 ? -11.781 -4.887 32.566 1.00 83.44 367 LYS A N 1
ATOM 3076 C CA . LYS A 1 367 ? -12.539 -3.635 32.494 1.00 83.44 367 LYS A CA 1
ATOM 3077 C C . LYS A 1 367 ? -11.808 -2.569 31.662 1.00 83.44 367 LYS A C 1
ATOM 3079 O O . LYS A 1 367 ? -10.705 -2.145 32.020 1.00 83.44 367 LYS A O 1
ATOM 3084 N N . LEU A 1 368 ? -12.466 -2.044 30.626 1.00 84.94 368 LEU A N 1
ATOM 3085 C CA . LEU A 1 368 ? -12.021 -0.858 29.893 1.00 84.94 368 LEU A CA 1
ATOM 3086 C C . LEU A 1 368 ? -12.703 0.392 30.461 1.00 84.94 368 LEU A C 1
ATOM 3088 O O . LEU A 1 368 ? -13.913 0.551 30.345 1.00 84.94 368 LEU A O 1
ATOM 3092 N N . THR A 1 369 ? -11.931 1.306 31.045 1.00 87.19 369 THR A N 1
ATOM 3093 C CA . THR A 1 369 ? -12.434 2.624 31.455 1.00 87.19 369 THR A CA 1
ATOM 3094 C C . THR A 1 369 ? -12.116 3.656 30.378 1.00 87.19 369 THR A C 1
ATOM 3096 O O . THR A 1 369 ? -10.950 3.816 30.024 1.00 87.19 369 THR A O 1
ATOM 3099 N N . ILE A 1 370 ? -13.142 4.361 29.892 1.00 87.00 370 ILE A N 1
ATOM 3100 C CA . ILE A 1 370 ? -13.015 5.450 28.917 1.00 87.00 370 ILE A CA 1
ATOM 3101 C C . ILE A 1 370 ? -13.614 6.758 29.441 1.00 87.00 370 ILE A C 1
ATOM 3103 O O . ILE A 1 370 ? -14.691 6.777 30.030 1.00 87.00 370 ILE A O 1
ATOM 3107 N N . ASN A 1 371 ? -12.934 7.867 29.194 1.00 87.38 371 ASN A N 1
ATOM 3108 C CA . ASN A 1 371 ? -13.420 9.226 29.330 1.00 87.38 371 ASN A CA 1
ATOM 3109 C C . ASN A 1 371 ? -14.255 9.582 28.101 1.00 87.38 371 ASN A C 1
ATOM 3111 O O . ASN A 1 371 ? -13.800 9.489 26.954 1.00 87.38 371 ASN A O 1
ATOM 3115 N N . VAL A 1 372 ? -15.476 10.036 28.352 1.00 86.75 372 VAL A N 1
ATOM 3116 C CA . VAL A 1 372 ? -16.412 10.440 27.312 1.00 86.75 372 VAL A CA 1
ATOM 3117 C C . VAL A 1 372 ? -17.018 11.801 27.610 1.00 86.75 372 VAL A C 1
ATOM 3119 O O . VAL A 1 372 ? -16.939 12.323 28.720 1.00 86.75 372 VAL A O 1
ATOM 3122 N N . LYS A 1 373 ? -17.679 12.353 26.599 1.00 88.44 373 LYS A N 1
ATOM 3123 C CA . LYS A 1 373 ? -18.455 13.581 26.662 1.00 88.44 373 LYS A CA 1
ATOM 3124 C C . LYS A 1 373 ? -19.842 13.320 26.090 1.00 88.44 373 LYS A C 1
ATOM 3126 O O . LYS A 1 373 ? -19.947 12.855 24.956 1.00 88.44 373 LYS A O 1
ATOM 3131 N N . PHE A 1 374 ? -20.898 13.609 26.846 1.00 86.50 374 PHE A N 1
ATOM 3132 C CA . PHE A 1 374 ? -22.262 13.501 26.323 1.00 86.50 374 PHE A CA 1
ATOM 3133 C C . PHE A 1 374 ? -22.489 14.515 25.194 1.00 86.50 374 PHE A C 1
ATOM 3135 O O . PHE A 1 374 ? -22.071 15.672 25.303 1.00 86.50 374 PHE A O 1
ATOM 3142 N N . MET A 1 375 ? -23.108 14.053 24.104 1.00 84.50 375 MET A N 1
ATOM 3143 C CA . MET A 1 375 ? -23.334 14.848 22.898 1.00 84.50 375 MET A CA 1
ATOM 3144 C C . MET A 1 375 ? -24.816 15.115 22.652 1.00 84.50 375 MET A C 1
ATOM 3146 O O . MET A 1 375 ? -25.185 16.260 22.423 1.00 84.50 375 MET A O 1
ATOM 3150 N N . MET A 1 376 ? -25.643 14.066 22.618 1.00 84.31 376 MET A N 1
ATOM 3151 C CA . MET A 1 376 ? -27.067 14.185 22.292 1.00 84.31 376 MET A CA 1
ATOM 3152 C C . MET A 1 376 ? -27.854 12.917 22.643 1.00 84.31 376 MET A C 1
ATOM 3154 O O . MET A 1 376 ? -27.281 11.830 22.744 1.00 84.31 376 MET A O 1
ATOM 3158 N N . ILE A 1 377 ? -29.179 13.058 22.734 1.00 82.75 377 ILE A N 1
ATOM 3159 C CA . ILE A 1 377 ? -30.139 11.946 22.687 1.00 82.75 377 ILE A CA 1
ATOM 3160 C C . ILE A 1 377 ? -30.636 11.799 21.243 1.00 82.75 377 ILE A C 1
ATOM 3162 O O . ILE A 1 377 ? -30.889 12.792 20.558 1.00 82.75 377 ILE A O 1
ATOM 3166 N N . ARG A 1 378 ? -30.763 10.561 20.768 1.00 77.00 378 ARG A N 1
ATOM 3167 C CA . ARG A 1 378 ? -31.504 10.194 19.560 1.00 77.00 378 ARG A CA 1
ATOM 3168 C C . ARG A 1 378 ? -32.729 9.396 19.984 1.00 77.00 378 ARG A C 1
ATOM 3170 O O . ARG A 1 378 ? -32.582 8.290 20.501 1.00 77.00 378 ARG A O 1
ATOM 3177 N N . ASP A 1 379 ? -33.909 9.966 19.776 1.00 67.31 379 ASP A N 1
ATOM 3178 C CA . ASP A 1 379 ? -35.167 9.281 20.060 1.00 67.31 379 ASP A CA 1
ATOM 3179 C C . ASP A 1 379 ? -35.456 8.251 18.961 1.00 67.31 379 ASP A C 1
ATOM 3181 O O . ASP A 1 379 ? -35.590 8.592 17.783 1.00 67.31 379 ASP A O 1
ATOM 3185 N N . GLU A 1 380 ? -35.549 6.982 19.353 1.00 64.69 380 GLU A N 1
ATOM 3186 C CA . GLU A 1 380 ? -36.039 5.883 18.524 1.00 64.69 380 GLU A CA 1
ATOM 3187 C C . GLU A 1 380 ? -37.313 5.321 19.180 1.00 64.69 380 GLU A C 1
ATOM 3189 O O . GLU A 1 380 ? -37.516 5.453 20.384 1.00 64.69 380 GLU A O 1
ATOM 3194 N N . VAL A 1 381 ? -38.219 4.744 18.383 1.00 62.97 381 VAL A N 1
ATOM 3195 C CA . VAL A 1 381 ? -39.641 4.525 18.741 1.00 62.97 381 VAL A CA 1
ATOM 3196 C C . VAL A 1 381 ? -39.863 3.830 20.101 1.00 62.97 381 VAL A C 1
ATOM 3198 O O . VAL A 1 381 ? -40.855 4.117 20.766 1.00 62.97 381 VAL A O 1
ATOM 3201 N N . GLU A 1 382 ? -38.947 2.957 20.537 1.00 68.06 382 GLU A N 1
ATOM 3202 C CA . GLU A 1 382 ? -39.064 2.180 21.785 1.00 68.06 382 GLU A CA 1
ATOM 3203 C C . GLU A 1 382 ? -37.887 2.350 22.770 1.00 68.06 382 GLU A C 1
ATOM 3205 O O . GLU A 1 382 ? -37.941 1.824 23.884 1.00 68.06 382 GLU A O 1
ATOM 3210 N N . LEU A 1 383 ? -36.823 3.066 22.385 1.00 68.31 383 LEU A N 1
ATOM 3211 C CA . LEU A 1 383 ? -35.586 3.223 23.160 1.00 68.31 383 LEU A CA 1
ATOM 3212 C C . LEU A 1 383 ? -34.989 4.617 22.947 1.00 68.31 383 LEU A C 1
ATOM 3214 O O . LEU A 1 383 ? -35.013 5.154 21.841 1.00 68.31 383 LEU A O 1
ATOM 3218 N N . GLN A 1 384 ? -34.372 5.175 23.987 1.00 75.75 384 GLN A N 1
ATOM 3219 C CA . GLN A 1 384 ? -33.576 6.394 23.861 1.00 75.75 384 GLN A CA 1
ATOM 3220 C C . GLN A 1 384 ? -32.107 6.049 23.650 1.00 75.75 384 GLN A C 1
ATOM 3222 O O . GLN A 1 384 ? -31.496 5.374 24.479 1.00 75.75 384 GLN A O 1
ATOM 3227 N N . GLY A 1 385 ? -31.537 6.518 22.538 1.00 78.69 385 GLY A N 1
ATOM 3228 C CA . GLY A 1 385 ? -30.124 6.357 22.219 1.00 78.69 385 GLY A CA 1
ATOM 3229 C C . GLY A 1 385 ? -29.295 7.536 22.726 1.00 78.69 385 GLY A C 1
ATOM 3230 O O . GLY A 1 385 ? -29.380 8.635 22.185 1.00 78.69 385 GLY A O 1
ATOM 3231 N N . TYR A 1 386 ? -28.443 7.314 23.718 1.00 82.31 386 TYR A N 1
ATOM 3232 C CA . TYR A 1 386 ? -27.519 8.309 24.259 1.00 82.31 386 TYR A CA 1
ATOM 3233 C C . TYR A 1 386 ? -26.198 8.252 23.510 1.00 82.31 386 TYR A C 1
ATOM 3235 O O . TYR A 1 386 ? -25.522 7.226 23.529 1.00 82.31 386 TYR A O 1
ATOM 3243 N N . VAL A 1 387 ? -25.821 9.349 22.854 1.00 82.44 387 VAL A N 1
ATOM 3244 C CA . VAL A 1 387 ? -24.575 9.444 22.090 1.00 82.44 387 VAL A CA 1
ATOM 3245 C C . VAL A 1 387 ? -23.514 10.150 22.926 1.00 82.44 387 VAL A C 1
ATOM 3247 O O . VAL A 1 387 ? -23.662 11.312 23.315 1.00 82.44 387 VAL A O 1
ATOM 3250 N N . PHE A 1 388 ? -22.407 9.455 23.147 1.00 83.56 388 PHE A N 1
ATOM 3251 C CA . PHE A 1 388 ? -21.216 9.939 23.824 1.00 83.56 388 PHE A CA 1
ATOM 3252 C C . PHE A 1 388 ? -20.057 10.026 22.832 1.00 83.56 388 PHE A C 1
ATOM 3254 O O . PHE A 1 388 ? -19.826 9.117 22.038 1.00 83.56 388 PHE A O 1
ATOM 3261 N N . LYS A 1 389 ? -19.289 11.111 22.887 1.00 83.75 389 LYS A N 1
ATOM 3262 C CA . LYS A 1 389 ? -18.001 11.233 22.204 1.00 83.75 389 LYS A CA 1
ATOM 3263 C C . LYS A 1 389 ? -16.909 10.691 23.116 1.00 83.75 389 LYS A C 1
ATOM 3265 O O . LYS A 1 389 ? -16.773 11.175 24.236 1.00 83.75 389 LYS A O 1
ATOM 3270 N N . ILE A 1 390 ? -16.108 9.747 22.636 1.00 80.62 390 ILE A N 1
ATOM 3271 C CA . ILE A 1 390 ? -14.929 9.259 23.357 1.00 80.62 390 ILE A CA 1
ATOM 3272 C C . ILE A 1 390 ? -13.849 10.342 23.278 1.00 80.62 390 ILE A C 1
ATOM 3274 O O . ILE A 1 390 ? -13.546 10.854 22.198 1.00 80.62 390 ILE A O 1
ATOM 3278 N N . THR A 1 391 ? -13.319 10.755 24.429 1.00 81.50 391 THR A N 1
ATOM 3279 C CA . THR A 1 391 ? -12.319 11.832 24.519 1.00 81.50 391 THR A CA 1
ATOM 3280 C C . THR A 1 391 ? -10.912 11.330 24.802 1.00 81.50 391 THR A C 1
ATOM 3282 O O . THR A 1 391 ? -9.969 12.105 24.643 1.00 81.50 391 THR A O 1
ATOM 3285 N N . ASP A 1 392 ? -10.756 10.064 25.190 1.00 78.38 392 ASP A N 1
ATOM 3286 C CA . ASP A 1 392 ? -9.433 9.464 25.318 1.00 78.38 392 ASP A CA 1
ATOM 3287 C C . ASP A 1 392 ? -8.722 9.388 23.976 1.00 78.38 392 ASP A C 1
ATOM 3289 O O . ASP A 1 392 ? -9.275 8.950 22.969 1.00 78.38 392 ASP A O 1
ATOM 3293 N N . LYS A 1 393 ? -7.454 9.785 24.010 1.00 68.12 393 LYS A N 1
ATOM 3294 C CA . LYS A 1 393 ? -6.500 9.630 22.911 1.00 68.12 393 LYS A CA 1
ATOM 3295 C C . LYS A 1 393 ? -5.268 8.831 23.337 1.00 68.12 393 LYS A C 1
ATOM 3297 O O . LYS A 1 393 ? -4.246 8.873 22.670 1.00 68.12 393 LYS A O 1
ATOM 3302 N N . VAL A 1 394 ? -5.337 8.162 24.490 1.00 75.31 394 VAL A N 1
ATOM 3303 C CA . VAL A 1 394 ? -4.226 7.352 24.998 1.00 75.31 394 VAL A CA 1
ATOM 3304 C C . VAL A 1 394 ? -4.123 6.089 24.132 1.00 75.31 394 VAL A C 1
ATOM 3306 O O . VAL A 1 394 ? -5.125 5.372 24.048 1.00 75.31 394 VAL A O 1
ATOM 3309 N N . PRO A 1 395 ? -2.956 5.779 23.532 1.00 67.62 395 PRO A N 1
ATOM 3310 C CA . PRO A 1 395 ? -2.809 4.664 22.591 1.00 67.62 395 PRO A CA 1
ATOM 3311 C C . PRO A 1 395 ? -3.342 3.323 23.113 1.00 67.62 395 PRO A C 1
ATOM 3313 O O . PRO A 1 395 ? -4.074 2.627 22.416 1.00 67.62 395 PRO A O 1
ATOM 3316 N N . ASP A 1 396 ? -3.080 2.974 24.376 1.00 74.00 396 ASP A N 1
ATOM 3317 C CA . ASP A 1 396 ? -3.560 1.711 24.959 1.00 74.00 396 ASP A CA 1
ATOM 3318 C C . ASP A 1 396 ? -5.090 1.631 25.063 1.00 74.00 396 ASP A C 1
ATOM 3320 O O . ASP A 1 396 ? -5.681 0.569 24.857 1.00 74.00 396 ASP A O 1
ATOM 3324 N N . ILE A 1 397 ? -5.749 2.756 25.353 1.00 73.94 397 ILE A N 1
ATOM 3325 C CA . ILE A 1 397 ? -7.214 2.838 25.391 1.00 73.94 397 ILE A CA 1
ATOM 3326 C C . ILE A 1 397 ? -7.771 2.700 23.971 1.00 73.94 397 ILE A C 1
ATOM 3328 O O . ILE A 1 397 ? -8.700 1.926 23.743 1.00 73.94 397 ILE A O 1
ATOM 3332 N N . VAL A 1 398 ? -7.165 3.398 23.008 1.00 69.88 398 VAL A N 1
ATOM 3333 C CA . VAL A 1 398 ? -7.529 3.342 21.586 1.00 69.88 398 VAL A CA 1
ATOM 3334 C C . VAL A 1 398 ? -7.405 1.912 21.044 1.00 69.88 398 VAL A C 1
ATOM 3336 O O . VAL A 1 398 ? -8.344 1.401 20.429 1.00 69.88 398 VAL A O 1
ATOM 3339 N N . LYS A 1 399 ? -6.310 1.207 21.359 1.00 73.38 399 LYS A N 1
ATOM 3340 C CA . LYS A 1 399 ? -6.116 -0.209 21.008 1.00 73.38 399 LYS A CA 1
ATOM 3341 C C . LYS A 1 399 ? -7.221 -1.102 21.575 1.00 73.38 399 LYS A C 1
ATOM 3343 O O . LYS A 1 399 ? -7.761 -1.936 20.848 1.00 73.38 399 LYS A O 1
ATOM 3348 N N . LYS A 1 400 ? -7.596 -0.925 22.847 1.00 76.69 400 LYS A N 1
ATOM 3349 C CA . LYS A 1 400 ? -8.694 -1.688 23.468 1.00 76.69 400 LYS A CA 1
ATOM 3350 C C . LYS A 1 400 ? -10.045 -1.409 22.797 1.00 76.69 400 LYS A C 1
ATOM 3352 O O . LYS A 1 400 ? -10.792 -2.350 22.546 1.00 76.69 400 LYS A O 1
ATOM 3357 N N . ILE A 1 401 ? -10.334 -0.157 22.428 1.00 73.38 401 ILE A N 1
ATOM 3358 C CA . ILE A 1 401 ? -11.547 0.198 21.669 1.00 73.38 401 ILE A CA 1
ATOM 3359 C C . ILE A 1 401 ? -11.569 -0.523 20.316 1.00 73.38 401 ILE A C 1
ATOM 3361 O O . ILE A 1 401 ? -12.589 -1.108 19.960 1.00 73.38 401 ILE A O 1
ATOM 3365 N N . TYR A 1 402 ? -10.457 -0.550 19.578 1.00 72.50 402 TYR A N 1
ATOM 3366 C CA . TYR A 1 402 ? -10.394 -1.281 18.309 1.00 72.50 402 TYR A CA 1
ATOM 3367 C C . TYR A 1 402 ? -10.622 -2.786 18.477 1.00 72.50 402 TYR A C 1
ATOM 3369 O O . TYR A 1 402 ? -11.373 -3.359 17.690 1.00 72.50 402 TYR A O 1
ATOM 3377 N N . ARG A 1 403 ? -10.057 -3.432 19.509 1.00 75.19 403 ARG A N 1
ATOM 3378 C CA . ARG A 1 403 ? -10.335 -4.862 19.771 1.00 75.19 403 ARG A CA 1
ATOM 3379 C C . ARG A 1 403 ? -11.820 -5.112 19.976 1.00 75.19 403 ARG A C 1
ATOM 3381 O O . ARG A 1 403 ? -12.354 -6.048 19.389 1.00 75.19 403 ARG A O 1
ATOM 3388 N N . LEU A 1 404 ? -12.488 -4.239 20.732 1.00 74.19 404 LEU A N 1
ATOM 3389 C CA . LEU A 1 404 ? -13.931 -4.312 20.960 1.00 74.19 404 LEU A CA 1
ATOM 3390 C C . LEU A 1 404 ? -14.728 -4.115 19.663 1.00 74.19 404 LEU A C 1
ATOM 3392 O O . LEU A 1 404 ? -15.584 -4.936 19.354 1.00 74.19 404 LEU A O 1
ATOM 3396 N N . VAL A 1 405 ? -14.421 -3.077 18.875 1.00 70.31 405 VAL A N 1
ATOM 3397 C CA . VAL A 1 405 ? -15.117 -2.748 17.609 1.00 70.31 405 VAL A CA 1
ATOM 3398 C C . VAL A 1 405 ? -14.872 -3.786 16.507 1.00 70.31 405 VAL A C 1
ATOM 3400 O O . VAL A 1 405 ? -15.686 -3.936 15.599 1.00 70.31 405 VAL A O 1
ATOM 3403 N N . TYR A 1 406 ? -13.772 -4.530 16.561 1.00 71.06 406 TYR A N 1
ATOM 3404 C CA . TYR A 1 406 ? -13.438 -5.536 15.550 1.00 71.06 406 TYR A CA 1
ATOM 3405 C C . TYR A 1 406 ? -13.518 -6.977 16.061 1.00 71.06 406 TYR A C 1
ATOM 3407 O O . TYR A 1 406 ? -13.298 -7.902 15.284 1.00 71.06 406 TYR A O 1
ATOM 3415 N N . LEU A 1 407 ? -13.914 -7.187 17.320 1.00 65.88 407 LEU A N 1
ATOM 3416 C CA . LEU A 1 407 ? -14.017 -8.505 17.965 1.00 65.88 407 LEU A CA 1
ATOM 3417 C C . LEU A 1 407 ? -12.735 -9.340 17.781 1.00 65.88 407 LEU A C 1
ATOM 3419 O O . LEU A 1 407 ? -12.782 -10.528 17.442 1.00 65.88 407 LEU A O 1
ATOM 3423 N N . VAL A 1 408 ? -11.588 -8.684 17.947 1.00 64.75 408 VAL A N 1
ATOM 3424 C CA . VAL A 1 408 ? -10.269 -9.318 17.869 1.00 64.75 408 VAL A CA 1
ATOM 3425 C C . VAL A 1 408 ? -9.946 -9.876 19.248 1.00 64.75 408 VAL A C 1
ATOM 3427 O O . VAL A 1 408 ? -9.953 -9.117 20.215 1.00 64.75 408 VAL A O 1
ATOM 3430 N N . ASP A 1 409 ? -9.703 -11.187 19.320 1.00 56.78 409 ASP A N 1
ATOM 3431 C CA . ASP A 1 409 ? -9.338 -11.887 20.561 1.00 56.78 409 ASP A CA 1
ATOM 3432 C C . ASP A 1 409 ? -7.931 -11.492 21.055 1.00 56.78 409 ASP A C 1
ATOM 3434 O O . ASP A 1 409 ? -7.082 -11.060 20.231 1.00 56.78 409 ASP A O 1
#

Foldseek 3Di:
DAAEAAEDELVVCPPPDLVRLLVVLVVCVVLRHAAYEYELCCVVDPVNVVVVVSNLLSCLVSVHEYEYEYDQPVNDQQPDPDPVVNVVSLVVLLVSVVVVLVVCVVSVNFADYEYEDEFAADDPPRLVVSLVSVLVSQLSNLVSCVPSNYAYEYEQAADDVVRHDTQNLALVSLVVSLVRRPRPSYAYAYELLRLVNSCVPVVGASAHDLSNLVRHQEYAQADDNDPPDPRPPQWFLSSLLNLLSNLLSVNRHYYYHYDDVVVCVVVVPDPCVVSLVSLLVVLSNVLSNVCSVVVNDDRDRDVVVRNPDTAAWDWDQQKWKAFPVPGDTFRTWTAGLFKIKTKDQDDDDDDAQDWGWMWIDGDPDDIQIFIWGWHDWDDDPRIIITMITTPDPDSVSSSVSSCVRSVPD

Radius of gyration: 23.93 Å; chains: 1; bounding box: 67×38×68 Å

Secondary structure (DSSP, 8-state):
--EEEEE--GGGGTT--HHHHHHHHHHHHHTT--EEEEEGGGGT-GGGHHHHHHHHHHHHHTT-EEEEE---TTS-SS--SSHHHHHHHHHHHHHHHHHHHHHHHHTT--S-EEEEEE--BPPTT-HHHHHHHHHHHHHHHHHHTTTTTEEEEEEPPPP-TTT--BTTSSHHHHHHHHHH---TTEEEEEEHHHHHHHHHHH---SSPPHHHHTTEEEEEE---SSSS----TTS-HHHHHHHHHHHHTT--SEEEEE--HHHHHHTT--THHHHHHHHHHHHHHHHHHHHHHTT-------HHHHHH--S--EE-TTEEEEETTTTEE-SEEEEETTEEEEEESS-----TT-EEEEEEEETTSPPEEEEEEEEEEEEETTEEEEEEEE----HHHHHHHHHHHHT--

Sequence (409 aa):
MNKISIDLDAVRFYNMTLEQMDEEFKDMKEYGIEAINMEYNMFLDEELEMFKNNILQCIKYNNMQVILRSRPLDGYYTEYIDDEQYQKSIVKHKQFLYNLYKILQENGIKQGVKVIYTGSKCEHNEAQKYIDKNIWFFKELSRSVLNMGIEILTDVQGAKPTRGRVVGDTWADFEYMVDEIPNVNWGICWSTANSRLNFVEYNDQLIPSEKILSKVKLANIRNNVSQNFDISIYKNEVQEQEIKALVISGYEDMFNLEYIYVQLEYNNIPYHEVFDGIYYLKCVLNYFEKKNVKGELLIIEDIERMNRQSIRTIIDKGIKIKIPEKNLEFSEVEIATHSLKVWDKGYLSFEDNKQFQIEIYYKDEDKLTINVKFMMIRDEVELQGYVFKITDKVPDIVKKIYRLVYLVD